Protein AF-A0A927UE51-F1 (afdb_monomer)

Nearest PDB structures (foldseek):
  8gyr-assembly2_B  TM=4.257E-01  e=4.016E-11  Leptospira interrogans
  8gyr-assembly1_A  TM=4.253E-01  e=1.404E-10  Leptospira interrogans
  7ok5-assembly1_A  TM=3.236E-01  e=1.434E-05  Mus musculus
  3p3y-assembly1_A  TM=3.357E-01  e=1.335E-04  Homo sapiens
  3shs-assembly1_A  TM=3.133E-01  e=2.300E-04  Escherichia phage RB49

Solvent-accessible surface area (backbone atoms onl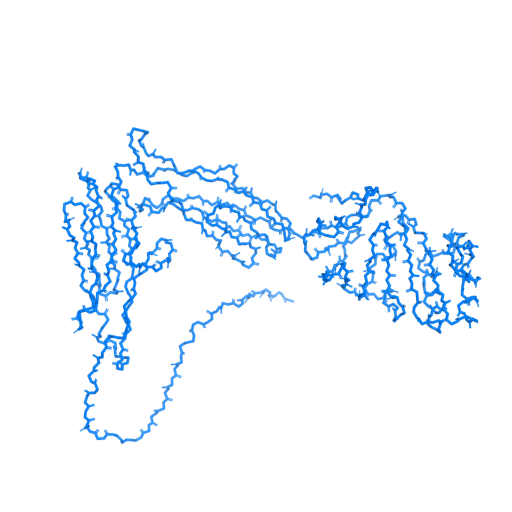y — not comparable to full-atom values): 20875 Å² total; per-residue (Å²): 135,92,82,85,88,81,80,92,70,87,74,81,84,76,84,83,80,89,77,91,76,83,89,80,78,96,71,74,86,74,76,66,41,74,77,45,78,50,37,24,35,70,86,73,65,47,76,59,41,72,85,37,70,49,52,28,13,48,52,23,46,48,51,32,39,48,46,56,42,45,42,65,81,57,86,90,67,50,52,62,46,74,50,56,75,34,63,70,35,35,42,74,49,70,50,92,83,27,41,31,42,39,35,28,25,80,86,40,60,49,76,31,46,39,39,40,24,35,68,85,77,60,59,69,50,41,28,36,36,36,32,30,76,11,35,54,63,45,62,50,59,83,52,58,62,48,79,43,35,21,56,38,73,50,80,42,57,75,46,57,36,43,68,41,89,94,30,65,38,66,67,63,62,43,52,43,42,80,36,58,73,32,28,38,51,41,78,79,34,43,32,38,26,59,28,66,45,75,40,42,36,38,39,31,50,59,26,36,68,72,41,64,46,67,26,43,35,38,23,37,74,27,59,42,40,78,51,94,54,68,46,49,36,36,41,38,39,72,36,20,86,52,38,26,61,50,47,53,53,50,49,66,59,66,35,90,89,69,44,84,60,26,36,33,37,57,95,88,39,82,38,82,35,44,64,66,57,51,32,57,49,21,72,75,38,80,73,41,41,39,33,41,60,40,52,36,94,49,45,60,65,72,49,63,64,80,77,78,80,62,58,98,31,58,53,33,42,29,45,82,67,26,57,36,27,75,63,48,74,47,32,34,22,53,84,94,47,77,36,40,52,49,70,57,103,75,35,38,38,38,60,42,44,60,65,69,66,45,66,57,29,42,93,74,74,86,80,56,57,62,86,127

Mean predicted aligned error: 14.55 Å

Foldseek 3Di:
DDDDDDDDDPDPDDDDDDDDDDDDDDDDPDDKDFPDKWKAWPVARDIDAAEAEQEAEAQFKTKMAMATQIPVRDPPFGDKDKDKQDVQAWDWDADPRRIIMIGGHNPDWAKIKMWIAGPRPRDIGIYMYGYFHWEFDAKDKPAQEDEEEAADKDAIAIFGDTPDPVTDYDGQKHKAWPDVCQWGADSRRIIHGRDADKTKMKIADRRRPGHIGIHIYGYHFQKAFQPQAWWKKKWWFQALVLQLVLLVLVCVLLDDVNFQFKFKQDPNRTDGDGSVVLSVSSVPDGGIIIIDTGGSVSVCSVVAPLPRPPRVGGQWIATQQFIWGPDHSFWTDTPPDIWGWDDDPRIIGIRHDVVVVCVRRDPDDDSDRDDD

pLDDT: mean 74.12, std 23.34, range [25.09, 98.75]

Secondary structure (DSSP, 8-state):
-------------------------S------EEEEEEEEETTT-PBP-TT-EEEEETT-EEEEEEEEEEES--GGG--EEEEES-TTTEEEEE-TTSEEEEEE-SS--EEEEEEEEETTT--EEEEEEEEESS-EEEEEES-SEEEEETT-EEE--EEEEESSTTSPPP--EEEEES-TTTEEE-TTSEEEE-SSEEEEEEEEESSSS--EEEEEEEEEPEEEE--SS-EEEEEEES-HHHHHHHHHHHHHHH-TTS-S-EEEEETTEEEEE-HHHHHHHHHH-S-EEEEEEE-GGGHHHHS--TTSS--TTEEEEEETTEEEEEEETTEEEETTEEEEEEEETTEEEESS-HHHHHTTT-SS--------

Sequence (372 aa):
MKRIAKTAVVALAMALSLSLGAGVTADAAKKVKVSKLTVANQITGANLTKKSTVTIGKGKKVKVKAFVTVTPNTKKNQKVTVKTSNKKIVSVKANSKGVITLTASKKKTGTAKVTVASVKNQKKLTFKVKVMPGTVKNITVDKTSVEIKKGEDATVTATAVAANKKKKANTVLFWESLDPTVATVTQKGVITAVAPGTTKVVVKSTDGTNVSKTIDVKVTKTTLALGKKDVTATIVLSDAKKAADDLVKLQGLLGKKDTDKIQVTVNGQLKEKSFKEAIDYAKTNTKVEVTVTIKNDKAAALGLAGTLFTPASVKSVKVGDVTFTNIKADSFKIGDKTYTYSVDGKNVDVDGHVADVFKTLVKDEIITATEN

Structure (mmCIF, N/CA/C/O backbone):
data_AF-A0A927UE51-F1
#
_entry.id   AF-A0A927UE51-F1
#
loop_
_atom_site.group_PDB
_atom_site.id
_atom_site.type_symbol
_atom_site.label_atom_id
_atom_site.label_alt_id
_atom_site.label_comp_id
_atom_site.label_asym_id
_atom_site.label_entity_id
_atom_site.label_seq_id
_atom_site.pdbx_PDB_ins_code
_atom_site.Cartn_x
_atom_site.Cartn_y
_atom_site.Cartn_z
_atom_site.occupancy
_atom_site.B_iso_or_equiv
_atom_site.auth_seq_id
_atom_site.auth_comp_id
_atom_site.auth_asym_id
_atom_site.auth_atom_id
_atom_site.pdbx_PDB_model_num
ATOM 1 N N . MET A 1 1 ? -10.890 -29.915 16.113 1.00 36.31 1 MET A N 1
ATOM 2 C CA . MET A 1 1 ? -9.705 -30.134 15.248 1.00 36.31 1 MET A CA 1
ATOM 3 C C . MET A 1 1 ? -9.549 -28.958 14.290 1.00 36.31 1 MET A C 1
ATOM 5 O O . MET A 1 1 ? -10.537 -28.494 13.745 1.00 36.31 1 MET A O 1
ATOM 9 N N . LYS A 1 2 ? -8.321 -28.443 14.168 1.00 35.00 2 LYS A N 1
ATOM 10 C CA . LYS A 1 2 ? -7.891 -27.268 13.382 1.00 35.00 2 LYS A CA 1
ATOM 11 C C . LYS A 1 2 ? -8.255 -27.342 11.888 1.00 35.00 2 LYS A C 1
ATOM 13 O O . LYS A 1 2 ? -8.093 -28.411 11.308 1.00 35.00 2 LYS A O 1
ATOM 18 N N . ARG A 1 3 ? -8.528 -26.180 11.265 1.00 28.50 3 ARG A N 1
ATOM 19 C CA . ARG A 1 3 ? -7.888 -25.621 10.033 1.00 28.50 3 ARG A CA 1
ATOM 20 C C . ARG A 1 3 ? -8.685 -24.387 9.561 1.00 28.50 3 ARG A C 1
ATOM 22 O O . ARG A 1 3 ? -9.856 -24.510 9.251 1.00 28.50 3 ARG A O 1
ATOM 29 N N . ILE A 1 4 ? -8.202 -23.164 9.791 1.00 32.19 4 ILE A N 1
ATOM 30 C CA . ILE A 1 4 ? -7.253 -22.355 8.986 1.00 32.19 4 ILE A CA 1
ATOM 31 C C . ILE A 1 4 ? -7.854 -21.832 7.666 1.00 32.19 4 ILE A C 1
ATOM 33 O O . ILE A 1 4 ? -8.210 -22.588 6.771 1.00 32.19 4 ILE A O 1
ATOM 37 N N . ALA A 1 5 ? -7.879 -20.498 7.609 1.00 29.66 5 ALA A N 1
ATOM 38 C CA . ALA A 1 5 ? -8.276 -19.561 6.564 1.00 29.66 5 ALA A CA 1
ATOM 39 C C . ALA A 1 5 ? -7.651 -19.762 5.169 1.00 29.66 5 ALA A C 1
ATOM 41 O O . ALA A 1 5 ? -6.549 -20.298 5.057 1.00 29.66 5 ALA A O 1
ATOM 42 N N . LYS A 1 6 ? -8.278 -19.158 4.141 1.00 29.11 6 LYS A N 1
ATOM 43 C CA . LYS A 1 6 ? -7.660 -18.095 3.311 1.00 29.11 6 LYS A CA 1
ATOM 44 C C . LYS A 1 6 ? -8.591 -17.566 2.208 1.00 29.11 6 LYS A C 1
ATOM 46 O O . LYS A 1 6 ? -8.967 -18.283 1.292 1.00 29.11 6 LYS A O 1
ATOM 51 N N . THR A 1 7 ? -8.895 -16.279 2.343 1.00 29.27 7 THR A N 1
ATOM 52 C CA . THR A 1 7 ? -8.702 -15.199 1.363 1.00 29.27 7 THR A CA 1
ATOM 53 C C . THR A 1 7 ? -9.003 -15.482 -0.110 1.00 29.27 7 THR A C 1
ATOM 55 O O . THR A 1 7 ? -8.282 -16.196 -0.805 1.00 29.27 7 THR A O 1
ATOM 58 N N . ALA A 1 8 ? -10.020 -14.768 -0.594 1.00 26.48 8 ALA A N 1
ATOM 59 C CA . ALA A 1 8 ? -10.344 -14.562 -1.993 1.00 26.48 8 ALA A CA 1
ATOM 60 C C . ALA A 1 8 ? -9.122 -14.077 -2.795 1.00 26.48 8 ALA A C 1
ATOM 62 O O . ALA A 1 8 ? -8.685 -12.931 -2.693 1.00 26.48 8 ALA A O 1
ATOM 63 N N . VAL A 1 9 ? -8.596 -14.962 -3.636 1.00 26.17 9 VAL A N 1
ATOM 64 C CA . VAL A 1 9 ? -7.792 -14.588 -4.796 1.00 26.17 9 VAL A CA 1
ATOM 65 C C . VAL A 1 9 ? -8.774 -14.324 -5.929 1.00 26.17 9 VAL A C 1
ATOM 67 O O . VAL A 1 9 ? -9.579 -15.188 -6.269 1.00 26.17 9 VAL A O 1
ATOM 70 N N . VAL A 1 10 ? -8.706 -13.127 -6.510 1.00 25.09 10 VAL A N 1
ATOM 71 C CA . VAL A 1 10 ? -9.409 -12.770 -7.746 1.00 25.09 10 VAL A CA 1
ATOM 72 C C . VAL A 1 10 ? -9.033 -13.791 -8.823 1.00 25.09 10 VAL A C 1
ATOM 74 O O . VAL A 1 10 ? -7.939 -13.759 -9.391 1.00 25.09 10 VAL A O 1
ATOM 77 N N . ALA A 1 11 ? -9.939 -14.737 -9.061 1.00 25.52 11 ALA A N 1
ATOM 78 C CA . ALA A 1 11 ? -9.829 -15.736 -10.102 1.00 25.52 11 ALA A CA 1
ATOM 79 C C . ALA A 1 11 ? -9.990 -15.045 -11.460 1.00 25.52 11 ALA A C 1
ATOM 81 O O . ALA A 1 11 ? -11.046 -14.514 -11.801 1.00 25.52 11 ALA A O 1
ATOM 82 N N . LEU A 1 12 ? -8.920 -15.054 -12.251 1.00 25.36 12 LEU A N 1
ATOM 83 C CA . LEU A 1 12 ? -8.991 -14.776 -13.676 1.00 25.36 12 LEU A CA 1
ATOM 84 C C . LEU A 1 12 ? -9.774 -15.931 -14.320 1.00 25.36 12 LEU A C 1
ATOM 86 O O . LEU A 1 12 ? -9.223 -17.009 -14.528 1.00 25.36 12 LEU A O 1
ATOM 90 N N . ALA A 1 13 ? -11.064 -15.719 -14.580 1.00 26.88 13 ALA A N 1
ATOM 91 C CA . ALA A 1 13 ? -11.948 -16.700 -15.198 1.00 26.88 13 ALA A CA 1
ATOM 92 C C . ALA A 1 13 ? -11.379 -17.189 -16.546 1.00 26.88 13 ALA A C 1
ATOM 94 O O . ALA A 1 13 ? -11.371 -16.462 -17.541 1.00 26.88 13 ALA A O 1
ATOM 95 N N . MET A 1 14 ? -10.896 -18.434 -16.585 1.00 29.70 14 MET A N 1
ATOM 96 C CA . MET A 1 14 ? -10.776 -19.206 -17.820 1.00 29.70 14 MET A CA 1
ATOM 97 C C . MET A 1 14 ? -12.072 -19.993 -17.982 1.00 29.70 14 MET A C 1
ATOM 99 O O . MET A 1 14 ? -12.256 -21.025 -17.347 1.00 29.70 14 MET A O 1
ATOM 103 N N . ALA A 1 15 ? -12.974 -19.497 -18.825 1.00 28.81 15 ALA A N 1
ATOM 104 C CA . ALA A 1 15 ? -14.102 -20.291 -19.287 1.00 28.81 15 ALA A CA 1
ATOM 105 C C . ALA A 1 15 ? -13.572 -21.409 -20.204 1.00 28.81 15 ALA A C 1
ATOM 107 O O . ALA A 1 15 ? -13.125 -21.151 -21.325 1.00 28.81 15 ALA A O 1
ATOM 108 N N . LEU A 1 16 ? -13.587 -22.645 -19.702 1.00 31.00 16 LEU A N 1
ATOM 109 C CA . LEU A 1 16 ? -13.657 -23.847 -20.526 1.00 31.00 16 LEU A CA 1
ATOM 110 C C . LEU A 1 16 ? -15.115 -23.983 -20.977 1.00 31.00 16 LEU A C 1
ATOM 112 O O . LEU A 1 16 ? -15.991 -24.197 -20.147 1.00 31.00 16 LEU A O 1
ATOM 116 N N . SER A 1 17 ? -15.374 -23.890 -22.276 1.00 33.06 17 SER A N 1
ATOM 117 C CA . SER A 1 17 ? -16.615 -24.393 -22.866 1.00 33.06 17 SER A CA 1
ATOM 118 C C . SER A 1 17 ? -16.249 -25.437 -23.918 1.00 33.06 17 SER A C 1
ATOM 120 O O . SER A 1 17 ? -15.826 -25.099 -25.025 1.00 33.06 17 SER A O 1
ATOM 122 N N . LEU A 1 18 ? -16.360 -26.706 -23.528 1.00 31.52 18 LEU A N 1
ATOM 123 C CA . LEU A 1 18 ? -16.518 -27.842 -24.427 1.00 31.52 18 LEU A CA 1
ATOM 124 C C . LEU A 1 18 ? -18.017 -27.992 -24.699 1.00 31.52 18 LEU A C 1
ATOM 126 O O . LEU A 1 18 ? -18.774 -28.298 -23.785 1.00 31.52 18 LEU A O 1
ATOM 130 N N . SER A 1 19 ? -18.427 -27.817 -25.948 1.00 32.94 19 SER A N 1
ATOM 131 C CA . SER A 1 19 ? -19.592 -28.505 -26.498 1.00 32.94 19 SER A CA 1
ATOM 132 C C . SER A 1 19 ? -19.280 -28.868 -27.950 1.00 32.94 19 SER A C 1
ATOM 134 O O . SER A 1 19 ? -19.001 -28.013 -28.790 1.00 32.94 19 SER A O 1
ATOM 136 N N . LEU A 1 20 ? -19.228 -30.174 -28.210 1.00 36.44 20 LEU A N 1
ATOM 137 C CA . LEU A 1 20 ? -19.260 -30.753 -29.547 1.00 36.44 20 LEU A CA 1
ATOM 138 C C . LEU A 1 20 ? -20.708 -30.680 -30.036 1.00 36.44 20 LEU A C 1
ATOM 140 O O . LEU A 1 20 ? -21.615 -31.114 -29.333 1.00 36.44 20 LEU A O 1
ATOM 144 N N . GLY A 1 21 ? -20.911 -30.132 -31.230 1.00 30.39 21 GLY A N 1
ATOM 145 C CA . GLY A 1 21 ? -22.203 -30.081 -31.902 1.00 30.39 21 GLY A CA 1
ATOM 146 C C . GLY A 1 21 ? -21.998 -29.812 -33.389 1.00 30.39 21 GLY A C 1
ATOM 147 O O . GLY A 1 21 ? -21.358 -28.833 -33.754 1.00 30.39 21 GLY A O 1
ATOM 148 N N . ALA A 1 22 ? -22.476 -30.756 -34.191 1.00 35.06 22 ALA A N 1
ATOM 149 C CA . ALA A 1 22 ? -22.442 -30.924 -35.641 1.00 35.06 22 ALA A CA 1
ATOM 150 C C . ALA A 1 22 ? -22.272 -29.687 -36.555 1.00 35.06 22 ALA A C 1
ATOM 152 O O . ALA A 1 22 ? -22.923 -28.663 -36.387 1.00 35.06 22 ALA A O 1
ATOM 153 N N . GLY A 1 23 ? -21.492 -29.898 -37.626 1.00 43.78 23 GLY A N 1
ATOM 154 C CA . GLY A 1 2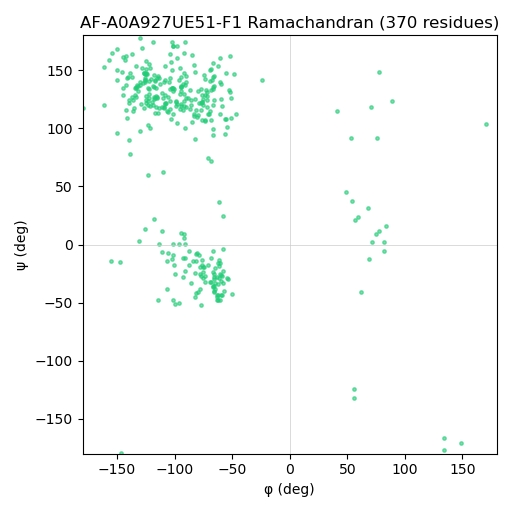3 ? -21.733 -29.325 -38.955 1.00 43.78 23 GLY A CA 1
ATOM 155 C C . GLY A 1 23 ? -21.402 -27.847 -39.151 1.00 43.78 23 GLY A C 1
ATOM 156 O O . GLY A 1 23 ? -22.275 -26.997 -39.046 1.00 43.78 23 GLY A O 1
ATOM 157 N N . VAL A 1 24 ? -20.175 -27.542 -39.582 1.00 33.34 24 VAL A N 1
ATOM 158 C CA . VAL A 1 24 ? -19.918 -26.324 -40.365 1.00 33.34 24 VAL A CA 1
ATOM 159 C C . VAL A 1 24 ? -19.003 -26.645 -41.537 1.00 33.34 24 VAL A C 1
ATOM 161 O O . VAL A 1 24 ? -17.852 -27.053 -41.383 1.00 33.34 24 VAL A O 1
ATOM 164 N N . THR A 1 25 ? -19.585 -26.474 -42.714 1.00 38.44 25 THR A N 1
ATOM 165 C CA . THR A 1 25 ? -18.945 -26.404 -44.018 1.00 38.44 25 THR A CA 1
ATOM 166 C C . THR A 1 25 ? -17.761 -25.436 -44.005 1.00 38.44 25 THR A C 1
ATOM 168 O O . THR A 1 25 ? -17.726 -24.439 -43.280 1.00 38.44 25 THR A O 1
ATOM 171 N N . ALA A 1 26 ? -16.751 -25.763 -44.807 1.00 43.09 26 ALA A N 1
ATOM 172 C CA . ALA A 1 26 ? -15.610 -24.908 -45.064 1.00 43.09 26 ALA A CA 1
ATOM 173 C C . ALA A 1 26 ? -16.067 -23.658 -45.829 1.00 43.09 26 ALA A C 1
ATOM 175 O O . ALA A 1 26 ? -16.144 -23.689 -47.049 1.00 43.09 26 ALA A O 1
ATOM 176 N N . ASP A 1 27 ? -16.351 -22.561 -45.123 1.00 37.69 27 ASP A N 1
ATOM 177 C CA . ASP A 1 27 ? -16.488 -21.257 -45.766 1.00 37.69 27 ASP A CA 1
ATOM 178 C C . ASP A 1 27 ? -15.968 -20.106 -44.882 1.00 37.69 27 ASP A C 1
ATOM 180 O O . ASP A 1 27 ? -16.265 -19.995 -43.691 1.00 37.69 27 ASP A O 1
ATOM 184 N N . ALA A 1 28 ? -15.100 -19.287 -45.480 1.00 35.66 28 ALA A N 1
ATOM 185 C CA . ALA A 1 28 ? -14.338 -18.166 -44.917 1.00 35.66 28 ALA A CA 1
ATOM 186 C C . ALA A 1 28 ? -13.492 -18.438 -43.645 1.00 35.66 28 ALA A C 1
ATOM 188 O O . ALA A 1 28 ? -13.889 -18.167 -42.507 1.00 35.66 28 ALA A O 1
ATOM 189 N N . ALA A 1 29 ? -12.214 -18.798 -43.825 1.00 45.19 29 ALA A N 1
ATOM 190 C CA . ALA A 1 29 ? -11.198 -18.663 -42.777 1.00 45.19 29 ALA A CA 1
ATOM 191 C C . ALA A 1 29 ? -11.124 -17.198 -42.289 1.00 45.19 29 ALA A C 1
ATOM 193 O O . ALA A 1 29 ? -10.450 -16.358 -42.890 1.00 45.19 29 ALA A O 1
ATOM 194 N N . LYS A 1 30 ? -11.830 -16.868 -41.197 1.00 54.34 30 LYS A N 1
ATOM 195 C CA . LYS A 1 30 ? -11.859 -15.524 -40.593 1.00 54.34 30 LYS A CA 1
ATOM 196 C C . LYS A 1 30 ? -10.429 -14.981 -40.463 1.00 54.34 30 LYS A C 1
ATOM 198 O O . LYS A 1 30 ? -9.628 -15.492 -39.674 1.00 54.34 30 LYS A O 1
ATOM 203 N N . LYS A 1 31 ? -10.096 -13.929 -41.227 1.00 63.50 31 LYS A N 1
ATOM 204 C CA . LYS A 1 31 ? -8.779 -13.269 -41.194 1.00 63.50 31 LYS A CA 1
ATOM 205 C C . LYS A 1 31 ? -8.473 -12.821 -39.762 1.00 63.50 31 LYS A C 1
ATOM 207 O O . LYS A 1 31 ? -9.057 -11.865 -39.262 1.00 63.50 31 LYS A O 1
ATOM 212 N N . VAL A 1 32 ? -7.539 -13.496 -39.087 1.00 70.38 32 VAL A N 1
ATOM 213 C CA . VAL A 1 32 ? -7.190 -13.142 -37.701 1.00 70.38 32 VAL A CA 1
ATOM 214 C C . VAL A 1 32 ? -6.525 -11.759 -37.655 1.00 70.38 32 VAL A C 1
ATOM 216 O O . VAL A 1 32 ? -5.456 -11.570 -38.233 1.00 70.38 32 VAL A O 1
ATOM 219 N N . LYS A 1 33 ? -7.121 -10.812 -36.931 1.00 73.44 33 LYS A N 1
ATOM 220 C CA . LYS A 1 33 ? -6.663 -9.431 -36.715 1.00 73.44 33 LYS A CA 1
ATOM 221 C C . LYS A 1 33 ? -6.058 -9.290 -35.317 1.00 73.44 33 LYS A C 1
ATOM 223 O O . LYS A 1 33 ? -6.557 -9.874 -34.363 1.00 73.44 33 LYS A O 1
ATOM 228 N N . VAL A 1 34 ? -5.001 -8.492 -35.159 1.00 76.69 34 VAL A N 1
ATOM 229 C CA . VAL A 1 34 ? -4.502 -8.116 -33.822 1.00 76.69 34 VAL A CA 1
ATOM 230 C C . VAL A 1 34 ? -5.330 -6.938 -33.322 1.00 76.69 34 VAL A C 1
ATOM 232 O O . VAL A 1 34 ? -5.242 -5.835 -33.870 1.00 76.69 34 VAL A O 1
ATOM 235 N N . SER A 1 35 ? -6.128 -7.166 -32.285 1.00 80.81 35 SER A N 1
ATOM 236 C CA . SER A 1 35 ? -7.000 -6.154 -31.689 1.00 80.81 35 SER A CA 1
ATOM 237 C C . SER A 1 35 ? -6.227 -5.250 -30.723 1.00 80.81 35 SER A C 1
ATOM 239 O O . SER A 1 35 ? -6.349 -4.022 -30.794 1.00 80.81 35 SER A O 1
ATOM 241 N N . LYS A 1 36 ? -5.331 -5.813 -29.898 1.00 86.00 36 LYS A N 1
ATOM 242 C CA . LYS A 1 36 ? -4.589 -5.073 -28.861 1.00 86.00 36 LYS A CA 1
ATOM 243 C C . LYS A 1 36 ? -3.134 -5.537 -28.739 1.00 86.00 36 LYS A C 1
ATOM 245 O O . LYS A 1 36 ? -2.837 -6.719 -28.868 1.00 86.00 36 LYS A O 1
ATOM 250 N N . LEU A 1 37 ? -2.236 -4.588 -28.475 1.00 90.44 37 LEU A N 1
ATOM 251 C CA . LEU A 1 37 ? -0.846 -4.831 -28.083 1.00 90.44 37 LEU A CA 1
ATOM 252 C C . LEU A 1 37 ? -0.567 -4.012 -26.819 1.00 90.44 37 LEU A C 1
ATOM 254 O O . LEU A 1 37 ? -0.687 -2.788 -26.857 1.00 90.44 37 LEU A O 1
ATOM 258 N N . THR A 1 38 ? -0.186 -4.670 -25.727 1.00 93.44 38 THR A N 1
ATOM 259 C CA . THR A 1 38 ? 0.297 -4.018 -24.500 1.00 93.44 38 THR A CA 1
ATOM 260 C C . THR A 1 38 ? 1.692 -4.516 -24.151 1.00 93.44 38 THR A C 1
ATOM 262 O O . THR A 1 38 ? 2.101 -5.601 -24.562 1.00 93.44 38 THR A O 1
ATOM 265 N N . VAL A 1 39 ? 2.450 -3.708 -23.412 1.00 96.44 39 VAL A N 1
ATOM 266 C CA . VAL A 1 39 ? 3.771 -4.079 -22.895 1.00 96.44 39 VAL A CA 1
ATOM 267 C C . VAL A 1 39 ? 3.834 -3.653 -21.436 1.00 96.44 39 VAL A C 1
ATOM 269 O O . VAL A 1 39 ? 3.556 -2.496 -21.152 1.00 96.44 39 VAL A O 1
ATOM 272 N N . ALA A 1 40 ? 4.211 -4.551 -20.529 1.00 96.62 40 ALA A N 1
ATOM 273 C CA . ALA A 1 40 ? 4.312 -4.273 -19.097 1.00 96.62 40 ALA A CA 1
ATOM 274 C C . ALA A 1 40 ? 5.754 -4.421 -18.593 1.00 96.62 40 ALA A C 1
ATOM 276 O O . ALA A 1 40 ? 6.472 -5.336 -19.011 1.00 96.62 40 ALA A O 1
ATOM 277 N N . ASN A 1 41 ? 6.187 -3.536 -17.693 1.00 96.81 41 ASN A N 1
ATOM 278 C CA . ASN A 1 41 ? 7.469 -3.668 -17.000 1.00 96.81 41 ASN A CA 1
ATOM 279 C C . ASN A 1 41 ? 7.390 -4.805 -15.972 1.00 96.81 41 ASN A C 1
ATOM 281 O O . ASN A 1 41 ? 6.491 -4.809 -15.141 1.00 96.81 41 ASN A O 1
ATOM 285 N N . GLN A 1 42 ? 8.326 -5.760 -16.000 1.00 95.06 42 GLN A N 1
ATOM 286 C CA . GLN A 1 42 ? 8.289 -6.894 -15.070 1.00 95.06 42 GLN A CA 1
ATOM 287 C C . GLN A 1 42 ? 8.733 -6.550 -13.645 1.00 95.06 42 GLN A C 1
ATOM 289 O O . GLN A 1 42 ? 8.504 -7.356 -12.753 1.00 95.06 42 GLN A O 1
ATOM 294 N N . ILE A 1 43 ? 9.358 -5.390 -13.423 1.00 93.44 43 ILE A N 1
ATOM 295 C CA . ILE A 1 43 ? 9.715 -4.941 -12.070 1.00 93.44 43 ILE A CA 1
ATOM 296 C C . ILE A 1 43 ? 8.517 -4.274 -11.391 1.00 93.44 43 ILE A C 1
ATOM 298 O O . ILE A 1 43 ? 8.246 -4.553 -10.233 1.00 93.44 43 ILE A O 1
ATOM 302 N N . THR A 1 44 ? 7.807 -3.399 -12.109 1.00 93.12 44 THR A N 1
ATOM 303 C CA . THR A 1 44 ? 6.755 -2.548 -11.526 1.00 93.12 44 THR A CA 1
ATOM 304 C C . THR A 1 44 ? 5.333 -2.988 -11.872 1.00 93.12 44 THR A C 1
ATOM 306 O O . THR A 1 44 ? 4.377 -2.359 -11.437 1.00 93.12 44 THR A O 1
ATOM 309 N N . GLY A 1 45 ? 5.161 -3.967 -12.766 1.00 93.00 45 GLY A N 1
ATOM 310 C CA . GLY A 1 45 ? 3.859 -4.370 -13.319 1.00 93.00 45 GLY A CA 1
ATOM 311 C C . GLY A 1 45 ? 3.197 -3.340 -14.251 1.00 93.00 45 GLY A C 1
ATOM 312 O O . GLY A 1 45 ? 2.256 -3.674 -14.967 1.00 93.00 45 GLY A O 1
ATOM 313 N N . ALA A 1 46 ? 3.693 -2.101 -14.295 1.00 93.88 46 ALA A N 1
ATOM 314 C CA . ALA A 1 46 ? 3.054 -1.001 -15.008 1.00 93.88 46 ALA A CA 1
ATOM 315 C C . ALA A 1 46 ? 3.034 -1.204 -16.533 1.00 93.88 46 ALA A C 1
ATOM 317 O O . ALA A 1 46 ? 4.052 -1.545 -17.151 1.00 93.88 46 ALA A O 1
ATOM 318 N N . ASN A 1 47 ? 1.883 -0.910 -17.145 1.00 95.81 47 ASN A N 1
ATOM 319 C CA . ASN A 1 47 ? 1.735 -0.848 -18.596 1.00 95.81 47 ASN A CA 1
ATOM 320 C C . ASN A 1 47 ? 2.518 0.342 -19.170 1.00 95.81 47 ASN A C 1
ATOM 322 O O . ASN A 1 47 ? 2.423 1.473 -18.696 1.00 95.81 47 ASN A O 1
ATOM 326 N N . LEU A 1 48 ? 3.280 0.082 -20.227 1.00 97.00 48 LEU A N 1
ATOM 327 C CA . LEU A 1 48 ? 4.086 1.069 -20.928 1.00 97.00 48 LEU A CA 1
ATOM 328 C C . LEU A 1 48 ? 3.287 1.727 -22.051 1.00 97.00 48 LEU A C 1
ATOM 330 O O . LEU A 1 48 ? 2.508 1.090 -22.756 1.00 97.00 48 LEU A O 1
ATOM 334 N N . THR A 1 49 ? 3.553 3.009 -22.259 1.00 96.44 49 THR A N 1
ATOM 335 C CA . THR A 1 49 ? 3.002 3.827 -23.341 1.00 96.44 49 THR A CA 1
ATOM 336 C C . THR A 1 49 ? 4.129 4.573 -24.058 1.00 96.44 49 THR A C 1
ATOM 338 O O . THR A 1 49 ? 5.283 4.551 -23.625 1.00 96.44 49 THR A O 1
ATOM 341 N N . LYS A 1 50 ? 3.788 5.326 -25.114 1.00 96.50 50 LYS A N 1
ATOM 342 C CA . LYS A 1 50 ? 4.726 6.208 -25.837 1.00 96.50 50 LYS A CA 1
ATOM 343 C C . LYS A 1 50 ? 5.466 7.195 -24.926 1.00 96.50 50 LYS A C 1
ATOM 345 O O . LYS A 1 50 ? 6.594 7.572 -25.242 1.00 96.50 50 LYS A O 1
ATOM 350 N N . LYS A 1 51 ? 4.844 7.605 -23.814 1.00 97.00 51 LYS A N 1
ATOM 351 C CA . LYS A 1 51 ? 5.415 8.552 -22.843 1.00 97.00 51 LYS A CA 1
ATOM 352 C C . LYS A 1 51 ? 6.264 7.866 -21.764 1.00 97.00 51 LYS A C 1
ATOM 354 O O . LYS A 1 51 ? 7.073 8.531 -21.123 1.00 97.00 51 LYS A O 1
ATOM 359 N N . SER A 1 52 ? 6.124 6.553 -21.577 1.00 97.25 52 SER A N 1
ATOM 360 C CA . SER A 1 52 ? 6.853 5.813 -20.547 1.00 97.25 52 SER A CA 1
ATOM 361 C C . SER A 1 52 ? 8.360 5.787 -20.814 1.00 97.25 52 SER A C 1
ATOM 363 O O . SER A 1 52 ? 8.811 5.681 -21.960 1.00 97.25 52 SER A O 1
ATOM 365 N N . THR A 1 53 ? 9.139 5.832 -19.732 1.00 97.88 53 THR A N 1
ATOM 366 C CA . THR A 1 53 ? 10.596 5.672 -19.758 1.00 97.88 53 THR A CA 1
ATOM 367 C C . THR A 1 53 ? 11.004 4.553 -18.809 1.00 97.88 53 THR A C 1
ATOM 369 O O . THR A 1 53 ? 10.680 4.598 -17.628 1.00 97.88 53 THR A O 1
ATOM 372 N N . VAL A 1 54 ? 11.726 3.557 -19.322 1.00 98.31 54 VAL A N 1
ATOM 373 C CA . VAL A 1 54 ? 12.364 2.511 -18.512 1.00 98.31 54 VAL A CA 1
ATOM 374 C C . VAL A 1 54 ? 13.804 2.930 -18.235 1.00 98.31 54 VAL A C 1
ATOM 376 O O . VA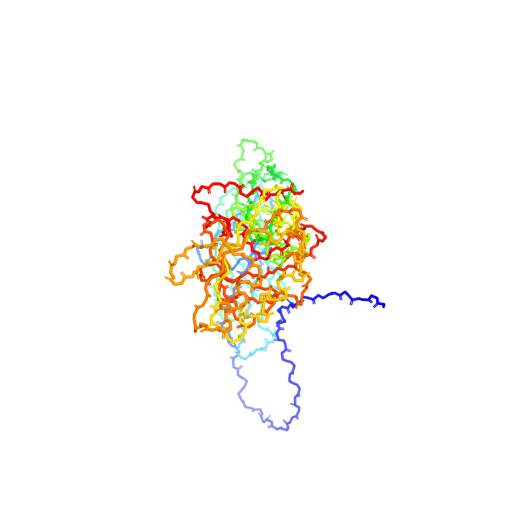L A 1 54 ? 14.581 3.135 -19.168 1.00 98.31 54 VAL A O 1
ATOM 379 N N . THR A 1 55 ? 14.170 3.059 -16.967 1.00 98.12 55 THR A N 1
ATOM 380 C CA . THR A 1 55 ? 15.536 3.410 -16.562 1.00 98.12 55 THR A CA 1
ATOM 381 C C . THR A 1 55 ? 16.326 2.141 -16.263 1.00 98.12 55 THR A C 1
ATOM 383 O O . THR A 1 55 ? 15.809 1.242 -15.613 1.00 98.12 55 THR A O 1
ATOM 386 N N . ILE A 1 56 ? 17.570 2.047 -16.737 1.00 98.44 56 ILE A N 1
ATOM 387 C CA . ILE A 1 56 ? 18.446 0.887 -16.512 1.00 98.44 56 ILE A CA 1
ATOM 388 C C . ILE A 1 56 ? 19.833 1.374 -16.085 1.00 98.44 56 ILE A C 1
ATOM 390 O O . ILE A 1 56 ? 20.385 2.300 -16.685 1.00 98.44 56 ILE A O 1
ATOM 394 N N . GLY A 1 57 ? 20.410 0.750 -15.061 1.00 97.88 57 GLY A N 1
ATOM 395 C CA . GLY A 1 57 ? 21.781 1.009 -14.632 1.00 97.88 57 GLY A CA 1
ATOM 396 C C . GLY A 1 57 ? 22.794 0.500 -15.662 1.00 97.88 57 GLY A C 1
ATOM 397 O O . GLY A 1 57 ? 22.544 -0.470 -16.383 1.00 97.88 57 GLY A O 1
ATOM 398 N N . LYS A 1 58 ? 23.960 1.141 -15.752 1.00 96.56 58 LYS A N 1
ATOM 399 C CA . LYS A 1 58 ? 25.007 0.776 -16.721 1.00 96.56 58 LYS A CA 1
ATOM 400 C C . LYS A 1 58 ? 25.338 -0.724 -16.665 1.00 96.56 58 LYS A C 1
ATOM 402 O O . LYS A 1 58 ? 25.653 -1.263 -15.607 1.00 96.56 58 LYS A O 1
ATOM 407 N N . GLY A 1 59 ? 25.263 -1.407 -17.809 1.00 96.88 59 GLY A N 1
ATOM 408 C CA . GLY A 1 59 ? 25.524 -2.850 -17.915 1.00 96.88 59 GLY A CA 1
ATOM 409 C C . GLY A 1 59 ? 24.463 -3.783 -17.312 1.00 96.88 59 GLY A C 1
ATOM 410 O O . GLY A 1 59 ? 24.663 -4.999 -17.338 1.00 96.88 59 GLY A O 1
ATOM 411 N N . LYS A 1 60 ? 23.359 -3.257 -16.767 1.00 98.44 60 LYS A N 1
ATOM 412 C CA . LYS A 1 60 ? 22.264 -4.045 -16.181 1.00 98.44 60 LYS A CA 1
ATOM 413 C C . LYS A 1 60 ? 21.187 -4.378 -17.212 1.00 98.44 60 LYS A C 1
ATOM 415 O O . LYS A 1 60 ? 21.250 -3.965 -18.375 1.00 98.44 60 LYS A O 1
ATOM 420 N N . LYS A 1 61 ? 20.221 -5.195 -16.792 1.00 98.25 61 LYS A N 1
ATOM 421 C CA . LYS A 1 61 ? 19.140 -5.697 -17.643 1.00 98.25 61 LYS A CA 1
ATOM 422 C C . LYS A 1 61 ? 17.794 -5.486 -16.969 1.00 98.25 61 LYS A C 1
ATOM 424 O O . LYS A 1 61 ? 17.661 -5.747 -15.781 1.00 98.25 61 LYS A O 1
ATOM 429 N N . VAL A 1 62 ? 16.796 -5.097 -17.753 1.00 98.38 62 VAL A N 1
ATOM 430 C CA . VAL A 1 62 ? 15.388 -5.049 -17.334 1.00 98.38 62 VAL A CA 1
ATOM 431 C C . VAL A 1 62 ? 14.564 -5.857 -18.327 1.00 98.38 62 VAL A C 1
ATOM 433 O O . VAL A 1 62 ? 14.838 -5.845 -19.528 1.00 98.38 62 VAL A O 1
ATOM 436 N N . LYS A 1 63 ? 13.562 -6.583 -17.832 1.00 98.25 63 LYS A N 1
ATOM 437 C CA . LYS A 1 63 ? 12.630 -7.340 -18.669 1.00 98.25 63 LYS A CA 1
ATOM 438 C C . LYS A 1 63 ? 11.287 -6.622 -18.745 1.00 98.25 63 LYS A C 1
ATOM 440 O O . LYS A 1 63 ? 10.781 -6.114 -17.748 1.00 98.25 63 LYS A O 1
ATOM 445 N N . VAL A 1 64 ? 10.696 -6.626 -19.932 1.00 98.19 64 VAL A N 1
ATOM 446 C CA . VAL A 1 64 ? 9.309 -6.213 -20.169 1.00 98.19 64 VAL A CA 1
ATOM 447 C C . VAL A 1 64 ? 8.573 -7.358 -20.862 1.00 98.19 64 VAL A C 1
ATOM 449 O O . VAL A 1 64 ? 9.200 -8.152 -21.564 1.00 98.19 64 VAL A O 1
ATOM 452 N N . LYS A 1 65 ? 7.262 -7.485 -20.671 1.00 95.69 65 LYS A N 1
ATOM 453 C CA . LYS A 1 65 ? 6.453 -8.542 -21.295 1.00 95.69 65 LYS A CA 1
ATOM 454 C C . LYS A 1 65 ? 5.406 -7.931 -22.212 1.00 95.69 65 LYS A C 1
ATOM 456 O O . LYS A 1 65 ? 4.644 -7.073 -21.778 1.00 95.69 65 LYS A O 1
ATOM 461 N N . ALA A 1 66 ? 5.390 -8.361 -23.468 1.00 94.12 66 ALA A N 1
ATOM 462 C CA . ALA A 1 66 ? 4.384 -7.976 -24.444 1.00 94.12 66 ALA A CA 1
ATOM 463 C C . ALA A 1 66 ? 3.203 -8.956 -24.422 1.00 94.12 66 ALA A C 1
ATOM 465 O O . ALA A 1 66 ? 3.404 -10.169 -24.344 1.00 94.12 66 ALA A O 1
ATOM 466 N N . PHE A 1 67 ? 1.988 -8.429 -24.543 1.00 90.38 67 PHE A N 1
ATOM 467 C CA . PHE A 1 67 ? 0.758 -9.199 -24.696 1.00 90.38 67 PHE A CA 1
ATOM 468 C C . PHE A 1 67 ? 0.064 -8.781 -25.991 1.00 90.38 67 PHE A C 1
ATOM 470 O O . PHE A 1 67 ? -0.175 -7.594 -26.226 1.00 90.38 67 PHE A O 1
ATOM 477 N N . VAL A 1 68 ? -0.240 -9.764 -26.839 1.00 87.75 68 VAL A N 1
ATOM 478 C CA . VAL A 1 68 ? -0.890 -9.570 -28.139 1.00 87.75 68 VAL A CA 1
ATOM 479 C C . VAL A 1 68 ? -2.262 -10.231 -28.091 1.00 87.75 68 VAL A C 1
ATOM 481 O O . VAL A 1 68 ? -2.357 -11.453 -28.007 1.00 87.75 68 VAL A O 1
ATOM 484 N N . THR A 1 69 ? -3.322 -9.432 -28.160 1.00 84.56 69 THR A N 1
ATOM 485 C CA . THR A 1 69 ? -4.701 -9.923 -28.268 1.00 84.56 69 THR A CA 1
ATOM 486 C C . THR A 1 69 ? -5.076 -10.037 -29.741 1.00 84.56 69 THR A C 1
ATOM 488 O O . THR A 1 69 ? -4.881 -9.092 -30.512 1.00 84.56 69 THR A O 1
ATOM 491 N N . VAL A 1 70 ? -5.604 -11.195 -30.136 1.00 80.94 70 VAL A N 1
ATOM 492 C CA . VAL A 1 70 ? -5.963 -11.521 -31.522 1.00 80.94 70 VAL A CA 1
ATOM 493 C C . VAL A 1 70 ? -7.425 -11.940 -31.625 1.00 80.94 70 VAL A C 1
ATOM 495 O O . VAL A 1 70 ? -7.967 -12.535 -30.698 1.00 80.94 70 VAL A O 1
ATOM 498 N N . THR A 1 71 ? -8.056 -11.622 -32.752 1.00 75.88 71 THR A N 1
ATOM 499 C CA . THR A 1 71 ? -9.477 -11.876 -33.013 1.00 75.88 71 THR A CA 1
ATOM 500 C C . THR A 1 71 ? -9.653 -12.443 -34.432 1.00 75.88 71 THR A C 1
ATOM 502 O O . THR A 1 71 ? -9.214 -11.783 -35.374 1.00 75.88 71 THR A O 1
ATOM 505 N N . PRO A 1 72 ? -10.279 -13.625 -34.615 1.00 75.69 72 PRO A N 1
ATOM 506 C CA . PRO A 1 72 ? -10.654 -14.574 -33.559 1.00 75.69 72 PRO A CA 1
ATOM 507 C C . PRO A 1 72 ? -9.418 -15.110 -32.804 1.00 75.69 72 PRO A C 1
ATOM 509 O O . PRO A 1 72 ? -8.302 -15.083 -33.330 1.00 75.69 72 PRO A O 1
ATOM 512 N N . ASN A 1 73 ? -9.595 -15.520 -31.541 1.00 68.38 73 ASN A N 1
ATOM 513 C CA . ASN A 1 73 ? -8.509 -15.808 -30.591 1.00 68.38 73 ASN A CA 1
ATOM 514 C C . ASN A 1 73 ? -7.729 -17.098 -30.924 1.00 68.38 73 ASN A C 1
ATOM 516 O O . ASN A 1 73 ? -7.878 -18.129 -30.277 1.00 68.38 73 ASN A O 1
ATOM 520 N N . THR A 1 74 ? -6.878 -17.051 -31.951 1.00 66.12 74 THR A N 1
ATOM 521 C CA . THR A 1 74 ? -6.029 -18.182 -32.357 1.00 66.12 74 THR A CA 1
ATOM 522 C C . THR A 1 74 ? -4.635 -18.089 -31.723 1.00 66.12 74 THR A C 1
ATOM 524 O O . THR A 1 74 ? -3.963 -17.063 -31.861 1.00 66.12 74 THR A O 1
ATOM 527 N N . LYS A 1 75 ? -4.122 -19.178 -31.131 1.00 63.94 75 LYS A N 1
ATOM 528 C CA . LYS A 1 75 ? -2.782 -19.231 -30.495 1.00 63.94 75 LYS A CA 1
ATOM 529 C C . LYS A 1 75 ? -1.608 -18.870 -31.436 1.00 63.94 75 LYS A C 1
ATOM 531 O O . LYS A 1 75 ? -0.561 -18.435 -30.966 1.00 63.94 75 LYS A O 1
ATOM 536 N N . LYS A 1 76 ? -1.773 -18.988 -32.762 1.00 60.19 76 LYS A N 1
ATOM 537 C CA . LYS A 1 76 ? -0.698 -18.843 -33.771 1.00 60.19 76 LYS A CA 1
ATOM 538 C C . LYS A 1 76 ? -0.121 -17.416 -33.936 1.00 60.19 76 LYS A C 1
ATOM 540 O O . LYS A 1 76 ? 0.928 -17.268 -34.553 1.00 60.19 76 LYS A O 1
ATOM 545 N N . ASN A 1 77 ? -0.742 -16.367 -33.377 1.00 63.97 77 ASN A N 1
ATOM 546 C CA . ASN A 1 77 ? -0.470 -14.964 -33.757 1.00 63.97 77 ASN A CA 1
ATOM 547 C C . ASN A 1 77 ? 0.101 -14.053 -32.642 1.00 63.97 77 ASN A C 1
ATOM 549 O O . ASN A 1 77 ? 0.010 -12.831 -32.737 1.00 63.97 77 ASN A O 1
ATOM 553 N N . GLN A 1 78 ? 0.717 -14.620 -31.598 1.00 71.00 78 GLN A N 1
ATOM 554 C CA . GLN A 1 78 ? 1.189 -13.859 -30.421 1.00 71.00 78 GLN A CA 1
ATOM 555 C C . GLN A 1 78 ? 2.650 -13.365 -30.499 1.00 71.00 78 GLN A C 1
ATOM 557 O O . GLN A 1 78 ? 3.180 -12.815 -29.533 1.00 71.00 78 GLN A O 1
ATOM 562 N N . LYS A 1 79 ? 3.328 -13.549 -31.638 1.00 83.81 79 LYS A N 1
ATOM 563 C CA . LYS A 1 79 ? 4.740 -13.166 -31.806 1.00 83.81 79 LYS A CA 1
ATOM 564 C C . LYS A 1 79 ? 4.905 -11.646 -31.954 1.00 83.81 79 LYS A C 1
ATOM 566 O O . LYS A 1 79 ? 4.088 -10.970 -32.586 1.00 83.81 79 LYS A O 1
ATOM 571 N N . VAL A 1 80 ? 6.015 -11.126 -31.431 1.00 90.88 80 VAL A N 1
ATOM 572 C CA . VAL A 1 80 ? 6.408 -9.714 -31.548 1.00 90.88 80 VAL A CA 1
ATOM 573 C C . VAL A 1 80 ? 7.822 -9.577 -32.102 1.00 90.88 80 VAL A C 1
ATOM 575 O O . VAL A 1 80 ? 8.690 -10.401 -31.816 1.00 90.88 80 VAL A O 1
ATOM 578 N N . THR A 1 81 ? 8.064 -8.509 -32.854 1.00 92.50 81 THR A N 1
ATOM 579 C CA . THR A 1 81 ? 9.405 -8.021 -33.188 1.00 92.50 81 THR A CA 1
ATOM 580 C C . THR A 1 81 ? 9.741 -6.822 -32.314 1.00 92.50 81 THR A C 1
ATOM 582 O O . THR A 1 81 ? 8.865 -6.066 -31.886 1.00 92.50 81 THR A O 1
ATOM 585 N N . VAL A 1 82 ? 11.028 -6.645 -32.020 1.00 96.50 82 VAL A N 1
ATOM 586 C CA . VAL A 1 82 ? 11.514 -5.527 -31.213 1.00 96.50 82 VAL A CA 1
ATOM 587 C C . VAL A 1 82 ? 12.723 -4.888 -31.880 1.00 96.50 82 VAL A C 1
ATOM 589 O O . VAL A 1 82 ? 13.631 -5.579 -32.334 1.00 96.50 82 VAL A O 1
ATOM 592 N N . LYS A 1 83 ? 12.740 -3.556 -31.926 1.00 96.75 83 LYS A N 1
ATOM 593 C CA . LYS A 1 83 ? 13.877 -2.768 -32.411 1.00 96.75 83 LYS A CA 1
ATOM 594 C C . LYS A 1 83 ? 14.201 -1.614 -31.471 1.00 96.75 83 LYS A C 1
ATOM 596 O O . LYS A 1 83 ? 13.330 -1.106 -30.767 1.00 96.75 83 LYS A O 1
ATOM 601 N N . THR A 1 84 ? 15.457 -1.189 -31.494 1.00 98.25 84 THR A N 1
ATOM 602 C CA . THR A 1 84 ? 15.990 -0.046 -30.742 1.00 98.25 84 THR A CA 1
ATOM 603 C C . THR A 1 84 ? 16.482 1.014 -31.720 1.00 98.25 84 THR A C 1
ATOM 605 O O . THR A 1 84 ? 17.070 0.676 -32.745 1.00 98.25 84 THR A O 1
ATOM 608 N N . SER A 1 85 ? 16.268 2.294 -31.414 1.00 98.38 85 SER A N 1
ATOM 609 C CA . SER A 1 85 ? 16.821 3.393 -32.214 1.00 98.38 85 SER A CA 1
ATOM 610 C C . SER A 1 85 ? 18.336 3.536 -32.058 1.00 98.38 85 SER A C 1
ATOM 612 O O . SER A 1 85 ? 18.964 4.198 -32.873 1.00 98.38 85 SER A O 1
ATOM 614 N N . ASN A 1 86 ? 18.936 2.955 -31.009 1.00 98.06 86 ASN A N 1
ATOM 615 C CA . ASN A 1 86 ? 20.379 3.014 -30.793 1.00 98.06 86 ASN A CA 1
ATOM 616 C C . ASN A 1 86 ? 20.903 1.771 -30.054 1.00 98.06 86 ASN A C 1
ATOM 618 O O . ASN A 1 86 ? 20.920 1.713 -28.820 1.00 98.06 86 ASN A O 1
ATOM 622 N N . LYS A 1 87 ? 21.407 0.795 -30.824 1.00 97.19 87 LYS A N 1
ATOM 623 C CA . LYS A 1 87 ? 21.991 -0.455 -30.301 1.00 97.19 87 LYS A CA 1
ATOM 624 C C . LYS A 1 87 ? 23.266 -0.255 -29.473 1.00 97.19 87 LYS A C 1
ATOM 626 O O . LYS A 1 87 ? 23.613 -1.131 -28.688 1.00 97.19 87 LYS A O 1
ATOM 631 N N . LYS A 1 88 ? 23.961 0.885 -29.620 1.00 97.31 88 LYS A N 1
ATOM 632 C CA . LYS A 1 88 ? 25.168 1.205 -28.833 1.00 97.31 88 LYS A CA 1
ATOM 633 C C . LYS A 1 88 ? 24.825 1.601 -27.386 1.00 97.31 88 LYS A C 1
ATOM 635 O O . LYS A 1 88 ? 25.708 1.539 -26.530 1.00 97.31 88 LYS A O 1
ATOM 640 N N . ILE A 1 89 ? 23.572 1.997 -27.122 1.00 98.12 89 ILE A N 1
ATOM 641 C CA . ILE A 1 89 ? 23.065 2.383 -25.794 1.00 98.12 89 ILE A CA 1
ATOM 642 C C . ILE A 1 89 ? 22.279 1.230 -25.154 1.00 98.12 89 ILE A C 1
ATOM 644 O O . ILE A 1 89 ? 22.580 0.850 -24.024 1.00 98.12 89 ILE A O 1
ATOM 648 N N . VAL A 1 90 ? 21.310 0.645 -25.867 1.00 98.38 90 VAL A N 1
ATOM 649 C CA . VAL A 1 90 ? 20.489 -0.480 -25.379 1.00 98.38 90 VAL A CA 1
ATOM 650 C C . VAL A 1 90 ? 20.328 -1.512 -26.481 1.00 98.38 90 VAL A C 1
ATOM 652 O O . VAL A 1 90 ? 19.851 -1.173 -27.565 1.00 98.38 90 VAL A O 1
ATOM 655 N N . SER A 1 91 ? 20.652 -2.770 -26.186 1.00 98.12 91 SER A N 1
ATOM 656 C CA . SER A 1 91 ? 20.282 -3.911 -27.023 1.00 98.12 91 SER A CA 1
ATOM 657 C C . SER A 1 91 ? 18.993 -4.562 -26.516 1.00 98.12 91 SER A C 1
ATOM 659 O O . SER A 1 91 ? 18.649 -4.481 -25.334 1.00 98.12 91 SER A O 1
ATOM 661 N N . VAL A 1 92 ? 18.243 -5.176 -27.429 1.00 98.19 92 VAL A N 1
ATOM 662 C CA . VAL A 1 92 ? 16.912 -5.738 -27.168 1.00 98.19 92 VAL A CA 1
ATOM 663 C C . VAL A 1 92 ? 16.832 -7.158 -27.716 1.00 98.19 92 VAL A C 1
ATOM 665 O O . VAL A 1 92 ? 17.294 -7.412 -28.826 1.00 98.19 92 VAL A O 1
ATOM 668 N N . LYS A 1 93 ? 16.254 -8.088 -26.949 1.00 96.38 93 LYS A N 1
ATOM 669 C CA . LYS A 1 93 ? 16.016 -9.476 -27.382 1.00 96.38 93 LYS A CA 1
ATOM 670 C C . LYS A 1 93 ? 14.651 -9.949 -26.897 1.00 96.38 93 LYS A C 1
ATOM 672 O O . LYS A 1 93 ? 14.411 -9.950 -25.692 1.00 96.38 93 LYS A O 1
ATOM 677 N N . ALA A 1 94 ? 13.777 -10.350 -27.816 1.00 94.44 94 ALA A N 1
ATOM 678 C CA . ALA A 1 94 ? 12.492 -10.974 -27.503 1.00 94.44 94 ALA A CA 1
ATOM 679 C C . ALA A 1 94 ? 12.618 -12.504 -27.535 1.00 94.44 94 ALA A C 1
ATOM 681 O O . ALA A 1 94 ? 13.353 -13.042 -28.361 1.00 94.44 94 ALA A O 1
ATOM 682 N N . ASN A 1 95 ? 11.903 -13.202 -26.654 1.00 90.94 95 ASN A N 1
ATOM 683 C CA . ASN A 1 95 ? 11.730 -14.653 -26.734 1.00 90.94 95 ASN A CA 1
ATOM 684 C C . ASN A 1 95 ? 10.345 -15.028 -27.295 1.00 90.94 95 ASN A C 1
ATOM 686 O O . ASN A 1 95 ? 9.475 -14.175 -27.478 1.00 90.94 95 ASN A O 1
ATOM 690 N N . SER A 1 96 ? 10.124 -16.324 -27.525 1.00 85.50 96 SER A N 1
ATOM 691 C CA . SER A 1 96 ? 8.860 -16.865 -28.053 1.00 85.50 96 SER A CA 1
ATOM 692 C C . SER A 1 96 ? 7.641 -16.621 -27.153 1.00 85.50 96 SER A C 1
ATOM 694 O O . SER A 1 96 ? 6.516 -16.671 -27.637 1.00 85.50 96 SER A O 1
ATOM 696 N N . LYS A 1 97 ? 7.852 -16.315 -25.866 1.00 85.44 97 LYS A N 1
ATOM 697 C CA . LYS A 1 97 ? 6.809 -16.042 -24.860 1.00 85.44 97 LYS A CA 1
ATOM 698 C C . LYS A 1 97 ? 6.501 -14.543 -24.705 1.00 85.44 97 LYS A C 1
ATOM 700 O O . LYS A 1 97 ? 5.848 -14.150 -23.740 1.00 85.44 97 LYS A O 1
ATOM 705 N N . GLY A 1 98 ? 7.018 -13.693 -25.599 1.00 88.75 98 GLY A N 1
ATOM 706 C CA . GLY A 1 98 ? 6.792 -12.243 -25.576 1.00 88.75 98 GLY A CA 1
ATOM 707 C C . GLY A 1 98 ? 7.569 -11.492 -24.489 1.00 88.75 98 GLY A C 1
ATOM 708 O O . GLY A 1 98 ? 7.331 -10.304 -24.279 1.00 88.75 98 GLY A O 1
ATOM 709 N N . VAL A 1 99 ? 8.508 -12.147 -23.796 1.00 94.75 99 VAL A N 1
ATOM 710 C CA . VAL A 1 99 ? 9.403 -11.478 -22.842 1.00 94.75 99 VAL A CA 1
ATOM 711 C C . VAL A 1 99 ? 10.557 -10.850 -23.610 1.00 94.75 99 VAL A C 1
ATOM 713 O O . VAL A 1 99 ? 11.277 -11.521 -24.350 1.00 94.75 99 VAL A O 1
ATOM 716 N N . ILE A 1 100 ? 10.741 -9.552 -23.407 1.00 97.88 100 ILE A N 1
ATOM 717 C CA . ILE A 1 100 ? 11.744 -8.719 -24.054 1.00 97.88 100 ILE A CA 1
ATOM 718 C C . ILE A 1 100 ? 12.773 -8.319 -23.000 1.00 97.88 100 ILE A C 1
ATOM 720 O O . ILE A 1 100 ? 12.454 -7.645 -22.023 1.00 97.88 100 ILE A O 1
ATOM 724 N N . THR A 1 101 ? 14.021 -8.725 -23.206 1.00 98.12 101 THR A N 1
ATOM 725 C CA . THR A 1 101 ? 15.156 -8.328 -22.369 1.00 98.12 101 THR A CA 1
ATOM 726 C C . THR A 1 101 ? 15.801 -7.078 -22.955 1.00 98.12 101 THR A C 1
ATOM 728 O O . THR A 1 101 ? 16.291 -7.103 -24.085 1.00 98.12 101 THR A O 1
ATOM 731 N N . LEU A 1 102 ? 15.813 -5.999 -22.177 1.00 98.50 102 LEU A N 1
ATOM 732 C CA . LEU A 1 102 ? 16.515 -4.752 -22.454 1.00 98.50 102 LEU A CA 1
ATOM 733 C C . LEU A 1 102 ? 17.874 -4.819 -21.755 1.00 98.50 102 LEU A C 1
ATOM 735 O O . LEU A 1 102 ? 17.923 -4.957 -20.534 1.00 98.50 102 LEU A O 1
ATOM 739 N N . THR A 1 103 ? 18.972 -4.746 -22.503 1.00 98.38 103 THR A N 1
ATOM 740 C CA . THR A 1 103 ? 20.331 -4.790 -21.941 1.00 98.38 103 THR A CA 1
ATOM 741 C C . THR A 1 103 ? 21.017 -3.450 -22.155 1.00 98.38 103 THR A C 1
ATOM 743 O O . THR A 1 103 ? 21.233 -3.032 -23.294 1.00 98.38 103 THR A O 1
ATOM 746 N N . ALA A 1 104 ? 21.359 -2.773 -21.061 1.00 98.25 104 ALA A N 1
ATOM 747 C CA . ALA A 1 104 ? 22.085 -1.514 -21.103 1.00 98.25 104 ALA A CA 1
ATOM 748 C C . ALA A 1 104 ? 23.556 -1.731 -21.477 1.00 98.25 104 ALA A C 1
ATOM 750 O O . ALA A 1 104 ? 24.205 -2.681 -21.032 1.00 98.25 104 ALA A O 1
ATOM 751 N N . SER A 1 105 ? 24.107 -0.811 -22.264 1.00 97.19 105 SER A N 1
ATOM 752 C CA . SER A 1 105 ? 25.524 -0.799 -22.614 1.00 97.19 105 SER A CA 1
ATOM 753 C C . SER A 1 105 ? 26.405 -0.660 -21.371 1.00 97.19 105 SER A C 1
ATOM 755 O O . SER A 1 105 ? 26.126 0.121 -20.461 1.00 97.19 105 SER A O 1
ATOM 757 N N . LYS A 1 106 ? 27.521 -1.396 -21.352 1.00 96.19 106 LYS A N 1
ATOM 758 C CA . LYS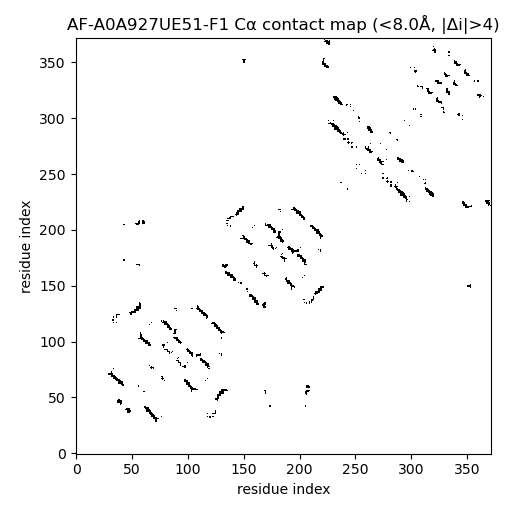 A 1 106 ? 28.588 -1.233 -20.351 1.00 96.19 106 LYS A CA 1
ATOM 759 C C . LYS A 1 106 ? 29.500 -0.042 -20.647 1.00 96.19 106 LYS A C 1
ATOM 761 O O . LYS A 1 106 ? 30.333 0.287 -19.814 1.00 96.19 106 LYS A O 1
ATOM 766 N N . LYS A 1 107 ? 29.386 0.602 -21.815 1.00 93.38 107 LYS A N 1
ATOM 767 C CA . LYS A 1 107 ? 30.299 1.676 -22.247 1.00 93.38 107 LYS A CA 1
ATOM 768 C C . LYS A 1 107 ? 29.588 3.023 -22.360 1.00 93.38 107 LYS A C 1
ATOM 770 O O . LYS A 1 107 ? 30.067 3.991 -21.776 1.00 93.38 107 LYS A O 1
ATOM 775 N N . LYS A 1 108 ? 28.423 3.066 -23.014 1.00 95.75 108 LYS A N 1
ATOM 776 C CA . LYS A 1 108 ? 27.695 4.308 -23.326 1.00 95.75 108 LYS A CA 1
ATOM 777 C C . LYS A 1 108 ? 26.422 4.474 -22.499 1.00 95.75 108 LYS A C 1
ATOM 779 O O . LYS A 1 108 ? 25.678 3.519 -22.298 1.00 95.75 108 LYS A O 1
ATOM 784 N N . THR A 1 109 ? 26.173 5.698 -22.053 1.00 96.25 109 THR A N 1
ATOM 78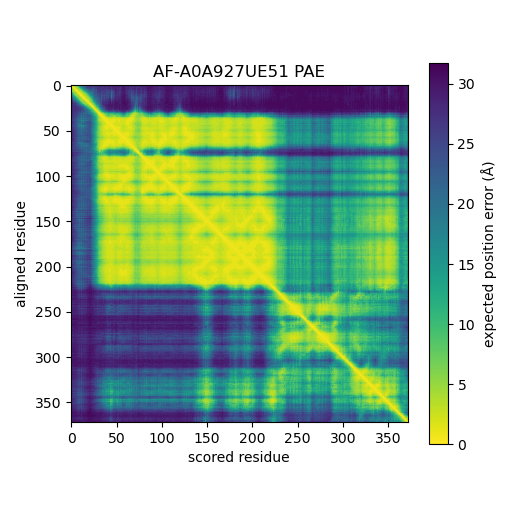5 C CA . THR A 1 109 ? 24.912 6.137 -21.441 1.00 96.25 109 THR A CA 1
ATOM 786 C C . THR A 1 109 ? 24.077 6.908 -22.461 1.00 96.25 109 THR A C 1
ATOM 788 O O . THR A 1 109 ? 24.547 7.206 -23.559 1.00 96.25 109 THR A O 1
ATOM 791 N N . GLY A 1 110 ? 22.827 7.212 -22.115 1.00 97.00 110 GLY A N 1
ATOM 792 C CA . GLY A 1 110 ? 21.930 8.009 -22.951 1.00 97.00 110 GLY A CA 1
ATOM 793 C C . GLY A 1 110 ? 20.542 7.392 -23.069 1.00 97.00 110 GLY A C 1
ATOM 794 O O . GLY A 1 110 ? 20.190 6.480 -22.322 1.00 97.00 110 GLY A O 1
ATOM 795 N N . THR A 1 111 ? 19.755 7.890 -24.018 1.00 98.06 111 THR A N 1
ATOM 796 C CA . THR A 1 111 ? 18.363 7.469 -24.216 1.00 98.06 111 THR A CA 1
ATOM 797 C C . THR A 1 111 ? 18.184 6.844 -25.595 1.00 98.06 111 THR A C 1
ATOM 799 O O . THR A 1 111 ? 18.655 7.383 -26.593 1.00 98.06 111 THR A O 1
ATOM 802 N N . ALA A 1 112 ? 17.473 5.720 -25.663 1.00 98.44 112 ALA A N 1
ATOM 803 C CA . ALA A 1 112 ? 17.075 5.068 -26.907 1.00 98.44 112 ALA A CA 1
ATOM 804 C C . ALA A 1 112 ? 15.558 4.841 -26.931 1.00 98.44 112 ALA A C 1
ATOM 806 O O . ALA A 1 112 ? 14.932 4.608 -25.898 1.00 98.44 112 ALA A O 1
ATOM 807 N N . LYS A 1 113 ? 14.949 4.896 -28.115 1.00 98.56 113 LYS A N 1
ATOM 808 C CA . LYS A 1 113 ? 13.540 4.547 -28.326 1.00 98.56 113 LYS A CA 1
ATOM 809 C C . LYS A 1 113 ? 13.451 3.063 -28.662 1.00 98.56 113 LYS A C 1
ATOM 811 O O . LYS A 1 113 ? 14.097 2.611 -29.605 1.00 98.56 113 LYS A O 1
ATOM 816 N N . VAL A 1 114 ? 12.631 2.321 -27.929 1.00 98.62 114 VAL A N 1
ATOM 817 C CA . VAL A 1 114 ? 12.321 0.917 -28.219 1.00 98.62 114 VAL A CA 1
ATOM 818 C C . VAL A 1 114 ? 10.950 0.843 -28.873 1.00 98.62 114 VAL A C 1
ATOM 820 O O . VAL A 1 114 ? 10.013 1.515 -28.450 1.00 98.62 114 VAL A O 1
ATOM 823 N N . THR A 1 115 ? 10.848 0.058 -29.942 1.00 97.94 115 THR A N 1
ATOM 824 C CA . THR A 1 115 ? 9.604 -0.208 -30.670 1.00 97.94 115 THR A CA 1
ATOM 825 C C . THR A 1 115 ? 9.324 -1.699 -30.630 1.00 97.94 115 THR A C 1
ATOM 827 O O . THR A 1 115 ? 10.152 -2.482 -31.090 1.00 97.94 115 THR A O 1
ATOM 830 N N . VAL A 1 116 ? 8.161 -2.069 -30.109 1.00 96.56 116 VAL A N 1
ATOM 831 C CA . VAL A 1 116 ? 7.616 -3.427 -30.130 1.00 96.56 116 VAL A CA 1
ATOM 832 C C . VAL A 1 116 ? 6.502 -3.449 -31.165 1.00 96.56 116 VAL A C 1
ATOM 834 O O . VAL A 1 116 ? 5.614 -2.601 -31.112 1.00 96.56 116 VAL A O 1
ATOM 837 N N . ALA A 1 117 ? 6.548 -4.377 -32.112 1.00 93.50 117 ALA A N 1
ATOM 838 C CA . ALA A 1 117 ? 5.527 -4.524 -33.141 1.00 93.50 117 ALA A CA 1
ATOM 839 C C . ALA A 1 117 ? 4.984 -5.952 -33.145 1.00 93.50 117 ALA A C 1
ATOM 841 O O . ALA A 1 117 ? 5.743 -6.909 -32.997 1.00 93.50 117 ALA A O 1
ATOM 842 N N . SER A 1 118 ? 3.673 -6.111 -33.317 1.00 90.06 118 SER A N 1
ATOM 843 C CA . SER A 1 118 ? 3.119 -7.431 -33.620 1.00 90.06 118 SER A CA 1
ATOM 844 C C . SER A 1 118 ? 3.594 -7.875 -35.002 1.00 90.06 118 SER A C 1
ATOM 846 O O . SER A 1 118 ? 3.492 -7.104 -35.954 1.00 90.06 118 SER A O 1
ATOM 848 N N . VAL A 1 119 ? 4.055 -9.124 -35.120 1.00 85.31 119 VAL A N 1
ATOM 849 C CA . VAL A 1 119 ? 4.504 -9.698 -36.403 1.00 85.31 119 VAL A CA 1
ATOM 850 C C 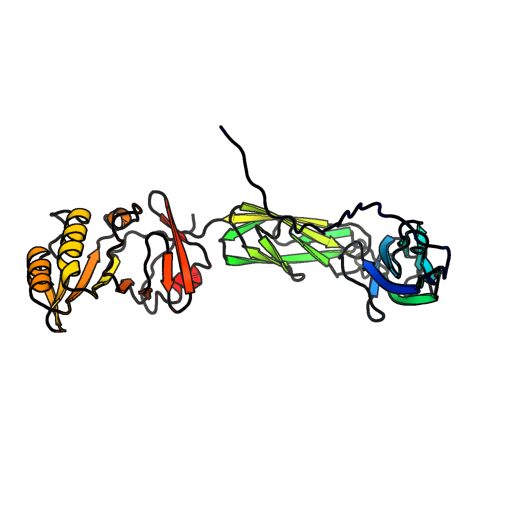. VAL A 1 119 ? 3.396 -9.652 -37.458 1.00 85.31 119 VAL A C 1
ATOM 852 O O . VAL A 1 119 ? 3.678 -9.483 -38.636 1.00 85.31 119 VAL A O 1
ATOM 855 N N . LYS A 1 120 ? 2.133 -9.786 -37.042 1.00 80.38 120 LYS A N 1
ATOM 856 C CA . LYS A 1 120 ? 1.029 -10.030 -37.967 1.00 80.38 120 LYS A CA 1
ATOM 857 C C . LYS A 1 120 ? 0.558 -8.802 -38.742 1.00 80.38 120 LYS A C 1
ATOM 859 O O . LYS A 1 120 ? 0.376 -8.874 -39.947 1.00 80.38 120 LYS A O 1
ATOM 864 N N . ASN A 1 121 ? 0.263 -7.711 -38.042 1.00 76.38 121 ASN A N 1
ATOM 865 C CA . ASN A 1 121 ? -0.310 -6.506 -38.655 1.00 76.38 121 ASN A CA 1
ATOM 866 C C . ASN A 1 121 ? 0.502 -5.249 -38.350 1.00 76.38 121 ASN A C 1
ATOM 868 O O . ASN A 1 121 ? 0.006 -4.139 -38.519 1.00 76.38 121 ASN A O 1
ATOM 872 N N . GLN A 1 122 ? 1.721 -5.419 -37.832 1.00 80.19 122 GLN A N 1
ATOM 873 C CA . GLN A 1 122 ? 2.638 -4.328 -37.533 1.00 80.19 122 GLN A CA 1
ATOM 874 C C . GLN A 1 122 ? 2.070 -3.272 -36.577 1.00 80.19 122 GLN A C 1
ATOM 876 O O . GLN A 1 122 ? 2.603 -2.165 -36.533 1.00 80.19 122 GLN A O 1
ATOM 881 N N . LYS A 1 123 ? 1.040 -3.582 -35.771 1.00 87.06 123 LYS A N 1
ATOM 882 C CA . LYS A 1 123 ? 0.589 -2.694 -34.689 1.00 87.06 123 LYS A CA 1
ATOM 883 C C . LYS A 1 123 ? 1.754 -2.483 -33.722 1.00 87.06 123 LYS A C 1
ATOM 885 O O . LYS A 1 123 ? 2.338 -3.462 -33.254 1.00 87.06 123 LYS A O 1
ATOM 890 N N . LYS A 1 124 ? 2.119 -1.222 -33.461 1.00 93.00 124 LYS A N 1
ATOM 891 C CA . LYS A 1 124 ? 3.345 -0.853 -32.730 1.00 93.00 124 LYS A CA 1
ATOM 892 C C . LYS A 1 124 ? 3.035 -0.197 -31.395 1.00 93.00 124 LYS A C 1
ATOM 894 O O . LYS A 1 124 ? 2.123 0.616 -31.288 1.00 93.00 124 LYS A O 1
ATOM 899 N N . LEU A 1 125 ? 3.881 -0.479 -30.416 1.00 96.06 125 LEU A N 1
ATOM 900 C CA . LEU A 1 125 ? 4.001 0.262 -29.171 1.00 96.06 125 LEU A CA 1
ATOM 901 C C . LEU A 1 125 ? 5.447 0.739 -29.052 1.00 96.06 125 LEU A C 1
ATOM 903 O O . LEU A 1 125 ? 6.386 -0.009 -29.325 1.00 96.06 125 LEU A O 1
ATOM 907 N N . THR A 1 126 ? 5.634 1.999 -28.676 1.00 97.50 126 THR A N 1
ATOM 908 C CA . THR A 1 126 ? 6.971 2.568 -28.461 1.00 97.50 126 THR A CA 1
ATOM 909 C C . THR A 1 126 ? 7.099 3.076 -27.038 1.00 97.50 126 THR A C 1
ATOM 911 O O . THR A 1 126 ? 6.094 3.442 -26.445 1.00 97.50 126 THR A O 1
ATOM 914 N N . PHE A 1 127 ? 8.314 3.082 -26.499 1.00 98.62 127 PHE A N 1
ATOM 915 C CA . PHE A 1 127 ? 8.655 3.692 -25.210 1.00 98.62 127 PHE A CA 1
ATOM 916 C C . PHE A 1 127 ? 10.143 4.073 -25.197 1.00 98.62 127 PHE A C 1
ATOM 918 O O . PHE A 1 127 ? 10.915 3.647 -26.065 1.00 98.62 127 PHE A O 1
ATOM 925 N N . LYS A 1 128 ? 10.560 4.906 -24.240 1.00 98.62 128 LYS A N 1
ATOM 926 C CA . LYS A 1 128 ? 11.967 5.305 -24.076 1.00 98.62 128 LYS A CA 1
ATOM 927 C C . LYS A 1 128 ? 12.682 4.372 -23.100 1.00 98.62 128 LYS A C 1
ATOM 929 O O . LYS A 1 128 ? 12.093 3.898 -22.134 1.00 98.62 128 LYS A O 1
ATOM 934 N N . VAL A 1 129 ? 13.972 4.153 -23.324 1.00 98.69 129 VAL A N 1
ATOM 935 C CA . VAL A 1 129 ? 14.877 3.505 -22.371 1.00 98.69 129 VAL A CA 1
ATOM 936 C C . VAL A 1 129 ? 16.033 4.451 -22.084 1.00 98.69 129 VAL A C 1
ATOM 938 O O . VAL A 1 129 ? 16.711 4.879 -23.017 1.00 98.69 129 VAL A O 1
ATOM 941 N N . LYS A 1 130 ? 16.251 4.779 -20.809 1.00 98.38 130 LYS A N 1
ATOM 942 C CA . LYS A 1 130 ? 17.324 5.661 -20.335 1.00 98.38 130 LYS A CA 1
ATOM 943 C C . LYS A 1 130 ? 18.379 4.840 -19.598 1.00 98.38 130 LYS A C 1
ATOM 945 O O . LYS A 1 130 ? 18.074 4.194 -18.599 1.00 98.38 130 LYS A O 1
ATOM 950 N N . VAL A 1 131 ? 19.622 4.884 -20.066 1.00 98.50 131 VAL A N 1
ATOM 951 C CA . VAL A 1 131 ? 20.762 4.226 -19.417 1.00 98.50 131 VAL A CA 1
ATOM 952 C C . VAL A 1 131 ? 21.488 5.221 -18.521 1.00 98.50 131 VAL A C 1
ATOM 954 O O . VAL A 1 131 ? 22.045 6.208 -19.009 1.00 98.50 131 VAL A O 1
ATOM 957 N N . MET A 1 132 ? 21.490 4.944 -17.218 1.00 97.50 132 MET A N 1
ATOM 958 C CA . MET A 1 132 ? 22.157 5.760 -16.201 1.00 97.50 132 MET A CA 1
ATOM 959 C C . MET A 1 132 ? 23.655 5.427 -16.110 1.00 97.50 132 MET A C 1
ATOM 961 O O . MET A 1 132 ? 24.036 4.277 -16.332 1.00 97.50 132 MET A O 1
ATOM 965 N N . PRO A 1 133 ? 24.525 6.400 -15.775 1.00 96.44 133 PRO A N 1
ATOM 966 C CA . PRO A 1 133 ? 25.963 6.163 -15.622 1.00 96.44 133 PRO A CA 1
ATOM 967 C C . PRO A 1 133 ? 26.318 5.302 -14.405 1.00 96.44 133 PRO A C 1
ATOM 969 O O . PRO A 1 133 ? 27.313 4.576 -14.459 1.00 96.44 133 PRO A O 1
ATOM 972 N N . GLY A 1 134 ? 25.538 5.395 -13.324 1.00 96.06 134 GLY A N 1
ATOM 973 C CA . GLY A 1 134 ? 25.683 4.596 -12.109 1.00 96.06 134 GLY A CA 1
ATOM 974 C C . GLY A 1 134 ? 24.683 3.441 -12.021 1.00 96.06 134 GLY A C 1
ATOM 975 O O . GLY A 1 134 ? 23.736 3.346 -12.802 1.00 96.06 134 GLY A O 1
ATOM 976 N N . THR A 1 135 ? 24.906 2.575 -11.036 1.00 97.69 135 THR A N 1
ATOM 977 C CA . THR A 1 135 ? 24.007 1.487 -10.630 1.00 97.69 135 THR A CA 1
ATOM 978 C C . THR A 1 135 ? 23.696 1.633 -9.149 1.00 97.69 135 THR A C 1
ATOM 980 O O . THR A 1 135 ? 24.568 2.055 -8.384 1.00 97.69 135 THR A O 1
ATOM 983 N N . VAL A 1 136 ? 22.496 1.252 -8.730 1.00 98.31 136 VAL A N 1
ATOM 984 C CA . VAL A 1 136 ? 22.174 1.098 -7.304 1.00 98.31 136 VAL A CA 1
ATOM 985 C C . VAL A 1 136 ? 22.974 -0.076 -6.712 1.00 98.31 136 VAL A C 1
ATOM 987 O O . VAL A 1 136 ? 23.113 -1.122 -7.347 1.00 98.31 136 VAL A O 1
ATOM 990 N N . LYS A 1 137 ? 23.558 0.116 -5.523 1.00 98.06 137 LYS A N 1
ATOM 991 C CA . LYS A 1 137 ? 24.267 -0.919 -4.739 1.00 98.06 137 LYS A CA 1
ATOM 992 C C . LYS A 1 137 ? 23.458 -1.364 -3.529 1.00 98.06 137 LYS A C 1
ATOM 994 O O . LYS A 1 137 ? 23.486 -2.539 -3.191 1.00 98.06 137 LYS A O 1
ATOM 999 N N . ASN A 1 138 ? 22.771 -0.430 -2.879 1.00 97.88 138 ASN A N 1
ATOM 1000 C CA . ASN A 1 138 ? 21.974 -0.692 -1.689 1.00 97.88 138 ASN A CA 1
ATOM 1001 C C . ASN A 1 138 ? 20.726 0.198 -1.683 1.00 97.88 138 ASN A C 1
ATOM 1003 O O . ASN A 1 138 ? 20.690 1.222 -2.364 1.00 97.88 138 ASN A O 1
ATOM 1007 N N . ILE A 1 139 ? 19.728 -0.185 -0.897 1.00 98.56 139 ILE A N 1
ATOM 1008 C CA . ILE A 1 139 ? 18.638 0.691 -0.473 1.00 98.56 139 ILE A CA 1
ATOM 1009 C C . ILE A 1 139 ? 18.751 0.809 1.046 1.00 98.56 139 ILE A C 1
ATOM 1011 O O . ILE A 1 139 ? 18.866 -0.205 1.736 1.00 98.56 139 ILE A O 1
ATOM 1015 N N . THR A 1 140 ? 18.768 2.032 1.560 1.00 98.12 140 THR A N 1
ATOM 1016 C CA . THR A 1 140 ? 18.651 2.297 2.998 1.00 98.12 140 THR A CA 1
ATOM 1017 C C . THR A 1 140 ? 17.204 2.621 3.316 1.00 98.12 140 THR A C 1
ATOM 1019 O O . THR A 1 140 ? 16.540 3.282 2.519 1.00 98.12 140 THR A O 1
ATOM 1022 N N . VAL A 1 141 ? 16.731 2.143 4.460 1.00 98.38 141 VAL A N 1
ATOM 1023 C CA . VAL A 1 141 ? 15.419 2.460 5.026 1.00 98.38 141 VAL A CA 1
ATOM 1024 C C . VAL A 1 141 ? 15.638 3.006 6.430 1.00 98.38 141 VAL A C 1
ATOM 1026 O O . VAL A 1 141 ? 16.596 2.596 7.086 1.00 98.38 141 VAL A O 1
ATOM 1029 N N . ASP A 1 142 ? 14.796 3.933 6.868 1.00 98.38 142 ASP A N 1
ATOM 1030 C CA . ASP A 1 142 ? 14.811 4.457 8.240 1.00 98.38 142 ASP A CA 1
ATOM 1031 C C . ASP A 1 142 ? 14.245 3.454 9.255 1.00 98.38 142 ASP A C 1
ATOM 1033 O O . ASP A 1 142 ? 14.651 3.454 10.414 1.00 98.38 142 ASP A O 1
ATOM 1037 N N . LYS A 1 143 ? 13.344 2.570 8.810 1.00 97.25 143 LYS A N 1
ATOM 1038 C CA . LYS A 1 143 ? 12.721 1.522 9.625 1.00 97.25 143 LYS A CA 1
ATOM 1039 C C . LYS A 1 143 ? 12.724 0.188 8.884 1.00 97.25 143 LYS A C 1
ATOM 1041 O O . LYS A 1 143 ? 12.375 0.114 7.706 1.00 97.25 143 LYS A O 1
ATOM 1046 N N . THR A 1 144 ? 13.095 -0.882 9.580 1.00 97.50 144 THR A N 1
ATOM 1047 C CA . THR A 1 144 ? 13.030 -2.264 9.066 1.00 97.50 144 THR A CA 1
ATOM 1048 C C . THR A 1 144 ? 11.833 -3.043 9.600 1.00 97.50 144 THR A C 1
ATOM 1050 O O . THR A 1 144 ? 11.519 -4.101 9.067 1.00 97.50 144 THR A O 1
ATOM 1053 N N . SER A 1 145 ? 11.159 -2.518 10.622 1.00 98.00 145 SER A N 1
ATOM 1054 C CA . SER A 1 145 ? 9.908 -3.037 11.160 1.00 98.00 145 SER A CA 1
ATOM 1055 C C . SER A 1 145 ? 8.997 -1.867 11.519 1.00 98.00 145 SER A C 1
ATOM 1057 O O . SER A 1 145 ? 9.486 -0.824 11.962 1.00 98.00 145 SER A O 1
ATOM 1059 N N . VAL A 1 146 ? 7.695 -2.031 11.314 1.00 97.69 146 VAL A N 1
ATOM 1060 C CA . VAL A 1 146 ? 6.662 -1.112 11.790 1.00 97.69 146 VAL A CA 1
ATOM 1061 C C . VAL A 1 146 ? 5.560 -1.905 12.480 1.00 97.69 146 VAL A C 1
ATOM 1063 O O . VAL A 1 146 ? 5.063 -2.902 11.952 1.00 97.69 146 VAL A O 1
ATOM 1066 N N . GLU A 1 147 ? 5.179 -1.443 13.662 1.00 96.94 147 GLU A N 1
ATOM 1067 C CA . GLU A 1 147 ? 3.976 -1.879 14.356 1.00 96.94 147 GLU A CA 1
ATOM 1068 C C . GLU A 1 147 ? 2.969 -0.732 14.286 1.00 96.94 147 GLU A C 1
ATOM 1070 O O . GLU A 1 147 ? 3.292 0.398 14.646 1.00 96.94 147 GLU A O 1
ATOM 1075 N N . ILE A 1 148 ? 1.797 -1.005 13.717 1.00 94.31 148 ILE A N 1
ATOM 1076 C CA . ILE A 1 148 ? 0.745 -0.017 13.453 1.00 94.31 148 ILE A CA 1
ATOM 1077 C C . ILE A 1 148 ? -0.607 -0.609 13.827 1.00 94.31 148 ILE A C 1
ATOM 1079 O O . ILE A 1 148 ? -0.841 -1.800 13.621 1.00 94.31 148 ILE A O 1
ATOM 1083 N N . LYS A 1 149 ? -1.519 0.200 14.358 1.00 88.56 149 LYS A N 1
ATOM 1084 C CA . LYS A 1 149 ? -2.869 -0.276 14.672 1.00 88.56 149 LYS A CA 1
ATOM 1085 C C . LYS A 1 149 ? -3.742 -0.224 13.422 1.00 88.56 149 LYS A C 1
ATOM 1087 O O . LYS A 1 149 ? -3.488 0.546 12.494 1.00 88.56 149 LYS A O 1
ATOM 1092 N N . LYS A 1 150 ? -4.773 -1.066 13.364 1.00 87.50 150 LYS A N 1
ATOM 1093 C CA . LYS A 1 150 ? -5.718 -1.096 12.239 1.00 87.50 150 LYS A CA 1
ATOM 1094 C C . LYS A 1 150 ? -6.298 0.300 11.965 1.00 87.50 150 LYS A C 1
ATOM 1096 O O . LYS A 1 150 ? -6.764 0.973 12.877 1.00 87.50 150 LYS A O 1
ATOM 1101 N N . GLY A 1 151 ? -6.317 0.704 10.695 1.00 85.12 151 GLY A N 1
ATOM 1102 C CA . GLY A 1 151 ? -6.831 2.007 10.268 1.00 85.12 151 GLY A CA 1
ATOM 1103 C C . GLY A 1 151 ? -5.846 3.169 10.420 1.00 85.12 151 GLY A C 1
ATOM 1104 O O . GLY A 1 151 ? -6.161 4.260 9.956 1.00 85.12 151 GLY A O 1
ATOM 1105 N N . GLU A 1 152 ? -4.673 2.949 11.021 1.00 89.81 152 GLU A N 1
ATOM 1106 C CA . GLU A 1 152 ? -3.593 3.934 11.075 1.00 89.81 152 GLU A CA 1
ATOM 1107 C C . GLU A 1 152 ? -2.608 3.774 9.908 1.00 89.81 152 GLU A C 1
ATOM 1109 O O . GLU A 1 152 ? -2.548 2.740 9.229 1.00 89.81 152 GLU A O 1
ATOM 1114 N N . ASP A 1 153 ? -1.795 4.813 9.725 1.00 94.50 153 ASP A N 1
ATOM 1115 C CA . ASP A 1 153 ? -0.729 4.866 8.737 1.00 94.50 153 ASP A CA 1
ATOM 1116 C C . ASP A 1 153 ? 0.642 5.012 9.411 1.00 94.50 153 ASP A C 1
ATOM 1118 O O . ASP A 1 153 ? 0.809 5.748 10.383 1.00 94.50 153 ASP A O 1
ATOM 1122 N N . ALA A 1 154 ? 1.667 4.400 8.820 1.00 97.00 154 ALA A N 1
ATOM 1123 C CA . ALA A 1 154 ? 3.064 4.713 9.106 1.00 97.00 154 ALA A CA 1
ATOM 1124 C C . ALA A 1 154 ? 3.816 5.043 7.823 1.00 97.00 154 ALA A C 1
ATOM 1126 O O . ALA A 1 154 ? 3.645 4.403 6.790 1.00 97.00 154 ALA A O 1
ATOM 1127 N N . THR A 1 155 ? 4.718 6.018 7.894 1.00 98.19 155 THR A N 1
ATOM 1128 C CA . THR A 1 155 ? 5.625 6.322 6.782 1.00 98.19 155 THR A CA 1
ATOM 1129 C C . THR A 1 155 ? 7.001 5.713 7.035 1.00 98.19 155 THR A C 1
ATOM 1131 O O . THR A 1 155 ? 7.561 5.847 8.130 1.00 98.19 155 THR A O 1
ATOM 1134 N N . VAL A 1 156 ? 7.531 5.059 6.000 1.00 98.50 156 VAL A N 1
ATOM 1135 C CA . VAL A 1 156 ? 8.908 4.562 5.904 1.00 98.50 156 VAL A CA 1
ATOM 1136 C C . VAL A 1 156 ? 9.588 5.272 4.743 1.00 98.50 156 VAL A C 1
ATOM 1138 O O . VAL A 1 156 ? 9.098 5.262 3.610 1.00 98.50 156 VAL A O 1
ATOM 1141 N N . THR A 1 157 ? 10.742 5.870 5.004 1.00 98.19 157 THR A N 1
ATOM 1142 C CA . THR A 1 157 ? 11.547 6.523 3.974 1.00 98.19 157 THR A CA 1
ATOM 1143 C C . THR A 1 157 ? 12.601 5.558 3.441 1.00 98.19 157 THR A C 1
ATOM 1145 O O . THR A 1 157 ? 13.254 4.836 4.191 1.00 98.19 157 THR A O 1
ATOM 1148 N N . ALA A 1 158 ? 12.782 5.522 2.117 1.00 98.25 158 ALA A N 1
ATOM 1149 C CA . ALA A 1 158 ? 13.799 4.689 1.482 1.00 98.25 158 ALA A CA 1
ATOM 1150 C C . ALA A 1 158 ? 14.648 5.492 0.499 1.00 98.25 158 ALA A C 1
ATOM 1152 O O . ALA A 1 158 ? 14.127 6.256 -0.313 1.00 98.25 158 ALA A O 1
ATOM 1153 N N . THR A 1 159 ? 15.962 5.268 0.529 1.00 98.06 159 THR A N 1
ATOM 1154 C CA . THR A 1 159 ? 16.926 5.947 -0.345 1.00 98.06 159 THR A CA 1
ATOM 1155 C C . THR A 1 159 ? 17.766 4.937 -1.117 1.00 98.06 159 THR A C 1
ATOM 1157 O O . THR A 1 159 ? 18.381 4.036 -0.548 1.00 98.06 159 THR A O 1
ATOM 1160 N N . ALA A 1 160 ? 17.823 5.097 -2.441 1.00 98.06 160 ALA A N 1
ATOM 1161 C CA . ALA A 1 160 ? 18.705 4.312 -3.297 1.00 98.06 160 ALA A CA 1
ATOM 1162 C C . ALA A 1 160 ? 20.150 4.827 -3.197 1.00 98.06 160 ALA A C 1
ATOM 1164 O O . ALA A 1 160 ? 20.442 5.974 -3.537 1.00 98.06 160 ALA A O 1
ATOM 1165 N N . VAL A 1 161 ? 21.076 3.958 -2.799 1.00 97.75 161 VAL A N 1
ATOM 1166 C CA . VAL A 1 161 ? 22.500 4.278 -2.669 1.00 97.75 161 VAL A CA 1
ATOM 1167 C C . VAL A 1 161 ? 23.249 3.807 -3.910 1.00 97.75 161 VAL A C 1
ATOM 1169 O O . VAL A 1 161 ? 23.262 2.618 -4.247 1.00 97.75 161 VAL A O 1
ATOM 1172 N N . ALA A 1 162 ? 23.901 4.741 -4.601 1.00 97.44 162 ALA A N 1
ATOM 1173 C CA . ALA A 1 162 ? 24.719 4.445 -5.771 1.00 97.44 162 ALA A CA 1
ATOM 1174 C C . ALA A 1 162 ? 25.969 3.626 -5.401 1.00 97.44 162 ALA A C 1
ATOM 1176 O O . ALA A 1 162 ? 26.614 3.869 -4.384 1.00 97.44 162 ALA A O 1
ATOM 1177 N N . ALA A 1 163 ? 26.376 2.706 -6.278 1.00 96.62 163 ALA A N 1
ATOM 1178 C CA . ALA A 1 163 ? 27.617 1.941 -6.124 1.00 96.62 163 ALA A CA 1
ATOM 1179 C C . ALA A 1 163 ? 28.878 2.819 -6.146 1.00 96.62 163 ALA A C 1
ATOM 1181 O O . ALA A 1 163 ? 29.895 2.465 -5.560 1.00 96.62 163 ALA A O 1
ATOM 1182 N N . ASN A 1 164 ? 28.813 3.956 -6.840 1.00 94.88 164 ASN A N 1
ATOM 1183 C CA . ASN A 1 164 ? 29.889 4.930 -6.938 1.00 94.88 164 ASN A CA 1
ATOM 1184 C C . ASN A 1 164 ? 29.294 6.330 -6.752 1.00 94.88 164 ASN A C 1
ATOM 1186 O O . ASN A 1 164 ? 28.493 6.764 -7.579 1.00 94.88 164 ASN A O 1
ATOM 1190 N N . LYS A 1 165 ? 29.722 7.037 -5.699 1.00 92.19 165 LYS A N 1
ATOM 1191 C CA . LYS A 1 165 ? 29.206 8.364 -5.320 1.00 92.19 165 LYS A CA 1
ATOM 1192 C C . LYS A 1 165 ? 29.388 9.431 -6.413 1.00 92.19 165 LYS A C 1
ATOM 1194 O O . LYS A 1 165 ? 28.584 10.348 -6.500 1.00 92.19 165 LYS A O 1
ATOM 1199 N N . LYS A 1 166 ? 30.382 9.286 -7.301 1.00 96.00 166 LYS A N 1
ATOM 1200 C CA . LYS A 1 166 ? 30.634 10.209 -8.426 1.00 96.00 166 LYS A CA 1
ATOM 1201 C C . LYS A 1 166 ? 29.720 9.957 -9.637 1.00 96.00 166 LYS A C 1
ATOM 1203 O O . LYS A 1 166 ? 29.760 10.711 -10.605 1.00 96.00 166 LYS A O 1
ATOM 1208 N N . LYS A 1 167 ? 28.913 8.885 -9.642 1.00 94.62 167 LYS A N 1
ATOM 1209 C CA . LYS A 1 167 ? 28.042 8.510 -10.771 1.00 94.62 167 LYS A CA 1
ATOM 1210 C C . LYS A 1 167 ? 26.576 8.512 -10.355 1.00 94.62 167 LYS A C 1
ATOM 1212 O O . LYS A 1 167 ? 26.160 7.700 -9.536 1.00 94.62 167 LYS A O 1
ATOM 1217 N N . LYS A 1 168 ? 25.766 9.349 -11.011 1.00 94.88 168 LYS A N 1
ATOM 1218 C CA . LYS A 1 168 ? 24.311 9.392 -10.798 1.00 94.88 168 LYS A CA 1
ATOM 1219 C C . LYS A 1 168 ? 23.678 8.022 -11.094 1.00 94.88 168 LYS A C 1
ATOM 1221 O O . LYS A 1 168 ? 23.767 7.524 -12.221 1.00 94.88 168 LYS A O 1
ATOM 1226 N N . ALA A 1 169 ? 23.050 7.422 -10.088 1.00 96.75 169 ALA A N 1
ATOM 1227 C CA . ALA A 1 169 ? 22.247 6.207 -10.212 1.00 96.75 169 ALA A CA 1
ATOM 1228 C C . ALA A 1 169 ? 20.754 6.554 -10.314 1.00 96.75 169 ALA A C 1
ATOM 1230 O O . ALA A 1 169 ? 20.359 7.710 -10.161 1.00 96.75 169 ALA A O 1
ATOM 1231 N N . ASN A 1 170 ? 19.926 5.558 -10.620 1.00 97.06 170 ASN A N 1
ATOM 1232 C CA . ASN A 1 170 ? 18.479 5.720 -10.579 1.00 97.06 170 ASN A CA 1
ATOM 1233 C C . ASN A 1 170 ? 18.000 5.807 -9.123 1.00 97.06 170 ASN A C 1
ATOM 1235 O O . ASN A 1 170 ? 18.365 4.959 -8.314 1.00 97.06 170 ASN A O 1
ATOM 1239 N N . THR A 1 171 ? 17.167 6.796 -8.816 1.00 96.31 171 THR A N 1
ATOM 1240 C CA . THR A 1 171 ? 16.585 6.994 -7.480 1.00 96.31 171 THR A CA 1
ATOM 1241 C C . THR A 1 171 ? 15.143 6.506 -7.383 1.00 96.31 171 THR A C 1
ATOM 1243 O O . THR A 1 171 ? 14.596 6.444 -6.290 1.00 96.31 171 THR A O 1
ATOM 1246 N N . VAL A 1 172 ? 14.522 6.138 -8.510 1.00 96.62 172 VAL A N 1
ATOM 1247 C CA . VAL A 1 172 ? 13.145 5.641 -8.526 1.00 96.62 172 VAL A CA 1
ATOM 1248 C C . VAL A 1 172 ? 13.093 4.241 -7.918 1.00 96.62 172 VAL A C 1
ATOM 1250 O O . VAL A 1 172 ? 13.674 3.290 -8.458 1.00 96.62 172 VAL A O 1
ATOM 1253 N N . LEU A 1 173 ? 12.354 4.127 -6.821 1.00 98.12 173 LEU A N 1
ATOM 1254 C CA . LEU A 1 173 ? 12.050 2.880 -6.136 1.00 98.12 173 LEU A CA 1
ATOM 1255 C C . LEU A 1 173 ? 10.619 2.438 -6.448 1.00 98.12 173 LEU A C 1
ATOM 1257 O O . LEU A 1 173 ? 9.782 3.245 -6.849 1.00 98.12 173 LEU A O 1
ATOM 1261 N N . PHE A 1 174 ? 10.367 1.146 -6.292 1.00 98.25 174 PHE A N 1
ATOM 1262 C CA . PHE A 1 174 ? 9.044 0.552 -6.413 1.00 98.25 174 PHE A CA 1
ATOM 1263 C C . PHE A 1 174 ? 8.686 -0.156 -5.115 1.00 98.25 174 PHE A C 1
ATOM 1265 O O . PHE A 1 174 ? 9.481 -0.956 -4.624 1.00 98.25 174 PHE A O 1
ATOM 1272 N N . TRP A 1 175 ? 7.507 0.143 -4.588 1.00 98.50 175 TRP A N 1
ATOM 1273 C CA . TRP A 1 175 ? 6.982 -0.425 -3.352 1.00 98.50 175 TRP A CA 1
ATOM 1274 C C . TRP A 1 175 ? 5.849 -1.400 -3.650 1.00 98.50 175 TRP A C 1
ATOM 1276 O O . TRP A 1 175 ? 5.015 -1.145 -4.521 1.00 98.50 175 TRP A O 1
ATOM 1286 N N . GLU A 1 176 ? 5.801 -2.496 -2.908 1.00 97.75 176 GLU A N 1
ATOM 1287 C CA . GLU A 1 176 ? 4.699 -3.452 -2.932 1.00 97.75 176 GLU A CA 1
ATOM 1288 C C . GLU A 1 176 ? 4.482 -4.041 -1.536 1.00 97.75 176 GLU A C 1
ATOM 1290 O O . GLU A 1 176 ? 5.433 -4.212 -0.772 1.00 97.75 176 GLU A O 1
ATOM 1295 N N . SER A 1 177 ? 3.234 -4.371 -1.212 1.00 98.25 177 SER A N 1
ATOM 1296 C CA . SER A 1 177 ? 2.916 -5.222 -0.066 1.00 98.25 177 SER A CA 1
ATOM 1297 C C . SER A 1 177 ? 2.825 -6.671 -0.532 1.00 98.25 177 SER A C 1
ATOM 1299 O O . SER A 1 177 ? 2.258 -6.937 -1.595 1.00 98.25 177 SER A O 1
ATOM 1301 N N . LEU A 1 178 ? 3.374 -7.601 0.252 1.00 98.38 178 LEU A N 1
ATOM 1302 C CA . LEU A 1 178 ? 3.221 -9.034 -0.009 1.00 98.38 178 LEU A CA 1
ATOM 1303 C C . LEU A 1 178 ? 1.828 -9.549 0.370 1.00 98.38 178 LEU A C 1
ATOM 1305 O O . LEU A 1 178 ? 1.387 -10.547 -0.195 1.00 98.38 178 LEU A O 1
ATOM 1309 N N . ASP A 1 179 ? 1.134 -8.860 1.280 1.00 98.50 179 ASP A N 1
ATOM 1310 C CA . ASP A 1 179 ? -0.270 -9.123 1.598 1.00 98.50 179 ASP A CA 1
ATOM 1311 C C . ASP A 1 179 ? -1.036 -7.803 1.793 1.00 98.50 179 ASP A C 1
ATOM 1313 O O . ASP A 1 179 ? -1.109 -7.275 2.910 1.00 98.50 179 ASP A O 1
ATOM 1317 N N . PRO A 1 180 ? -1.615 -7.259 0.705 1.00 97.94 180 PRO A N 1
ATOM 1318 C CA . PRO A 1 180 ? -2.451 -6.063 0.748 1.00 97.94 180 PRO A CA 1
ATOM 1319 C C . PRO A 1 180 ? -3.705 -6.190 1.621 1.00 97.94 180 PRO A C 1
ATOM 1321 O O . PRO A 1 180 ? -4.305 -5.166 1.934 1.00 97.94 180 PRO A O 1
ATOM 1324 N N . THR A 1 181 ? -4.120 -7.407 1.999 1.00 97.75 181 THR A N 1
ATOM 1325 C CA . THR A 1 181 ? -5.279 -7.609 2.886 1.00 97.75 181 THR A CA 1
ATOM 1326 C C . THR A 1 181 ? -4.944 -7.342 4.355 1.00 97.75 181 THR A C 1
ATOM 1328 O O . THR A 1 181 ? -5.848 -7.063 5.135 1.00 97.75 181 THR A O 1
ATOM 1331 N N . VAL A 1 182 ? -3.654 -7.360 4.715 1.00 97.19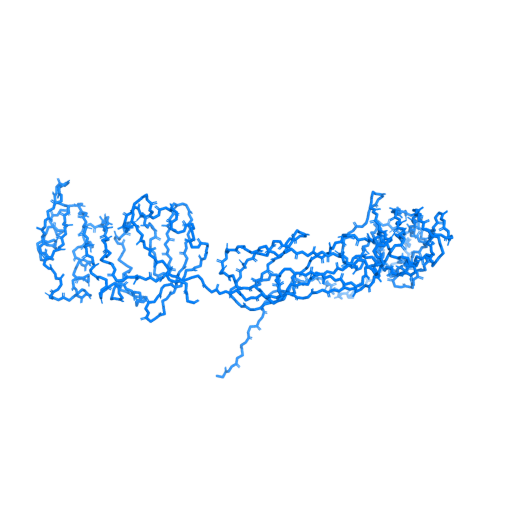 182 VAL A N 1
ATOM 1332 C CA . VAL A 1 182 ? -3.144 -7.002 6.049 1.00 97.19 182 VAL A CA 1
ATOM 1333 C C . VAL A 1 182 ? -2.674 -5.548 6.078 1.00 97.19 182 VAL A C 1
ATOM 1335 O O . VAL A 1 182 ? -3.090 -4.784 6.944 1.00 97.19 182 VAL A O 1
ATOM 1338 N N . ALA A 1 183 ? -1.844 -5.132 5.117 1.00 97.88 183 ALA A N 1
ATOM 1339 C CA . ALA A 1 183 ? -1.394 -3.745 4.995 1.00 97.88 183 ALA A CA 1
ATOM 1340 C C . ALA A 1 183 ? -1.116 -3.377 3.536 1.00 97.88 183 ALA A C 1
ATOM 1342 O O . ALA A 1 183 ? -0.546 -4.172 2.786 1.00 97.88 183 ALA A O 1
ATOM 1343 N N . THR A 1 184 ? -1.461 -2.157 3.130 1.00 98.38 184 THR A N 1
ATOM 1344 C CA . THR A 1 184 ? -1.116 -1.620 1.802 1.00 98.38 184 THR A CA 1
ATOM 1345 C C . THR A 1 184 ? 0.035 -0.630 1.897 1.00 98.38 184 THR A C 1
ATOM 1347 O O . THR A 1 184 ? 0.383 -0.175 2.980 1.00 98.38 184 THR A O 1
ATOM 1350 N N . VAL A 1 185 ? 0.665 -0.313 0.764 1.00 98.62 185 VAL A N 1
ATOM 1351 C CA . VAL A 1 185 ? 1.743 0.677 0.716 1.00 98.62 185 VAL A CA 1
ATOM 1352 C C . VAL A 1 185 ? 1.655 1.512 -0.554 1.00 98.62 185 VAL A C 1
ATOM 1354 O O . VAL A 1 185 ? 1.423 0.997 -1.652 1.00 98.62 185 VAL A O 1
ATOM 1357 N N . THR A 1 186 ? 1.865 2.817 -0.419 1.00 98.44 186 THR A N 1
ATOM 1358 C CA . THR A 1 186 ? 1.965 3.737 -1.554 1.00 98.44 186 THR A CA 1
ATOM 1359 C C . THR A 1 186 ? 3.385 3.760 -2.121 1.00 98.44 186 THR A C 1
ATOM 1361 O O . THR A 1 186 ? 4.359 3.424 -1.454 1.00 98.44 186 THR A O 1
ATOM 1364 N N . GLN A 1 187 ? 3.559 4.263 -3.347 1.00 97.38 187 GLN A N 1
ATOM 1365 C CA . GLN A 1 187 ? 4.900 4.414 -3.941 1.00 97.38 187 GLN A CA 1
ATOM 1366 C C . GLN A 1 187 ? 5.787 5.463 -3.238 1.00 97.38 187 GLN A C 1
ATOM 1368 O O . GLN A 1 187 ? 6.957 5.604 -3.590 1.00 97.38 187 GLN A O 1
ATOM 1373 N N . LYS A 1 188 ? 5.243 6.198 -2.256 1.00 96.62 188 LYS A N 1
ATOM 1374 C CA . LYS A 1 188 ? 5.981 7.128 -1.391 1.00 96.62 188 LYS A CA 1
ATOM 1375 C C . LYS A 1 188 ? 6.401 6.501 -0.052 1.00 96.62 188 LYS A C 1
ATOM 1377 O O . LYS A 1 188 ? 7.021 7.195 0.741 1.00 96.62 188 LYS A O 1
ATOM 1382 N N . GLY A 1 189 ? 6.080 5.226 0.194 1.00 97.69 189 GLY A N 1
ATOM 1383 C CA . GLY A 1 189 ? 6.417 4.535 1.444 1.00 97.69 189 GLY A CA 1
ATOM 1384 C C . GLY A 1 189 ? 5.433 4.774 2.595 1.00 97.69 189 GLY A C 1
ATOM 1385 O O . GLY A 1 189 ? 5.768 4.493 3.740 1.00 97.69 189 GLY A O 1
ATOM 1386 N N . VAL A 1 190 ? 4.225 5.280 2.314 1.00 98.44 190 VAL A N 1
ATOM 1387 C CA . VAL A 1 190 ? 3.131 5.340 3.305 1.00 98.44 190 VAL A CA 1
ATOM 1388 C C . VAL A 1 190 ? 2.461 3.972 3.360 1.00 98.44 190 VAL A C 1
ATOM 1390 O O . VAL A 1 190 ? 1.928 3.534 2.339 1.00 98.44 190 VAL A O 1
ATOM 1393 N N . ILE A 1 191 ? 2.548 3.305 4.508 1.00 98.56 191 ILE A N 1
ATOM 1394 C CA . ILE A 1 191 ? 1.975 1.994 4.814 1.00 98.56 191 ILE A CA 1
ATOM 1395 C C . ILE A 1 191 ? 0.666 2.213 5.573 1.00 98.56 191 ILE A C 1
ATOM 1397 O O . ILE A 1 191 ? 0.693 2.835 6.628 1.00 98.56 191 ILE A O 1
ATOM 1401 N N . THR A 1 192 ? -0.435 1.665 5.064 1.00 96.69 192 THR A N 1
ATOM 1402 C CA . THR A 1 192 ? -1.772 1.757 5.673 1.00 96.69 192 THR A CA 1
ATOM 1403 C C . THR A 1 192 ? -2.196 0.403 6.218 1.00 96.69 192 THR A C 1
ATOM 1405 O O . THR A 1 192 ? -2.197 -0.591 5.478 1.00 96.69 192 THR A O 1
ATOM 1408 N N . ALA A 1 193 ? -2.573 0.359 7.495 1.00 95.31 193 ALA A N 1
ATOM 1409 C CA . ALA A 1 193 ? -3.033 -0.845 8.175 1.00 95.31 193 ALA A CA 1
ATOM 1410 C C . ALA A 1 193 ? -4.462 -1.221 7.756 1.00 95.31 193 ALA A C 1
ATOM 1412 O O . ALA A 1 193 ? -5.404 -0.463 7.984 1.00 95.31 193 ALA A O 1
ATOM 1413 N N . VAL A 1 194 ? -4.641 -2.418 7.190 1.00 93.50 194 VAL A N 1
ATOM 1414 C CA . VAL A 1 194 ? -5.943 -2.893 6.689 1.00 93.50 194 VAL A CA 1
ATOM 1415 C C . VAL A 1 194 ? -6.602 -3.864 7.654 1.00 93.50 194 VAL A C 1
ATOM 1417 O O . VAL A 1 194 ? -7.782 -3.706 7.947 1.00 93.50 194 VAL A O 1
ATOM 1420 N N . ALA A 1 195 ? -5.874 -4.864 8.153 1.00 91.50 195 ALA A N 1
ATOM 1421 C CA . ALA A 1 195 ? -6.414 -5.874 9.058 1.00 91.50 195 ALA A CA 1
ATOM 1422 C C . ALA A 1 195 ? -5.335 -6.400 10.015 1.00 91.50 195 ALA A C 1
ATOM 1424 O O . ALA A 1 195 ? -4.169 -6.449 9.622 1.00 91.50 195 ALA A O 1
ATOM 1425 N N . PRO A 1 196 ? -5.700 -6.829 11.240 1.00 91.62 196 PRO A N 1
ATOM 1426 C CA . PRO A 1 196 ? -4.744 -7.374 12.195 1.00 91.62 196 PRO A CA 1
ATOM 1427 C C . PRO A 1 196 ? -4.032 -8.604 11.633 1.00 91.62 196 PRO A C 1
ATOM 1429 O O . PRO A 1 196 ? -4.653 -9.475 11.023 1.00 91.62 196 PRO A O 1
ATOM 1432 N N . GLY A 1 197 ? -2.727 -8.686 11.861 1.00 96.31 197 GLY A N 1
ATOM 1433 C CA . GLY A 1 197 ? -1.885 -9.744 11.318 1.00 96.31 197 GLY A CA 1
ATOM 1434 C C . GLY A 1 197 ? -0.467 -9.263 11.055 1.00 96.31 197 GLY A C 1
ATOM 1435 O O . GLY A 1 197 ? -0.078 -8.163 11.438 1.00 96.31 197 GLY A O 1
ATOM 1436 N N . THR A 1 198 ? 0.326 -10.097 10.390 1.00 98.25 198 THR A N 1
ATOM 1437 C CA . THR A 1 198 ? 1.689 -9.749 9.987 1.00 98.25 198 THR A CA 1
ATOM 1438 C C . THR A 1 198 ? 1.845 -9.878 8.481 1.00 98.25 198 THR A C 1
ATOM 1440 O O . THR A 1 198 ? 1.318 -10.793 7.851 1.00 98.25 198 THR A O 1
ATOM 1443 N N . THR A 1 199 ? 2.572 -8.940 7.886 1.00 98.56 199 THR A N 1
ATOM 1444 C CA . THR A 1 199 ? 2.941 -8.973 6.472 1.00 98.56 199 THR A CA 1
ATOM 1445 C C . THR A 1 199 ? 4.314 -8.341 6.275 1.00 98.56 199 THR A C 1
ATOM 1447 O O . THR A 1 199 ? 4.982 -7.934 7.225 1.00 98.56 199 THR A O 1
ATOM 1450 N N . LYS A 1 200 ? 4.769 -8.293 5.028 1.00 98.62 200 LYS A N 1
ATOM 1451 C CA . LYS A 1 200 ? 6.018 -7.655 4.633 1.00 98.62 200 LYS A CA 1
ATOM 1452 C C . LYS A 1 200 ? 5.747 -6.673 3.509 1.00 98.62 200 LYS A C 1
ATOM 1454 O O . LYS A 1 200 ? 5.031 -6.979 2.554 1.00 98.62 200 LYS A O 1
ATOM 1459 N N . VAL A 1 201 ? 6.392 -5.521 3.591 1.00 98.75 201 VAL A N 1
ATOM 1460 C CA . VAL A 1 201 ? 6.464 -4.539 2.514 1.00 98.75 201 VAL A CA 1
ATOM 1461 C C . VAL A 1 201 ? 7.841 -4.628 1.874 1.00 98.75 201 VAL A C 1
ATOM 1463 O O . VAL A 1 201 ? 8.857 -4.684 2.564 1.00 98.75 201 VAL A O 1
ATOM 1466 N N . VAL A 1 202 ? 7.892 -4.654 0.546 1.00 98.44 202 VAL A N 1
ATOM 1467 C CA . VAL A 1 202 ? 9.139 -4.758 -0.215 1.00 98.44 202 VAL A CA 1
ATOM 1468 C C . VAL A 1 202 ? 9.343 -3.492 -1.030 1.00 98.44 202 VAL A C 1
ATOM 1470 O O . VAL A 1 202 ? 8.494 -3.104 -1.830 1.00 98.44 202 VAL A O 1
ATOM 1473 N N . VAL A 1 203 ? 10.513 -2.877 -0.873 1.00 98.50 203 VAL A N 1
ATOM 1474 C CA . VAL A 1 203 ? 10.979 -1.765 -1.702 1.00 98.50 203 VAL A CA 1
ATOM 1475 C C . VAL A 1 203 ? 12.104 -2.241 -2.616 1.00 98.50 203 VAL A C 1
ATOM 1477 O O . VAL A 1 203 ? 13.072 -2.863 -2.176 1.00 98.50 203 VAL A O 1
ATOM 1480 N N . LYS A 1 204 ? 11.982 -1.972 -3.916 1.00 98.12 204 LYS A N 1
ATOM 1481 C CA . LYS A 1 204 ? 12.872 -2.483 -4.966 1.00 98.12 204 LYS A CA 1
ATOM 1482 C C . LYS A 1 204 ? 13.450 -1.356 -5.808 1.00 98.12 204 LYS A C 1
ATOM 1484 O O . LYS A 1 204 ? 12.770 -0.399 -6.170 1.00 98.12 204 LYS A O 1
ATOM 1489 N N . SER A 1 205 ? 14.704 -1.521 -6.204 1.00 98.12 205 SER A N 1
ATOM 1490 C CA . SER A 1 205 ? 15.323 -0.731 -7.266 1.00 98.12 205 SER A CA 1
ATOM 1491 C C . SER A 1 205 ? 14.680 -1.054 -8.618 1.00 98.12 205 SER A C 1
ATOM 1493 O O . SER A 1 205 ? 14.370 -2.205 -8.926 1.00 98.12 205 SER A O 1
ATOM 1495 N N . THR A 1 206 ? 14.498 -0.036 -9.461 1.00 97.69 206 THR A N 1
ATOM 1496 C CA . THR A 1 206 ? 13.849 -0.201 -10.778 1.00 97.69 206 THR A CA 1
ATOM 1497 C C . THR A 1 206 ? 14.830 -0.255 -11.954 1.00 97.69 206 THR A C 1
ATOM 1499 O O . THR A 1 206 ? 14.413 -0.412 -13.099 1.00 97.69 206 THR A O 1
ATOM 1502 N N . ASP A 1 207 ? 16.140 -0.163 -11.692 1.00 97.31 207 ASP A N 1
ATOM 1503 C CA . ASP A 1 207 ? 17.197 -0.026 -12.707 1.00 97.31 207 ASP A CA 1
ATOM 1504 C C . ASP A 1 207 ? 17.810 -1.355 -13.187 1.00 97.31 207 ASP A C 1
ATOM 1506 O O . ASP A 1 207 ? 18.817 -1.361 -13.904 1.00 97.31 207 ASP A O 1
ATOM 1510 N N . GLY A 1 208 ? 17.217 -2.486 -12.796 1.00 97.50 208 GLY A N 1
ATOM 1511 C CA . GLY A 1 208 ? 17.701 -3.823 -13.142 1.00 97.50 208 GLY A CA 1
ATOM 1512 C C . GLY A 1 208 ? 18.903 -4.293 -12.318 1.00 97.50 208 GLY A C 1
ATOM 1513 O O . GLY A 1 208 ? 19.545 -5.280 -12.684 1.00 97.50 208 GLY A O 1
ATOM 1514 N N . THR A 1 209 ? 19.246 -3.593 -11.231 1.00 98.00 209 THR A N 1
ATOM 1515 C CA . THR A 1 209 ? 20.230 -4.080 -10.248 1.00 98.00 209 THR A CA 1
ATOM 1516 C C . THR A 1 209 ? 19.670 -5.158 -9.327 1.00 98.00 209 THR A C 1
ATOM 1518 O O . THR A 1 209 ? 20.462 -5.902 -8.758 1.00 98.00 209 THR A O 1
ATOM 1521 N N . ASN A 1 210 ? 18.339 -5.284 -9.241 1.00 96.38 210 ASN A N 1
ATOM 1522 C CA . ASN A 1 210 ? 17.616 -6.227 -8.379 1.00 96.38 210 ASN A CA 1
ATOM 1523 C C . ASN A 1 210 ? 17.916 -6.048 -6.882 1.00 96.38 210 ASN A C 1
ATOM 1525 O O . ASN A 1 210 ? 17.742 -6.976 -6.102 1.00 96.38 210 ASN A O 1
ATOM 1529 N N . VAL A 1 211 ? 18.360 -4.856 -6.475 1.00 98.31 211 VAL A N 1
ATOM 1530 C CA . VAL A 1 211 ? 18.499 -4.500 -5.060 1.00 98.31 211 VAL A CA 1
ATOM 1531 C C . VAL A 1 211 ? 17.108 -4.283 -4.473 1.00 98.31 211 VAL A C 1
ATOM 1533 O O . VAL A 1 211 ? 16.301 -3.565 -5.075 1.00 98.31 211 VAL A O 1
ATOM 1536 N N . SER A 1 212 ? 16.847 -4.862 -3.305 1.00 97.94 212 SER A N 1
ATOM 1537 C CA . SER A 1 212 ? 15.604 -4.691 -2.555 1.00 97.94 212 SER A CA 1
ATOM 1538 C C . SER A 1 212 ? 15.847 -4.638 -1.048 1.00 97.94 212 SER A C 1
ATOM 1540 O O . SER A 1 212 ? 16.862 -5.135 -0.555 1.00 97.94 212 SER A O 1
ATOM 1542 N N . LYS A 1 213 ? 14.892 -4.065 -0.319 1.00 98.50 213 LYS A N 1
ATOM 1543 C CA . LYS A 1 213 ? 14.768 -4.164 1.137 1.00 98.50 213 LYS A CA 1
ATOM 1544 C C . LYS A 1 213 ? 13.357 -4.596 1.502 1.00 98.50 213 LYS A C 1
ATOM 1546 O O . LYS A 1 213 ? 12.413 -4.322 0.764 1.00 98.50 213 LYS A O 1
ATOM 1551 N N . THR A 1 214 ? 13.259 -5.267 2.636 1.00 98.31 214 THR A N 1
ATOM 1552 C CA . THR A 1 214 ? 12.006 -5.764 3.191 1.00 98.31 214 THR A CA 1
ATOM 1553 C C . THR A 1 214 ? 11.792 -5.100 4.539 1.00 98.31 214 THR A C 1
ATOM 1555 O O . THR A 1 214 ? 12.743 -4.981 5.310 1.00 98.31 214 THR A O 1
ATOM 1558 N N . ILE A 1 215 ? 10.564 -4.664 4.780 1.00 98.75 215 ILE A N 1
ATOM 1559 C CA . ILE A 1 215 ? 10.096 -4.084 6.029 1.00 98.75 215 ILE A CA 1
ATOM 1560 C C . ILE A 1 215 ? 9.048 -5.033 6.597 1.00 98.75 215 ILE A C 1
ATOM 1562 O O . ILE A 1 215 ? 8.097 -5.385 5.893 1.00 98.75 215 ILE A O 1
ATOM 1566 N N . ASP A 1 216 ? 9.234 -5.459 7.839 1.00 98.69 216 ASP A N 1
ATOM 1567 C CA . ASP A 1 216 ? 8.241 -6.246 8.562 1.00 98.69 216 ASP A CA 1
ATOM 1568 C C . ASP A 1 216 ? 7.116 -5.326 9.047 1.00 98.69 216 ASP A C 1
ATOM 1570 O O . ASP A 1 216 ? 7.362 -4.234 9.551 1.00 98.69 216 ASP A O 1
ATOM 1574 N N . VAL A 1 217 ? 5.870 -5.741 8.846 1.00 98.69 217 VAL A N 1
ATOM 1575 C CA . VAL A 1 217 ? 4.690 -4.973 9.246 1.00 98.69 217 VAL A CA 1
ATOM 1576 C C . VAL A 1 217 ? 3.857 -5.843 10.166 1.00 98.69 217 VAL A C 1
ATOM 1578 O O . VAL A 1 217 ? 3.391 -6.910 9.758 1.00 98.69 217 VAL A O 1
ATOM 1581 N N . LYS A 1 218 ? 3.650 -5.383 11.396 1.00 98.19 218 LYS A N 1
ATOM 1582 C CA . LYS A 1 218 ? 2.711 -5.975 12.344 1.00 98.19 218 LYS A CA 1
ATOM 1583 C C . LYS A 1 218 ? 1.540 -5.020 12.506 1.00 98.19 218 LYS A C 1
ATOM 1585 O O . LYS A 1 218 ? 1.714 -3.885 12.935 1.00 98.19 218 LYS A O 1
ATOM 1590 N N . VAL A 1 219 ? 0.358 -5.493 12.138 1.00 95.44 219 VAL A N 1
ATOM 1591 C CA . VAL A 1 219 ? -0.887 -4.773 12.359 1.00 95.44 219 VAL A CA 1
ATOM 1592 C C . VAL A 1 219 ? -1.546 -5.327 13.608 1.00 95.44 219 VAL A C 1
ATOM 1594 O O . VAL A 1 219 ? -1.885 -6.513 13.665 1.00 95.44 219 VAL A O 1
ATOM 1597 N N . THR A 1 220 ? -1.732 -4.475 14.605 1.00 90.62 220 THR A N 1
ATOM 1598 C CA . THR A 1 220 ? -2.450 -4.816 15.831 1.00 90.62 220 THR A CA 1
ATOM 1599 C C . THR A 1 220 ? -3.889 -4.332 15.773 1.00 90.62 220 THR A C 1
ATOM 1601 O O . THR A 1 220 ? -4.269 -3.483 14.959 1.00 90.62 220 THR A O 1
ATOM 1604 N N . LYS A 1 221 ? -4.725 -4.923 16.626 1.00 80.56 221 LYS A N 1
ATOM 1605 C CA . LYS A 1 221 ? -6.038 -4.353 16.898 1.00 80.56 221 LYS A CA 1
ATOM 1606 C C . LYS A 1 221 ? -5.862 -3.047 17.656 1.00 80.56 221 LYS A C 1
ATOM 1608 O O . LYS A 1 221 ? -4.907 -2.878 18.412 1.00 80.56 221 LYS A O 1
ATOM 1613 N N . THR A 1 222 ? -6.809 -2.151 17.465 1.00 71.75 222 THR A N 1
ATOM 1614 C CA . THR A 1 222 ? -6.850 -0.901 18.200 1.00 71.75 222 THR A CA 1
ATOM 1615 C C . THR A 1 222 ? -7.640 -1.129 19.481 1.00 71.75 222 THR A C 1
ATOM 1617 O O . THR A 1 222 ? -8.756 -1.632 19.416 1.00 71.75 222 THR A O 1
ATOM 1620 N N . THR A 1 223 ? -7.073 -0.804 20.642 1.00 64.12 223 THR A N 1
ATOM 1621 C CA . THR A 1 223 ? -7.708 -1.057 21.943 1.00 64.12 223 THR A CA 1
ATOM 1622 C C . THR A 1 223 ? -8.035 0.246 22.663 1.00 64.12 223 THR A C 1
ATOM 1624 O O . THR A 1 223 ? -7.294 1.227 22.596 1.00 64.12 223 THR A O 1
ATOM 1627 N N . LEU A 1 224 ? -9.168 0.259 23.358 1.00 56.12 224 LEU A N 1
ATOM 1628 C CA . LEU A 1 224 ? -9.549 1.288 24.312 1.00 56.12 224 LEU A CA 1
ATOM 1629 C C . LEU A 1 224 ? -9.341 0.722 25.715 1.00 56.12 224 LEU A C 1
ATOM 1631 O O . LEU A 1 224 ? -9.995 -0.251 26.102 1.00 56.12 224 LEU A O 1
ATOM 1635 N N . ALA A 1 225 ? -8.435 1.343 26.467 1.00 53.47 225 ALA A N 1
ATOM 1636 C CA . ALA A 1 225 ? -8.275 1.084 27.889 1.00 53.47 225 ALA A CA 1
ATOM 1637 C C . ALA A 1 225 ? -9.152 2.064 28.674 1.00 53.47 225 ALA A C 1
ATOM 1639 O O . ALA A 1 225 ? -9.013 3.281 28.544 1.00 53.47 225 ALA A O 1
ATOM 1640 N N . LEU A 1 226 ? -10.047 1.539 29.505 1.00 49.19 226 LEU A N 1
ATOM 1641 C CA . LEU A 1 226 ? -10.809 2.345 30.455 1.00 49.19 226 LEU A CA 1
ATOM 1642 C C . LEU A 1 226 ? -9.918 2.571 31.689 1.00 49.19 226 LEU A C 1
ATOM 1644 O O . LEU A 1 226 ? -9.835 1.734 32.590 1.00 49.19 226 LEU A O 1
ATOM 1648 N N . GLY A 1 227 ? -9.146 3.664 31.684 1.00 42.34 227 GLY A N 1
ATOM 1649 C CA . GLY A 1 227 ? -8.310 4.059 32.827 1.00 42.34 227 GLY A CA 1
ATOM 1650 C C . GLY A 1 227 ? -9.145 4.319 34.090 1.00 42.34 227 GLY A C 1
ATOM 1651 O O . GLY A 1 227 ? -10.331 4.577 33.972 1.00 42.34 227 GLY A O 1
ATOM 1652 N N . LYS A 1 228 ? -8.523 4.290 35.285 1.00 41.34 228 LYS A N 1
ATOM 1653 C CA . LYS A 1 228 ? -9.120 4.433 36.646 1.00 41.34 228 LYS A CA 1
ATOM 1654 C C . LYS A 1 228 ? -9.914 5.731 36.943 1.00 41.34 228 LYS A C 1
ATOM 1656 O O . LYS A 1 228 ? -9.990 6.126 38.101 1.00 41.34 228 LYS A O 1
ATOM 1661 N N . LYS A 1 229 ? -10.469 6.419 35.948 1.00 45.28 229 LYS A N 1
ATOM 1662 C CA . LYS A 1 229 ? -11.288 7.624 36.120 1.00 45.28 229 LYS A CA 1
ATOM 1663 C C . LYS A 1 229 ? -12.762 7.276 35.991 1.00 45.28 229 LYS A C 1
ATOM 1665 O O . LYS A 1 229 ? -13.125 6.549 35.073 1.00 45.28 229 LYS A O 1
ATOM 1670 N N . ASP A 1 230 ? -13.583 7.797 36.895 1.00 45.72 230 ASP A N 1
ATOM 1671 C CA . ASP A 1 230 ? -15.035 7.626 36.852 1.00 45.72 230 ASP A CA 1
ATOM 1672 C C . ASP A 1 230 ? -15.585 8.026 35.477 1.00 45.72 230 ASP A C 1
ATOM 1674 O O . ASP A 1 230 ? -15.245 9.075 34.929 1.00 45.72 230 ASP A O 1
ATOM 1678 N N . VAL A 1 231 ? -16.412 7.156 34.900 1.00 48.53 231 VAL A N 1
ATOM 1679 C CA . VAL A 1 231 ? -17.014 7.347 33.583 1.00 48.53 231 VAL A CA 1
ATOM 1680 C C . VAL A 1 231 ? -18.463 7.767 33.794 1.00 48.53 231 VAL A C 1
ATOM 1682 O O . VAL A 1 231 ? -19.314 6.962 34.176 1.00 48.53 231 VAL A O 1
ATOM 1685 N N . THR A 1 232 ? -18.775 9.033 33.528 1.00 48.91 232 THR A N 1
ATOM 1686 C CA . THR A 1 232 ? -20.170 9.493 33.497 1.00 48.91 232 THR A CA 1
ATOM 1687 C C . THR A 1 232 ? -20.804 9.095 32.170 1.00 48.91 232 THR A C 1
ATOM 1689 O O . THR A 1 232 ? -20.315 9.495 31.113 1.00 48.91 232 THR A O 1
ATOM 1692 N N . ALA A 1 233 ? -21.889 8.320 32.222 1.00 51.84 233 ALA A N 1
ATOM 1693 C CA . ALA A 1 233 ? -22.659 7.896 31.060 1.00 51.84 233 ALA A CA 1
ATOM 1694 C C . ALA A 1 233 ? -24.095 8.447 31.128 1.00 51.84 233 ALA A C 1
ATOM 1696 O O . ALA A 1 233 ? -24.905 8.026 31.954 1.00 51.84 233 ALA A O 1
ATOM 1697 N N . THR A 1 234 ? -24.468 9.358 30.227 1.00 55.00 234 THR A N 1
ATOM 1698 C CA . THR A 1 234 ? -25.883 9.751 30.079 1.00 55.00 234 THR A CA 1
ATOM 1699 C C . THR A 1 234 ? -26.592 8.795 29.131 1.00 55.00 234 THR A C 1
ATOM 1701 O O . THR A 1 234 ? -26.209 8.692 27.967 1.00 55.00 234 THR A O 1
ATOM 1704 N N . ILE A 1 235 ? -27.636 8.120 29.612 1.00 57.47 235 ILE A N 1
ATOM 1705 C CA . ILE A 1 235 ? -28.463 7.173 28.862 1.00 57.47 235 ILE A CA 1
ATOM 1706 C C . ILE A 1 235 ? -29.821 7.820 28.566 1.00 57.47 235 ILE A C 1
ATOM 1708 O O . ILE A 1 235 ? -30.638 8.073 29.452 1.00 57.47 235 ILE A O 1
ATOM 1712 N N . VAL A 1 236 ? -30.100 8.052 27.284 1.00 58.84 236 VAL A N 1
ATOM 1713 C CA . VAL A 1 236 ? -31.418 8.537 26.850 1.00 58.84 236 VAL A CA 1
ATOM 1714 C C . VAL A 1 236 ? -32.294 7.345 26.486 1.00 58.84 236 VAL A C 1
ATOM 1716 O O . VAL A 1 236 ? -31.997 6.621 25.530 1.00 58.84 236 VAL A O 1
ATOM 1719 N N . LEU A 1 237 ? -33.381 7.157 27.234 1.00 62.75 237 LEU A N 1
ATOM 1720 C CA . LEU A 1 237 ? -34.358 6.098 27.002 1.00 62.75 237 LEU A CA 1
ATOM 1721 C C . LEU A 1 237 ? -35.511 6.659 26.163 1.00 62.75 237 LEU A C 1
ATOM 1723 O O . LEU A 1 237 ? -36.050 7.728 26.441 1.00 62.75 237 LEU A O 1
ATOM 1727 N N . SER A 1 238 ? -35.857 5.959 25.086 1.00 55.78 238 SER A N 1
ATOM 1728 C CA . SER A 1 238 ? -36.862 6.418 24.110 1.00 55.78 238 SER A CA 1
ATOM 1729 C C . SER A 1 238 ? -38.242 5.778 24.283 1.00 55.78 238 SER A C 1
ATOM 1731 O O . SER A 1 238 ? -39.225 6.322 23.787 1.00 55.78 238 SER A O 1
ATOM 1733 N N . ASP A 1 239 ? -38.322 4.661 25.009 1.00 65.06 239 ASP A N 1
ATOM 1734 C CA . ASP A 1 239 ? -39.555 3.921 25.285 1.00 65.06 239 ASP A CA 1
ATOM 1735 C C . ASP A 1 239 ? -39.742 3.804 26.801 1.00 65.06 239 ASP A C 1
ATOM 1737 O O . ASP A 1 239 ? -39.086 2.996 27.461 1.00 65.06 239 ASP A O 1
ATOM 1741 N N . ALA A 1 240 ? -40.633 4.628 27.356 1.00 61.09 240 ALA A N 1
ATOM 1742 C CA . ALA A 1 240 ? -40.894 4.666 28.791 1.00 61.09 240 ALA A CA 1
ATOM 1743 C C . ALA A 1 240 ? -41.388 3.329 29.365 1.00 61.09 240 ALA A C 1
ATOM 1745 O O . ALA A 1 240 ? -41.054 2.993 30.500 1.00 61.09 240 ALA A O 1
ATOM 1746 N N . LYS A 1 241 ? -42.119 2.524 28.576 1.00 64.38 241 LYS A N 1
ATOM 1747 C CA . LYS A 1 241 ? -42.623 1.219 29.033 1.00 64.38 241 LYS A CA 1
ATOM 1748 C C . LYS A 1 241 ? -41.487 0.221 29.249 1.00 64.38 241 LYS A C 1
ATOM 1750 O O . LYS A 1 241 ? -41.580 -0.611 30.140 1.00 64.38 241 LYS A O 1
ATOM 1755 N N . LYS A 1 242 ? -40.412 0.329 28.462 1.00 69.00 242 LYS A N 1
ATOM 1756 C CA . LYS A 1 242 ? -39.208 -0.513 28.583 1.00 69.00 242 LYS A CA 1
ATOM 1757 C C . LYS A 1 242 ? -38.153 0.088 29.512 1.00 69.00 242 LYS A C 1
ATOM 1759 O O . LYS A 1 242 ? -37.339 -0.643 30.066 1.00 69.00 242 LYS A O 1
ATOM 1764 N N . ALA A 1 243 ? -38.186 1.406 29.716 1.00 68.75 243 ALA A N 1
ATOM 1765 C CA . ALA A 1 243 ? -37.232 2.128 30.550 1.00 68.75 243 ALA A CA 1
ATOM 1766 C C . ALA A 1 243 ? -37.182 1.602 31.992 1.00 68.75 243 ALA A C 1
ATOM 1768 O O . ALA A 1 243 ? -36.099 1.480 32.555 1.00 68.75 243 ALA A O 1
ATOM 1769 N N . ALA A 1 244 ? -38.333 1.253 32.575 1.00 73.25 244 ALA A N 1
ATOM 1770 C CA . ALA A 1 244 ? -38.395 0.675 33.916 1.00 73.25 244 ALA A CA 1
ATOM 1771 C C . ALA A 1 244 ? -37.667 -0.681 33.998 1.00 73.25 244 ALA A C 1
ATOM 1773 O O . ALA A 1 244 ? -36.829 -0.870 34.879 1.00 73.25 244 ALA A O 1
ATOM 1774 N N . ASP A 1 245 ? -37.924 -1.591 33.054 1.00 72.69 245 ASP A N 1
ATOM 1775 C CA . ASP A 1 245 ? -37.283 -2.913 33.004 1.00 72.69 245 ASP A CA 1
ATOM 1776 C C . ASP A 1 245 ? -35.774 -2.810 32.756 1.00 72.69 245 ASP A C 1
ATOM 1778 O O . ASP A 1 245 ? -34.974 -3.550 33.333 1.00 72.69 245 ASP A O 1
ATOM 1782 N N . ASP A 1 246 ? -35.363 -1.868 31.912 1.00 69.25 246 ASP A N 1
ATOM 1783 C CA . ASP A 1 246 ? -33.959 -1.655 31.580 1.00 69.25 246 ASP A CA 1
ATOM 1784 C C . ASP A 1 246 ? -33.187 -0.997 32.737 1.00 69.25 246 ASP A C 1
ATOM 1786 O O . ASP A 1 246 ? -32.029 -1.344 32.981 1.00 69.25 246 ASP A O 1
ATOM 1790 N N . LEU A 1 247 ? -33.842 -0.140 33.529 1.00 72.50 247 LEU A N 1
ATOM 1791 C CA . LEU A 1 247 ? -33.299 0.379 34.788 1.00 72.50 247 LEU A CA 1
ATOM 1792 C C . LEU A 1 247 ? -33.155 -0.711 35.858 1.00 72.50 247 LEU A C 1
ATOM 1794 O O . LEU A 1 247 ? -32.165 -0.706 36.588 1.00 72.50 247 LEU A O 1
ATOM 1798 N N . VAL A 1 248 ? -34.085 -1.669 35.933 1.00 74.00 248 VAL A N 1
ATOM 1799 C CA . VAL A 1 248 ? -33.972 -2.832 36.836 1.00 74.00 248 VAL A CA 1
ATOM 1800 C C . VAL A 1 248 ? -32.763 -3.696 36.463 1.00 74.00 248 VAL A C 1
ATOM 1802 O O . VAL A 1 248 ? -31.990 -4.092 37.338 1.00 74.00 248 VAL A O 1
ATOM 1805 N N . LYS A 1 249 ? -32.545 -3.955 35.167 1.00 70.88 249 LYS A N 1
ATOM 1806 C CA . LYS A 1 249 ? -31.360 -4.695 34.692 1.00 70.88 249 LYS A CA 1
ATOM 1807 C C . LYS A 1 249 ? -30.064 -3.951 35.016 1.00 70.88 249 LYS A C 1
ATOM 1809 O O . LYS A 1 249 ? -29.120 -4.565 35.510 1.00 70.88 249 LYS A O 1
ATOM 1814 N N . LEU A 1 250 ? -30.036 -2.634 34.797 1.00 67.69 250 LEU A N 1
ATOM 1815 C CA . L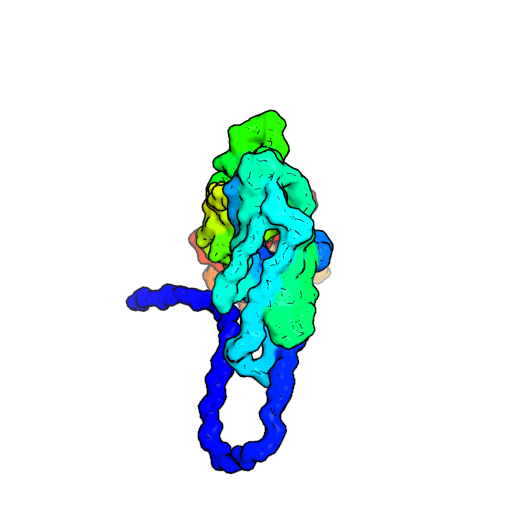EU A 1 250 ? -28.897 -1.783 35.151 1.00 67.69 250 LEU A CA 1
ATOM 1816 C C . LEU A 1 250 ? -28.600 -1.834 36.657 1.00 67.69 250 LEU A C 1
ATOM 1818 O O . LEU A 1 250 ? -27.441 -1.979 37.042 1.00 67.69 250 LEU A O 1
ATOM 1822 N N . GLN A 1 251 ? -29.632 -1.785 37.504 1.00 70.31 251 GLN A N 1
ATOM 1823 C CA . GLN A 1 251 ? -29.484 -1.911 38.955 1.00 70.31 251 GLN A CA 1
ATOM 1824 C C . GLN A 1 251 ? -28.837 -3.245 39.350 1.00 70.31 251 GLN A C 1
ATOM 1826 O O . GLN A 1 251 ? -27.957 -3.281 40.212 1.00 70.31 251 GLN A O 1
ATOM 1831 N N . GLY A 1 252 ? -29.261 -4.344 38.717 1.00 66.94 252 GLY A N 1
ATOM 1832 C CA . GLY A 1 252 ? -28.700 -5.675 38.952 1.00 66.94 252 GLY A CA 1
ATOM 1833 C C . GLY A 1 252 ? -27.217 -5.778 38.590 1.00 66.94 252 GLY A C 1
ATOM 1834 O O . GLY A 1 252 ? -26.470 -6.471 39.276 1.00 66.94 252 GLY A O 1
ATOM 1835 N N . LEU A 1 253 ? -26.784 -5.055 37.555 1.00 58.16 253 LEU A N 1
ATOM 1836 C CA . LEU A 1 253 ? -25.402 -5.064 37.069 1.00 58.16 253 LEU A CA 1
ATOM 1837 C C . LEU A 1 253 ? -24.450 -4.223 37.917 1.00 58.16 253 LEU A C 1
ATOM 1839 O O . LEU A 1 253 ? -23.308 -4.625 38.128 1.00 58.16 253 LEU A O 1
ATOM 1843 N N . LEU A 1 254 ? -24.913 -3.073 38.409 1.00 61.31 254 LEU A N 1
ATOM 1844 C CA . LEU A 1 254 ? -24.098 -2.198 39.254 1.00 61.31 254 LEU A CA 1
ATOM 1845 C C . LEU A 1 254 ? -24.007 -2.706 40.702 1.00 61.31 254 LEU A C 1
ATOM 1847 O O . LEU A 1 254 ? -23.017 -2.455 41.379 1.00 61.31 254 LEU A O 1
ATOM 1851 N N . GLY A 1 255 ? -24.998 -3.478 41.160 1.00 58.06 255 GLY A N 1
ATOM 1852 C CA . GLY A 1 255 ? -25.041 -4.022 42.515 1.00 58.06 255 GLY A CA 1
ATOM 1853 C C . GLY A 1 255 ? -25.477 -2.987 43.560 1.00 58.06 255 GLY A C 1
ATOM 1854 O O . GLY A 1 255 ? -25.210 -1.798 43.451 1.00 58.06 255 GLY A O 1
ATOM 1855 N N . LYS A 1 256 ? -26.157 -3.447 44.620 1.00 57.00 256 LYS A N 1
ATOM 1856 C CA . LYS A 1 256 ? -26.873 -2.600 45.604 1.00 57.00 256 LYS A CA 1
ATOM 1857 C C . LYS A 1 256 ? -26.017 -1.606 46.412 1.00 57.00 256 LYS A C 1
ATOM 1859 O O . LYS A 1 256 ? -26.592 -0.785 47.108 1.00 57.00 256 LYS A O 1
ATOM 1864 N N . LYS A 1 257 ? -24.683 -1.718 46.409 1.00 53.81 257 LYS A N 1
ATOM 1865 C CA . LYS A 1 257 ? -23.783 -0.857 47.208 1.00 53.81 257 LYS A CA 1
ATOM 1866 C C . LYS A 1 257 ? -23.278 0.378 46.451 1.00 53.81 257 LYS A C 1
ATOM 1868 O O . LYS A 1 257 ? -22.731 1.271 47.082 1.00 53.81 257 LYS A O 1
ATOM 1873 N N . ASP A 1 258 ? -23.490 0.435 45.136 1.00 51.47 258 ASP A N 1
ATOM 1874 C CA . ASP A 1 258 ? -23.006 1.512 44.259 1.00 51.47 258 ASP A CA 1
ATOM 1875 C C . ASP A 1 258 ? -24.158 2.394 43.724 1.00 51.47 258 ASP A C 1
ATOM 1877 O O . ASP A 1 258 ? -23.986 3.195 42.808 1.00 51.47 258 ASP A O 1
ATOM 1881 N N . THR A 1 259 ? -25.360 2.244 44.289 1.00 52.84 259 THR A N 1
ATOM 1882 C CA . THR A 1 259 ? -26.632 2.770 43.763 1.00 52.84 259 THR A CA 1
ATOM 1883 C C . THR A 1 259 ? -27.029 4.161 44.247 1.00 52.84 259 THR A C 1
ATOM 1885 O O . THR A 1 259 ? -28.093 4.647 43.864 1.00 52.84 259 THR A O 1
ATOM 1888 N N . ASP A 1 260 ? -26.219 4.797 45.089 1.00 49.41 260 ASP A N 1
ATOM 1889 C CA . ASP A 1 260 ? -26.675 5.965 45.851 1.00 49.41 260 ASP A CA 1
ATOM 1890 C C . ASP A 1 260 ? -26.650 7.275 45.057 1.00 49.41 260 ASP A C 1
ATOM 1892 O O . ASP A 1 260 ? -27.190 8.269 45.531 1.00 49.41 260 ASP A O 1
ATOM 1896 N N . LYS A 1 261 ? -26.078 7.294 43.841 1.00 54.28 261 LYS A N 1
ATOM 1897 C CA . LYS A 1 261 ? -25.986 8.512 43.019 1.00 54.28 261 LYS A CA 1
ATOM 1898 C C . LYS A 1 261 ? -26.271 8.260 41.536 1.00 54.28 261 LYS A C 1
ATOM 1900 O O . LYS A 1 261 ? -25.357 8.214 40.716 1.00 54.28 261 LYS A O 1
ATOM 1905 N N . ILE A 1 262 ? -27.549 8.121 41.178 1.00 56.47 262 ILE A N 1
ATOM 1906 C CA . ILE A 1 262 ? -28.010 8.255 39.785 1.00 56.47 262 ILE A CA 1
ATOM 1907 C C . ILE A 1 262 ? -28.638 9.633 39.635 1.00 56.47 262 ILE A C 1
ATOM 1909 O O . ILE A 1 262 ? -29.486 10.025 40.435 1.00 56.47 262 ILE A O 1
ATOM 1913 N N . GLN A 1 263 ? -28.262 10.364 38.593 1.00 58.03 263 GLN A N 1
ATOM 1914 C CA . GLN A 1 263 ? -28.889 11.639 38.275 1.00 58.03 263 GLN A CA 1
ATOM 1915 C C . GLN A 1 263 ? -29.948 11.426 37.192 1.00 58.03 263 GLN A C 1
ATOM 1917 O O . GLN A 1 263 ? -29.646 11.252 36.021 1.00 58.03 263 GLN A O 1
ATOM 1922 N N . VAL A 1 264 ? -31.221 11.435 37.559 1.00 57.25 264 VAL A N 1
ATOM 1923 C CA . VAL A 1 264 ? -32.334 11.288 36.613 1.00 57.25 264 VAL A CA 1
ATOM 1924 C C . VAL A 1 264 ? -32.829 12.669 36.207 1.00 57.25 264 VAL A C 1
ATOM 1926 O O . VAL A 1 264 ? -33.035 13.530 37.061 1.00 57.25 264 VAL A O 1
ATOM 1929 N N . THR A 1 265 ? -33.085 12.890 34.921 1.00 54.78 265 THR A N 1
ATOM 1930 C CA . THR A 1 265 ? -33.790 14.092 34.476 1.00 54.78 265 THR A CA 1
ATOM 1931 C C . THR A 1 265 ? -35.288 13.887 34.683 1.00 54.78 265 THR A C 1
ATOM 1933 O O . THR A 1 265 ? -35.935 13.103 33.991 1.00 54.78 265 THR A O 1
ATOM 1936 N N . VAL A 1 266 ? -35.846 14.615 35.644 1.00 54.84 266 VAL A N 1
ATOM 1937 C CA . VAL A 1 266 ? -37.261 14.602 36.018 1.00 54.84 266 VAL A CA 1
ATOM 1938 C C . VAL A 1 266 ? -37.876 15.921 35.564 1.00 54.84 266 VAL A C 1
ATOM 1940 O O . VAL A 1 266 ? -37.469 16.982 36.033 1.00 54.84 266 VAL A O 1
ATOM 1943 N N . ASN A 1 267 ? -38.847 15.868 34.648 1.00 54.12 267 ASN A N 1
ATOM 1944 C CA . ASN A 1 267 ? -39.506 17.046 34.062 1.00 54.12 267 ASN A CA 1
ATOM 1945 C C . ASN A 1 267 ? -38.518 18.060 33.443 1.00 54.12 267 ASN A C 1
ATOM 1947 O O . ASN A 1 267 ? -38.691 19.268 33.571 1.00 54.12 267 ASN A O 1
ATOM 1951 N N . GLY A 1 268 ? -37.451 17.573 32.802 1.00 54.62 268 GLY A N 1
ATOM 1952 C CA . GLY A 1 268 ? -36.429 18.425 32.181 1.00 54.62 268 GLY A CA 1
ATOM 1953 C C . GLY A 1 268 ? -35.358 18.969 33.136 1.00 54.62 268 GLY A C 1
ATOM 1954 O O . GLY A 1 268 ? -34.473 19.686 32.682 1.00 54.62 268 GLY A O 1
ATOM 1955 N N . GLN A 1 269 ? -35.389 18.613 34.427 1.00 50.81 269 GLN A N 1
ATOM 1956 C CA . GLN A 1 269 ? -34.377 19.007 35.416 1.00 50.81 269 GLN A CA 1
ATOM 1957 C C . GLN A 1 269 ? -33.614 17.798 35.964 1.00 50.81 269 GLN A C 1
ATOM 1959 O O . GLN A 1 269 ? -34.227 16.799 36.336 1.00 50.81 269 GLN A O 1
ATOM 1964 N N . LEU A 1 270 ? -32.285 17.897 36.063 1.00 55.88 270 LEU A N 1
ATOM 1965 C CA . LEU A 1 270 ? -31.443 16.885 36.708 1.00 55.88 270 LEU A CA 1
ATOM 1966 C C . LEU A 1 270 ? -31.745 16.812 38.211 1.00 55.88 270 LEU A C 1
ATOM 1968 O O . LEU A 1 270 ? -31.663 17.817 38.916 1.00 55.88 270 LEU A O 1
ATOM 1972 N N . LYS A 1 271 ? -32.084 15.616 38.698 1.00 64.69 271 LYS A N 1
ATOM 1973 C CA . LYS A 1 271 ? -32.310 15.315 40.115 1.00 64.69 271 LYS A CA 1
ATOM 1974 C C . LYS A 1 271 ? -31.578 14.038 40.504 1.00 64.69 271 LYS A C 1
ATOM 1976 O O . LYS A 1 271 ? -31.627 13.047 39.783 1.00 64.69 271 LYS A O 1
ATOM 1981 N N . GLU A 1 272 ? -30.934 14.044 41.661 1.00 67.00 272 GLU A N 1
ATOM 1982 C CA . GLU A 1 272 ? -30.361 12.832 42.250 1.00 67.00 272 GLU A CA 1
ATOM 1983 C C . GLU A 1 272 ? -31.509 11.948 42.765 1.00 67.00 272 GLU A C 1
ATOM 1985 O O . GLU A 1 272 ? -32.385 12.420 43.493 1.00 67.00 272 GLU A O 1
ATOM 1990 N N . LYS A 1 273 ? -31.566 10.694 42.307 1.00 68.94 273 LYS A N 1
ATOM 1991 C CA . LYS A 1 273 ? -32.607 9.723 42.659 1.00 68.94 273 LYS A CA 1
ATOM 1992 C C . LYS A 1 273 ? -32.009 8.346 42.888 1.00 68.94 273 LYS A C 1
ATOM 1994 O O . LYS A 1 273 ? -31.073 7.936 42.204 1.00 68.94 273 LYS A O 1
ATOM 1999 N N . SER A 1 274 ? -32.619 7.593 43.794 1.00 70.94 274 SER A N 1
ATOM 2000 C CA . SER A 1 274 ? -32.371 6.157 43.898 1.00 70.94 274 SER A CA 1
ATOM 2001 C C . SER A 1 274 ? -32.891 5.421 42.655 1.00 70.94 274 SER A C 1
ATOM 2003 O O . SER A 1 274 ? -33.832 5.872 41.993 1.00 70.94 274 SER A O 1
ATOM 2005 N N . PHE A 1 275 ? -32.342 4.235 42.364 1.00 71.56 275 PHE A N 1
ATOM 2006 C CA . PHE A 1 275 ? -32.861 3.355 41.302 1.00 71.56 275 PHE A CA 1
ATOM 2007 C C . PHE A 1 275 ? -34.369 3.130 41.423 1.00 71.56 275 PHE A C 1
ATOM 2009 O O . PHE A 1 275 ? -35.084 3.185 40.427 1.00 71.56 275 PHE A O 1
ATOM 2016 N N . LYS A 1 276 ? -34.862 2.913 42.648 1.00 76.12 276 LYS A N 1
ATOM 2017 C CA . LYS A 1 276 ? -36.284 2.679 42.902 1.00 76.12 276 LYS A CA 1
ATOM 2018 C C . LYS A 1 276 ? -37.130 3.870 42.453 1.00 76.12 276 LYS A C 1
ATOM 2020 O O . LYS A 1 276 ? -38.113 3.686 41.745 1.00 76.12 276 LYS A O 1
ATOM 2025 N N . GLU A 1 277 ? -36.735 5.085 42.822 1.00 77.56 277 GLU A N 1
ATOM 2026 C CA . GLU A 1 277 ? -37.457 6.293 42.417 1.00 77.56 277 GLU A CA 1
ATOM 2027 C C . GLU A 1 277 ? -37.369 6.551 40.912 1.00 77.56 277 GLU A C 1
ATOM 2029 O O . GLU A 1 277 ? -38.335 7.023 40.318 1.00 77.56 277 GLU A O 1
ATOM 2034 N N . ALA A 1 278 ? -36.230 6.241 40.288 1.00 74.44 278 ALA A N 1
ATOM 2035 C CA . ALA A 1 278 ? -36.060 6.331 38.841 1.00 74.44 278 ALA A CA 1
ATOM 2036 C C . ALA A 1 278 ? -37.003 5.364 38.103 1.00 74.44 278 ALA A C 1
ATOM 2038 O O . ALA A 1 278 ? -37.671 5.753 37.146 1.00 74.44 278 ALA A O 1
ATOM 2039 N N . ILE A 1 279 ? -37.090 4.118 38.581 1.00 76.19 279 ILE A N 1
ATOM 2040 C CA . ILE A 1 279 ? -37.976 3.073 38.054 1.00 76.19 279 ILE A CA 1
ATOM 2041 C C . ILE A 1 279 ? -39.444 3.482 38.220 1.00 76.19 279 ILE A C 1
ATOM 2043 O O . ILE A 1 279 ? -40.221 3.389 37.270 1.00 76.19 279 ILE A O 1
ATOM 2047 N N . ASP A 1 280 ? -39.833 3.955 39.404 1.00 79.94 280 ASP A N 1
ATOM 2048 C CA . ASP A 1 280 ? -41.212 4.367 39.682 1.00 79.94 280 ASP A CA 1
ATOM 2049 C C . ASP A 1 280 ? -41.613 5.600 38.847 1.00 79.94 280 ASP A C 1
ATOM 2051 O O . ASP A 1 280 ? -42.730 5.671 38.324 1.00 79.94 280 ASP A O 1
ATOM 2055 N N . TYR A 1 281 ? -40.679 6.528 38.618 1.00 75.75 281 TYR A N 1
ATOM 2056 C CA . TYR A 1 281 ? -40.875 7.654 37.703 1.00 75.75 281 TYR A CA 1
ATOM 2057 C C . TYR A 1 281 ? -41.026 7.198 36.240 1.00 75.75 281 TYR A C 1
ATOM 2059 O O . TYR A 1 281 ? -41.906 7.690 35.534 1.00 75.75 281 TYR A O 1
ATOM 2067 N N . ALA A 1 282 ? -40.235 6.221 35.785 1.00 74.56 282 ALA A N 1
ATOM 2068 C CA . ALA A 1 282 ? -40.340 5.664 34.433 1.00 74.56 282 ALA A CA 1
ATOM 2069 C C . ALA A 1 282 ? -41.661 4.935 34.163 1.00 74.56 282 ALA A C 1
ATOM 2071 O O . ALA A 1 282 ? -42.183 5.019 33.055 1.00 74.56 282 ALA A O 1
ATOM 2072 N N . LYS A 1 283 ? -42.253 4.288 35.174 1.00 77.50 283 LYS A N 1
ATOM 2073 C CA . LYS A 1 283 ? -43.571 3.641 35.044 1.00 77.50 283 LYS A CA 1
ATOM 2074 C C . LYS A 1 283 ? -44.717 4.628 34.802 1.00 77.50 283 LYS A C 1
ATOM 2076 O O . LYS A 1 283 ? -45.752 4.231 34.276 1.00 77.50 283 LYS A O 1
ATOM 2081 N N . THR A 1 284 ? -44.559 5.881 35.223 1.00 75.94 284 THR A N 1
ATOM 2082 C CA . THR A 1 284 ? -45.648 6.871 35.286 1.00 75.94 284 THR A CA 1
ATOM 2083 C C . THR A 1 284 ? -45.514 8.009 34.273 1.00 75.94 284 THR A C 1
ATOM 2085 O O . THR A 1 284 ? -46.448 8.792 34.127 1.00 75.94 284 THR A O 1
ATOM 2088 N N . ASN A 1 285 ? -44.399 8.097 33.539 1.00 69.88 285 ASN A N 1
ATOM 2089 C CA . ASN A 1 285 ? -44.120 9.188 32.599 1.00 69.88 285 ASN A CA 1
ATOM 2090 C C . ASN A 1 285 ? -43.788 8.668 31.203 1.00 69.88 285 ASN A C 1
ATOM 2092 O O . ASN A 1 285 ? -43.164 7.629 31.057 1.00 69.88 285 ASN A O 1
ATOM 2096 N N . THR A 1 286 ? -44.160 9.414 30.161 1.00 63.53 286 THR A N 1
ATOM 2097 C CA . THR A 1 286 ? -43.992 9.003 28.752 1.00 63.53 286 THR A CA 1
ATOM 2098 C C . THR A 1 286 ? -42.603 9.287 28.173 1.00 63.53 286 THR A C 1
ATOM 2100 O O . THR A 1 286 ? -42.261 8.741 27.125 1.00 63.53 286 THR A O 1
ATOM 2103 N N . LYS A 1 287 ? -41.784 10.104 28.849 1.00 62.94 287 LYS A N 1
ATOM 2104 C CA . LYS A 1 287 ? -40.400 10.417 28.467 1.00 62.94 287 LYS A CA 1
ATOM 2105 C C . LYS A 1 287 ? -39.512 10.464 29.712 1.00 62.94 287 LYS A C 1
ATOM 2107 O O . LYS A 1 287 ? -39.786 11.247 30.616 1.00 62.94 287 LYS A O 1
ATOM 2112 N N . VAL A 1 288 ? -38.437 9.670 29.737 1.00 63.53 288 VAL A N 1
ATOM 2113 C CA . VAL A 1 288 ? -37.452 9.658 30.832 1.00 63.53 288 VAL A CA 1
ATOM 2114 C C . VAL A 1 288 ? -36.034 9.694 30.270 1.00 63.53 288 VAL A C 1
ATOM 2116 O O . VAL A 1 288 ? -35.657 8.871 29.441 1.00 63.53 288 VAL A O 1
ATOM 2119 N N . GLU A 1 289 ? -35.238 10.648 30.745 1.00 62.44 289 GLU A N 1
ATOM 2120 C CA . GLU A 1 289 ? -33.804 10.746 30.466 1.00 62.44 289 GLU A CA 1
ATOM 2121 C C . GLU A 1 289 ? -33.037 10.434 31.757 1.00 62.44 289 GLU A C 1
ATOM 2123 O O . GLU A 1 289 ? -33.361 10.971 32.817 1.00 62.44 289 GLU A O 1
ATOM 2128 N N . VAL A 1 290 ? -32.044 9.543 31.694 1.00 62.09 290 VAL A N 1
ATOM 2129 C CA . VAL A 1 290 ? -31.328 9.054 32.880 1.00 62.09 290 VAL A CA 1
ATOM 2130 C C . VAL A 1 290 ? -29.835 9.289 32.709 1.00 62.09 290 VAL A C 1
ATOM 2132 O O . VAL A 1 290 ? -29.216 8.782 31.782 1.00 62.09 290 VAL A O 1
ATOM 2135 N N . THR A 1 291 ? -29.222 10.023 33.628 1.00 58.16 291 THR A N 1
ATOM 2136 C CA . THR A 1 291 ? -27.766 10.137 33.724 1.00 58.16 291 THR A CA 1
ATOM 2137 C C . THR A 1 291 ? -27.247 9.199 34.802 1.00 58.16 291 THR A C 1
ATOM 2139 O O . THR A 1 291 ? -27.644 9.260 35.964 1.00 58.16 291 THR A O 1
ATOM 2142 N N . VAL A 1 292 ? -26.348 8.304 34.412 1.00 58.25 292 VAL A N 1
ATOM 2143 C CA . VAL A 1 292 ? -25.760 7.308 35.300 1.00 58.25 292 VAL A CA 1
ATOM 2144 C C . VAL A 1 292 ? -24.270 7.593 35.387 1.00 58.25 292 VAL A C 1
ATOM 2146 O O . VAL A 1 292 ? -23.552 7.528 34.393 1.00 58.25 292 VAL A O 1
ATOM 2149 N N . THR A 1 293 ? -23.784 7.898 36.582 1.00 53.62 293 THR A N 1
ATOM 2150 C CA . THR A 1 293 ? -22.343 7.995 36.813 1.00 53.62 293 THR A CA 1
ATOM 2151 C C . THR A 1 293 ? -21.834 6.625 37.224 1.00 53.62 293 THR A C 1
ATOM 2153 O O . THR A 1 293 ? -22.273 6.089 38.239 1.00 53.62 293 THR A O 1
ATOM 2156 N N . ILE A 1 294 ? -20.930 6.038 36.438 1.00 52.50 294 ILE A N 1
ATOM 2157 C CA . ILE A 1 294 ? -20.356 4.725 36.736 1.00 52.50 294 ILE A CA 1
ATOM 2158 C C . ILE A 1 294 ? -18.914 4.895 37.185 1.00 52.50 294 ILE A C 1
ATOM 2160 O O . ILE A 1 294 ? -18.065 5.402 36.453 1.00 52.50 294 ILE A O 1
ATOM 2164 N N . LYS A 1 295 ? -18.627 4.420 38.395 1.00 49.59 295 LYS A N 1
ATOM 2165 C CA . LYS A 1 295 ? -17.260 4.372 38.906 1.00 49.59 295 LYS A CA 1
ATOM 2166 C C . LYS A 1 295 ? -16.440 3.331 38.150 1.00 49.59 295 LYS A C 1
ATOM 2168 O O . LYS A 1 295 ? -16.938 2.263 37.780 1.00 49.59 295 LYS A O 1
ATOM 2173 N N . ASN A 1 296 ? -15.179 3.651 37.869 1.00 47.56 296 ASN A N 1
ATOM 2174 C CA . ASN A 1 296 ? -14.388 2.887 36.899 1.00 47.56 296 ASN A CA 1
ATOM 2175 C C . ASN A 1 296 ? -14.082 1.442 37.313 1.00 47.56 296 ASN A C 1
ATOM 2177 O O . ASN A 1 296 ? -13.915 0.567 36.466 1.00 47.56 296 ASN A O 1
ATOM 2181 N N . ASP A 1 297 ? -14.017 1.166 38.612 1.00 48.28 297 ASP A N 1
ATOM 2182 C CA . ASP A 1 297 ? -13.841 -0.184 39.156 1.00 48.28 297 ASP A CA 1
ATOM 2183 C C . ASP A 1 297 ? -15.002 -1.132 38.795 1.00 48.28 297 ASP A C 1
ATOM 2185 O O . ASP A 1 297 ? -14.848 -2.354 38.856 1.00 48.28 297 ASP A O 1
ATOM 2189 N N . LYS A 1 298 ? -16.134 -0.572 38.348 1.00 49.16 298 LYS A N 1
ATOM 2190 C CA . LYS A 1 298 ? -17.311 -1.276 37.827 1.00 49.16 298 LYS A CA 1
ATOM 2191 C C . LYS A 1 298 ? -17.571 -1.021 36.342 1.00 49.16 298 LYS A C 1
ATOM 2193 O O . LYS A 1 298 ? -18.486 -1.620 35.784 1.00 49.16 298 LYS A O 1
ATOM 2198 N N . ALA A 1 299 ? -16.753 -0.222 35.654 1.00 44.03 299 ALA A N 1
ATOM 2199 C CA . ALA A 1 299 ? -16.884 -0.024 34.208 1.00 44.03 299 ALA A CA 1
ATOM 2200 C C . ALA A 1 299 ? -16.690 -1.340 33.429 1.00 44.03 299 ALA A C 1
ATOM 2202 O O . ALA A 1 299 ? -17.334 -1.539 32.407 1.00 44.03 299 ALA A O 1
ATOM 2203 N N . ALA A 1 300 ? -15.908 -2.290 33.960 1.00 43.06 300 ALA A N 1
ATOM 2204 C CA . ALA A 1 300 ? -15.822 -3.661 33.444 1.00 43.06 300 ALA A CA 1
ATOM 2205 C C . ALA A 1 300 ? -17.125 -4.474 33.614 1.00 43.06 300 ALA A C 1
ATOM 2207 O O . ALA A 1 300 ? -17.356 -5.400 32.848 1.00 43.06 300 ALA A O 1
ATOM 2208 N N . ALA A 1 301 ? -18.001 -4.118 34.564 1.00 44.50 301 ALA A N 1
ATOM 2209 C CA . ALA A 1 301 ? -19.334 -4.718 34.711 1.00 44.50 301 ALA A CA 1
ATOM 2210 C C . ALA A 1 301 ? -20.334 -4.176 33.672 1.00 44.50 301 ALA A C 1
ATOM 2212 O O . ALA A 1 301 ? -21.245 -4.888 33.256 1.00 44.50 301 ALA A O 1
ATOM 2213 N N . LEU A 1 302 ? -20.124 -2.942 33.195 1.00 42.84 302 LEU A N 1
ATOM 2214 C CA . LEU A 1 302 ? -20.735 -2.444 31.953 1.00 42.84 302 LEU A CA 1
ATOM 2215 C C . LEU A 1 302 ? -19.981 -2.904 30.699 1.00 42.84 302 LEU A C 1
ATOM 2217 O O . LEU A 1 302 ? -20.507 -2.850 29.587 1.00 42.84 302 LEU A O 1
ATOM 2221 N N . GLY A 1 303 ? -18.767 -3.410 30.907 1.00 40.50 303 GLY A N 1
ATOM 2222 C CA . GLY A 1 303 ? -17.913 -4.100 29.967 1.00 40.50 303 GLY A CA 1
ATOM 2223 C C . GLY A 1 303 ? -18.467 -5.463 29.559 1.00 40.50 303 GLY A C 1
ATOM 2224 O O . GLY A 1 303 ? -17.886 -6.498 29.853 1.00 40.50 303 GLY A O 1
ATOM 2225 N N . LEU A 1 304 ? -19.528 -5.441 28.754 1.00 42.06 304 LEU A N 1
ATOM 2226 C CA . LEU A 1 304 ? -19.479 -6.147 27.473 1.00 42.06 304 LEU A CA 1
ATOM 2227 C C . LEU A 1 304 ? -19.416 -7.687 27.546 1.00 42.06 304 LEU A C 1
ATOM 2229 O O . LEU A 1 304 ? -18.913 -8.349 26.637 1.00 42.06 304 LEU A O 1
ATOM 2233 N N . ALA A 1 305 ? -20.029 -8.280 28.571 1.00 33.19 305 ALA A N 1
ATOM 2234 C CA . ALA A 1 305 ? -20.686 -9.565 28.369 1.00 33.19 305 ALA A CA 1
ATOM 2235 C C . ALA A 1 305 ? -21.776 -9.324 27.312 1.00 33.19 305 ALA A C 1
ATOM 2237 O O . ALA A 1 305 ? -22.697 -8.543 27.558 1.00 33.19 305 ALA A O 1
ATOM 2238 N N . GLY A 1 306 ? -21.612 -9.910 26.122 1.00 36.97 306 GLY A N 1
ATOM 2239 C CA . GLY A 1 306 ? -22.364 -9.653 24.882 1.00 36.97 306 GLY A CA 1
ATOM 2240 C C . GLY A 1 306 ? -23.874 -9.930 24.905 1.00 36.97 306 GLY A C 1
ATOM 2241 O O . GLY A 1 306 ? -24.424 -10.396 23.914 1.00 36.97 306 GLY A O 1
ATOM 2242 N N . THR A 1 307 ? -24.554 -9.669 26.018 1.00 36.50 307 THR A N 1
ATOM 2243 C CA . THR A 1 307 ? -25.971 -9.955 26.249 1.00 36.50 307 THR A CA 1
ATOM 2244 C C . THR A 1 307 ? -26.685 -8.944 27.160 1.00 36.50 307 THR A C 1
ATOM 2246 O O . THR A 1 307 ? -27.912 -8.933 27.160 1.00 36.50 307 THR A O 1
ATOM 2249 N N . LEU A 1 308 ? -25.990 -8.084 27.923 1.00 35.16 308 LEU A N 1
ATOM 2250 C CA . LEU A 1 308 ? -26.629 -7.376 29.053 1.00 35.16 308 LEU A CA 1
ATOM 2251 C C . LEU A 1 308 ? -27.062 -5.923 28.792 1.00 35.16 308 LEU A C 1
ATOM 2253 O O . LEU A 1 308 ? -28.037 -5.477 29.391 1.00 35.16 308 LEU A O 1
ATOM 2257 N N . PHE A 1 309 ? -26.433 -5.216 27.846 1.00 41.31 309 PHE A N 1
ATOM 2258 C CA . PHE A 1 309 ? -26.855 -3.876 27.407 1.00 41.31 309 PHE A CA 1
ATOM 2259 C C . PHE A 1 309 ? -27.139 -3.817 25.903 1.00 41.31 309 PHE A C 1
ATOM 2261 O O . PHE A 1 309 ? -26.617 -2.986 25.167 1.00 41.31 309 PHE A O 1
ATOM 2268 N N . THR A 1 310 ? -28.089 -4.636 25.460 1.00 44.44 310 THR A N 1
ATOM 2269 C CA . THR A 1 310 ? -28.903 -4.318 24.274 1.00 44.44 310 THR A CA 1
ATOM 2270 C C . THR A 1 310 ? -30.338 -4.004 24.685 1.00 44.44 310 THR A C 1
ATOM 2272 O O . THR A 1 310 ? -31.259 -4.732 24.310 1.00 44.44 310 THR A O 1
ATOM 2275 N N . PRO A 1 311 ? -30.607 -2.951 25.480 1.00 51.19 311 PRO A N 1
ATOM 2276 C CA . PRO A 1 311 ? -31.986 -2.599 25.720 1.00 51.19 311 PRO A CA 1
ATOM 2277 C C . PRO A 1 311 ? -32.517 -1.956 24.439 1.00 51.19 311 PRO A C 1
ATOM 2279 O O . PRO A 1 311 ? -31.918 -1.021 23.907 1.00 51.19 311 PRO A O 1
ATOM 2282 N N . ALA A 1 312 ? -33.657 -2.439 23.946 1.00 49.41 312 ALA A N 1
ATOM 2283 C CA . ALA A 1 312 ? -34.327 -1.908 22.755 1.00 49.41 312 ALA A CA 1
ATOM 2284 C C . ALA A 1 312 ? -34.692 -0.405 22.863 1.00 49.41 312 ALA A C 1
ATOM 2286 O O . ALA A 1 312 ? -35.226 0.167 21.917 1.00 49.41 312 ALA A O 1
ATOM 2287 N N . SER A 1 313 ? -34.442 0.219 24.018 1.00 53.53 313 SER A N 1
ATOM 2288 C CA . SER A 1 313 ? -34.823 1.575 24.403 1.00 53.53 313 SER A CA 1
ATOM 2289 C C . SER A 1 313 ? -33.662 2.587 24.426 1.00 53.53 313 SER A C 1
ATOM 2291 O O . SER A 1 313 ? -33.942 3.791 24.460 1.00 53.53 313 SER A O 1
ATOM 2293 N N . VAL A 1 314 ? -32.388 2.153 24.384 1.00 55.75 314 VAL A N 1
ATOM 2294 C CA . VAL A 1 314 ? -31.220 3.055 24.479 1.00 55.75 314 VAL A CA 1
ATOM 2295 C C . VAL A 1 314 ? -30.998 3.786 23.159 1.00 55.75 314 VAL A C 1
ATOM 2297 O O . VAL A 1 314 ? -30.532 3.217 22.173 1.00 55.75 314 VAL A O 1
ATOM 2300 N N . LYS A 1 315 ? -31.309 5.083 23.146 1.00 59.72 315 LYS A N 1
ATOM 2301 C CA . LYS A 1 315 ? -31.167 5.939 21.962 1.00 59.72 315 LYS A CA 1
ATOM 2302 C C . LYS A 1 315 ? -29.722 6.397 21.756 1.00 59.72 315 LYS A C 1
ATOM 2304 O O . LYS A 1 315 ? -29.234 6.445 20.624 1.00 59.72 315 LYS A O 1
ATOM 2309 N N . SER A 1 316 ? -29.051 6.740 22.851 1.00 55.22 316 SER A N 1
ATOM 2310 C CA . SER A 1 316 ? -27.668 7.205 22.852 1.00 55.22 316 SER A CA 1
ATOM 2311 C C . SER A 1 316 ? -27.031 7.088 24.233 1.00 55.22 316 SER A C 1
ATOM 2313 O O . SER A 1 316 ? -27.731 7.205 25.241 1.00 55.22 316 SER A O 1
ATOM 2315 N N . VAL A 1 317 ? -25.709 6.928 24.263 1.00 56.44 317 VAL A N 1
ATOM 2316 C CA . VAL A 1 317 ? -24.875 7.007 25.469 1.00 56.44 317 VAL A CA 1
ATOM 2317 C C . VAL A 1 317 ? -23.914 8.174 25.298 1.00 56.44 317 VAL A C 1
ATOM 2319 O O . VAL A 1 317 ? -23.210 8.219 24.296 1.00 56.44 317 VAL A O 1
ATOM 2322 N N . LYS A 1 318 ? -23.871 9.119 26.239 1.00 53.94 318 LYS A N 1
ATOM 2323 C CA . LYS A 1 318 ? -22.874 10.200 26.228 1.00 53.94 318 LYS A CA 1
ATOM 2324 C C . LYS A 1 318 ? -21.783 9.931 27.265 1.00 53.94 318 LYS A C 1
ATOM 2326 O O . LYS A 1 318 ? -22.133 9.773 28.427 1.00 53.94 318 LYS A O 1
ATOM 2331 N N . VAL A 1 319 ? -20.512 9.891 26.859 1.00 53.06 319 VAL A N 1
ATOM 2332 C CA . VAL A 1 319 ? -19.332 9.794 27.743 1.00 53.06 319 VAL A CA 1
ATOM 2333 C C . VAL A 1 319 ? -18.437 10.999 27.485 1.00 53.06 319 VAL A C 1
ATOM 2335 O O . VAL A 1 319 ? -17.989 11.184 26.353 1.00 53.06 319 VAL A O 1
ATOM 2338 N N . GLY A 1 320 ? -18.193 11.828 28.504 1.00 56.31 320 GLY A N 1
ATOM 2339 C CA . GLY A 1 320 ? -17.554 13.133 28.293 1.00 56.31 320 GLY A CA 1
ATOM 2340 C C . GLY A 1 320 ? -18.355 13.950 27.274 1.00 56.31 320 GLY A C 1
ATOM 2341 O O . GLY A 1 320 ? -19.567 14.098 27.436 1.00 56.31 320 GLY A O 1
ATOM 2342 N N . ASP A 1 321 ? -17.717 14.399 26.190 1.00 50.78 321 ASP A N 1
ATOM 2343 C CA . ASP A 1 321 ? -18.382 15.127 25.100 1.00 50.78 321 ASP A CA 1
ATOM 2344 C C . ASP A 1 321 ? -18.915 14.241 23.959 1.00 50.78 321 ASP A C 1
ATOM 2346 O O . ASP A 1 321 ? -19.724 14.713 23.153 1.00 50.78 321 ASP A O 1
ATOM 2350 N N . VAL A 1 322 ? -18.555 12.950 23.882 1.00 49.31 322 VAL A N 1
ATOM 2351 C CA . VAL A 1 322 ? -19.062 12.080 22.802 1.00 49.31 322 VAL A CA 1
ATOM 2352 C C . VAL A 1 322 ? -20.377 11.459 23.130 1.00 49.31 322 VAL A C 1
ATOM 2354 O O . VAL A 1 322 ? -20.550 10.813 24.154 1.00 49.31 322 VAL A O 1
ATOM 2357 N N . THR A 1 323 ? -21.262 11.558 22.147 1.00 58.09 323 THR A N 1
ATOM 2358 C CA . THR A 1 323 ? -22.512 10.822 22.094 1.00 58.09 323 THR A CA 1
ATOM 2359 C C . THR A 1 323 ? -22.367 9.638 21.140 1.00 58.09 323 THR A C 1
ATOM 2361 O O . THR A 1 323 ? -22.251 9.803 19.926 1.00 58.09 323 THR A O 1
ATOM 2364 N N . PHE A 1 324 ? -22.400 8.436 21.698 1.00 60.75 324 PHE A N 1
ATOM 2365 C CA . PHE A 1 324 ? -22.558 7.179 20.985 1.00 60.75 324 PHE A CA 1
ATOM 2366 C C . PHE A 1 324 ? -24.035 6.980 20.647 1.00 60.75 324 PHE A C 1
ATOM 2368 O O . PHE A 1 324 ? -24.900 7.124 21.510 1.00 60.75 324 PHE A O 1
ATOM 2375 N N . THR A 1 325 ? -24.345 6.637 19.402 1.00 63.53 325 THR A N 1
ATOM 2376 C CA . THR A 1 325 ? -25.722 6.403 18.929 1.00 63.53 325 THR A CA 1
ATOM 2377 C C . THR A 1 325 ? -25.825 5.060 18.216 1.00 63.53 325 THR A C 1
ATOM 2379 O O . THR A 1 325 ? -24.805 4.433 17.929 1.00 63.53 325 THR A O 1
ATOM 2382 N N . ASN A 1 326 ? -27.051 4.605 17.921 1.00 65.06 326 ASN A N 1
ATOM 2383 C CA . ASN A 1 326 ? -27.299 3.362 17.174 1.00 65.06 326 ASN A CA 1
ATOM 2384 C C . ASN A 1 326 ? -26.497 2.170 17.738 1.00 65.06 326 ASN A C 1
ATOM 2386 O O . ASN A 1 326 ? -25.827 1.443 17.001 1.00 65.06 326 ASN A O 1
ATOM 2390 N N . ILE A 1 327 ? -26.512 2.051 19.066 1.00 61.31 327 ILE A N 1
ATOM 2391 C CA . ILE A 1 327 ? -25.730 1.075 19.818 1.00 61.31 327 ILE A CA 1
ATOM 2392 C C . ILE A 1 327 ? -26.388 -0.296 19.654 1.00 61.31 327 ILE A C 1
ATOM 2394 O O . ILE A 1 327 ? -27.576 -0.471 19.917 1.00 61.31 327 ILE A O 1
ATOM 2398 N N . LYS A 1 328 ? -25.602 -1.263 19.199 1.00 64.56 328 LYS A N 1
ATOM 2399 C CA . LYS A 1 328 ? -25.939 -2.678 19.060 1.00 64.56 328 LYS A CA 1
ATOM 2400 C C . LYS A 1 328 ? -25.005 -3.506 19.945 1.00 64.56 328 LYS A C 1
ATOM 2402 O O . LYS A 1 328 ? -24.047 -2.984 20.513 1.00 64.56 328 LYS A O 1
ATOM 2407 N N . ALA A 1 329 ? -25.269 -4.810 20.019 1.00 59.59 329 ALA A N 1
ATOM 2408 C CA . ALA A 1 329 ? -24.488 -5.754 20.824 1.00 59.59 329 ALA A CA 1
ATOM 2409 C C . ALA A 1 329 ? -22.981 -5.748 20.515 1.00 59.59 329 ALA A C 1
ATOM 2411 O O . ALA A 1 329 ? -22.185 -6.058 21.391 1.00 59.59 329 ALA A O 1
ATOM 2412 N N . ASP A 1 330 ? -22.600 -5.418 19.281 1.00 66.50 330 ASP A N 1
ATOM 2413 C CA . ASP A 1 330 ? -21.233 -5.521 18.762 1.00 66.50 330 ASP A CA 1
ATOM 2414 C C . ASP A 1 330 ? -20.748 -4.242 18.059 1.00 66.50 330 ASP A C 1
ATOM 2416 O O . ASP A 1 330 ? -19.663 -4.220 17.476 1.00 66.50 330 ASP A O 1
ATOM 2420 N N . SER A 1 331 ? -21.561 -3.181 18.049 1.00 69.25 331 SER A N 1
ATOM 2421 C CA . SER A 1 331 ? -21.285 -1.979 17.265 1.00 69.25 331 SER A CA 1
ATOM 2422 C C . SER A 1 331 ? -21.981 -0.729 17.789 1.00 69.25 331 SER A C 1
ATOM 2424 O O . SER A 1 331 ? -22.976 -0.798 18.502 1.00 69.25 331 SER A O 1
ATOM 2426 N N . PHE A 1 332 ? -21.460 0.440 17.432 1.00 68.81 332 PHE A N 1
ATOM 2427 C CA . PHE A 1 332 ? -22.042 1.746 17.749 1.00 68.81 332 PHE A CA 1
ATOM 2428 C C . PHE A 1 332 ? -21.685 2.772 16.664 1.00 68.81 332 PHE A C 1
ATOM 2430 O O . PHE A 1 332 ? -20.818 2.525 15.824 1.00 68.81 332 PHE A O 1
ATOM 2437 N N . LYS A 1 333 ? -22.334 3.941 16.672 1.00 66.44 333 LYS A N 1
ATOM 2438 C CA . LYS A 1 333 ? -21.996 5.079 15.802 1.00 66.44 333 LYS A CA 1
ATOM 2439 C C . LYS A 1 333 ? -21.455 6.279 16.576 1.00 66.44 333 LYS A C 1
ATOM 2441 O O . LYS A 1 333 ? -21.961 6.595 17.651 1.00 66.44 333 LYS A O 1
ATOM 2446 N N . ILE A 1 334 ? -20.491 6.978 15.972 1.00 64.88 334 ILE A N 1
ATOM 2447 C CA . ILE A 1 334 ? -20.036 8.326 16.354 1.00 64.88 334 ILE A CA 1
ATOM 2448 C C . ILE A 1 334 ? -20.117 9.200 15.099 1.00 64.88 334 ILE A C 1
ATOM 2450 O O . ILE A 1 334 ? -19.456 8.914 14.095 1.00 64.88 334 ILE A O 1
ATOM 2454 N N . GLY A 1 335 ? -20.955 10.240 15.136 1.00 71.44 335 GLY A N 1
ATOM 2455 C CA . GLY A 1 335 ? -21.369 10.943 13.918 1.00 71.44 335 GLY A CA 1
ATOM 2456 C C . GLY A 1 335 ? -21.990 9.965 12.910 1.00 71.44 335 GLY A C 1
ATOM 2457 O O . GLY A 1 335 ? -22.790 9.108 13.286 1.00 71.44 335 GLY A O 1
ATOM 2458 N N . ASP A 1 336 ? -21.565 10.038 11.647 1.00 73.12 336 ASP A N 1
ATOM 2459 C CA . ASP A 1 336 ? -22.053 9.151 10.577 1.00 73.12 336 ASP A CA 1
ATOM 2460 C C . ASP A 1 336 ? -21.279 7.824 10.455 1.00 73.12 336 ASP A C 1
ATOM 2462 O O . ASP A 1 336 ? -21.654 6.945 9.671 1.00 73.12 336 ASP A O 1
ATOM 2466 N N . LYS A 1 337 ? -20.201 7.641 11.229 1.00 68.19 337 LYS A N 1
ATOM 2467 C CA . LYS A 1 337 ? -19.334 6.455 11.157 1.00 68.19 337 LYS A CA 1
ATOM 2468 C C . LYS A 1 337 ? -19.801 5.370 12.126 1.00 68.19 337 LYS A C 1
ATOM 2470 O O . LYS A 1 337 ? -20.133 5.658 13.272 1.00 68.19 337 LYS A O 1
ATOM 2475 N N . THR A 1 338 ? -19.797 4.117 11.665 1.00 76.50 338 THR A N 1
ATOM 2476 C CA . THR A 1 338 ? -20.100 2.925 12.479 1.00 76.50 338 THR A CA 1
ATOM 2477 C C . THR A 1 338 ? -18.805 2.215 12.854 1.00 76.50 338 THR A C 1
ATOM 2479 O O . THR A 1 338 ? -17.967 1.997 11.983 1.00 76.50 338 THR A O 1
ATOM 2482 N N . TYR A 1 339 ? -18.675 1.828 14.119 1.00 72.31 339 TYR A N 1
ATOM 2483 C CA . TYR A 1 339 ? -17.543 1.091 14.675 1.00 72.31 339 TYR A CA 1
ATOM 2484 C C . TYR A 1 339 ? -18.039 -0.230 15.265 1.00 72.31 339 TYR A C 1
ATOM 2486 O O . TYR A 1 339 ? -19.121 -0.268 15.852 1.00 72.31 339 TYR A O 1
ATOM 2494 N N . THR A 1 340 ? -17.261 -1.301 15.117 1.00 71.62 340 THR A N 1
ATOM 2495 C CA . THR A 1 340 ? -17.512 -2.599 15.768 1.00 71.62 340 THR A CA 1
ATOM 2496 C C . THR A 1 340 ? -16.499 -2.833 16.875 1.00 71.62 340 THR A C 1
ATOM 2498 O O . THR A 1 340 ? -15.375 -2.329 16.783 1.00 71.62 340 THR A O 1
ATOM 2501 N N . TYR A 1 341 ? -16.855 -3.624 17.883 1.00 70.19 341 TYR A N 1
ATOM 2502 C CA . TYR A 1 341 ? -15.951 -3.919 18.987 1.00 70.19 341 TYR A CA 1
ATOM 2503 C C . TYR A 1 341 ? -16.038 -5.360 19.502 1.00 70.19 341 TYR A C 1
ATOM 2505 O O . TYR A 1 341 ? -17.020 -6.068 19.288 1.00 70.19 341 TYR A O 1
ATOM 2513 N N . SER A 1 342 ? -15.003 -5.775 20.229 1.00 65.12 342 SER A N 1
ATOM 2514 C CA . SER A 1 342 ? -14.996 -6.977 21.069 1.00 65.12 342 SER A CA 1
ATOM 2515 C C . SER A 1 342 ? -14.329 -6.684 22.406 1.00 65.12 342 SER A C 1
ATOM 2517 O O . SER A 1 342 ? -13.618 -5.690 22.529 1.00 65.12 342 SER A O 1
ATOM 2519 N N . VAL A 1 343 ? -14.517 -7.554 23.396 1.00 59.12 343 VAL A N 1
ATOM 2520 C CA . VAL A 1 343 ? -13.970 -7.336 24.741 1.00 59.12 343 VAL A CA 1
ATOM 2521 C C . VAL A 1 343 ? -13.063 -8.442 25.192 1.00 59.12 343 VAL A C 1
ATOM 2523 O O . VAL A 1 343 ? -13.391 -9.619 25.066 1.00 59.12 343 VAL A O 1
ATOM 2526 N N . ASP A 1 344 ? -11.929 -8.020 25.736 1.00 55.44 344 ASP A N 1
ATOM 2527 C CA . ASP A 1 344 ? -10.881 -8.889 26.234 1.00 55.44 344 ASP A CA 1
ATOM 2528 C C . ASP A 1 344 ? -10.479 -8.468 27.647 1.00 55.44 344 ASP A C 1
ATOM 2530 O O . ASP A 1 344 ? -9.711 -7.519 27.812 1.00 55.44 344 ASP A O 1
ATOM 2534 N N . GLY A 1 345 ? -11.036 -9.160 28.652 1.00 50.22 345 GLY A N 1
ATOM 2535 C CA . GLY A 1 345 ? -10.648 -9.182 30.073 1.00 50.22 345 GLY A CA 1
ATOM 2536 C C . GLY A 1 345 ? -10.731 -7.869 30.868 1.00 50.22 345 GLY A C 1
ATOM 2537 O O . GLY A 1 345 ? -11.118 -7.892 32.034 1.00 50.22 345 GLY A O 1
ATOM 2538 N N . LYS A 1 346 ? -10.332 -6.741 30.270 1.00 50.34 346 LYS A N 1
ATOM 2539 C CA . LYS A 1 346 ? -10.257 -5.374 30.808 1.00 50.34 346 LYS A CA 1
ATOM 2540 C C . LYS A 1 346 ? -10.338 -4.277 29.721 1.00 50.34 346 LYS A C 1
ATOM 2542 O O . LYS A 1 346 ? -10.534 -3.123 30.085 1.00 50.34 346 LYS A O 1
ATOM 2547 N N . ASN A 1 347 ? -10.185 -4.602 28.428 1.00 54.06 347 ASN A N 1
ATOM 2548 C CA . ASN A 1 347 ? -10.100 -3.631 27.322 1.00 54.06 347 ASN A CA 1
ATOM 2549 C C . ASN A 1 347 ? -11.144 -3.884 26.221 1.00 54.06 347 ASN A C 1
ATOM 2551 O O . ASN A 1 347 ? -11.628 -5.007 26.052 1.00 54.06 347 ASN A O 1
ATOM 2555 N N . VAL A 1 348 ? -11.445 -2.838 25.443 1.00 63.03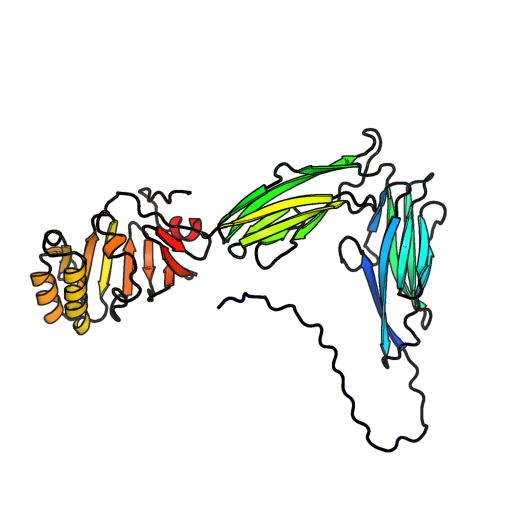 348 VAL A N 1
ATOM 2556 C CA . VAL A 1 348 ? -12.329 -2.904 24.267 1.00 63.03 348 VAL A CA 1
ATOM 2557 C C . VAL A 1 348 ? -11.498 -2.826 22.992 1.00 63.03 348 VAL A C 1
ATOM 2559 O O . VAL A 1 348 ? -10.905 -1.791 22.702 1.00 63.03 348 VAL A O 1
ATOM 2562 N N . ASP A 1 349 ? -11.471 -3.897 22.211 1.00 70.12 349 ASP A N 1
ATOM 2563 C CA . ASP A 1 349 ? -10.902 -3.889 20.865 1.00 70.12 349 ASP A CA 1
ATOM 2564 C C . ASP A 1 349 ? -11.893 -3.208 19.925 1.00 70.12 349 ASP A C 1
ATOM 2566 O O . ASP A 1 349 ? -13.021 -3.676 19.795 1.00 70.12 349 ASP A O 1
ATOM 2570 N N . VAL A 1 350 ? -11.484 -2.147 19.240 1.00 72.62 350 VAL A N 1
ATOM 2571 C CA . VAL A 1 350 ? -12.312 -1.428 18.269 1.00 72.62 350 VAL A CA 1
ATOM 2572 C C . VAL A 1 350 ? -11.746 -1.608 16.871 1.00 72.62 350 VAL A C 1
ATOM 2574 O O . VAL A 1 350 ? -10.538 -1.540 16.635 1.00 72.62 350 VAL A O 1
ATOM 2577 N N . ASP A 1 351 ? -12.646 -1.819 15.920 1.00 73.38 351 ASP A N 1
ATOM 2578 C CA . ASP A 1 351 ? -12.313 -1.782 14.508 1.00 73.38 351 ASP A CA 1
ATOM 2579 C C . ASP A 1 351 ? -12.328 -0.335 13.988 1.00 73.38 351 ASP A C 1
ATOM 2581 O O . ASP A 1 351 ? -13.390 0.282 13.890 1.00 73.38 351 ASP A O 1
ATOM 2585 N N . GLY A 1 352 ? -11.151 0.211 13.661 1.00 68.69 352 GLY A N 1
ATOM 2586 C CA . GLY A 1 352 ? -11.001 1.515 13.011 1.00 68.69 352 GLY A CA 1
ATOM 2587 C C . GLY A 1 352 ? -9.925 2.412 13.630 1.00 68.69 352 GLY A C 1
ATOM 2588 O O . GLY A 1 352 ? -9.217 2.029 14.563 1.00 68.69 352 GLY A O 1
ATOM 2589 N N . HIS A 1 353 ? -9.811 3.634 13.094 1.00 67.88 353 HIS A N 1
ATOM 2590 C CA . HIS A 1 353 ? -8.848 4.632 13.560 1.00 67.88 353 HIS A CA 1
ATOM 2591 C C . HIS A 1 353 ? -9.299 5.204 14.910 1.00 67.88 353 HIS A C 1
ATOM 2593 O O . HIS A 1 353 ? -10.222 6.011 14.984 1.00 67.88 353 HIS A O 1
ATOM 2599 N N . VAL A 1 354 ? -8.624 4.833 15.997 1.00 61.50 354 VAL A N 1
ATOM 2600 C CA . VAL A 1 354 ? -9.055 5.216 17.353 1.00 61.50 354 VAL A CA 1
ATOM 2601 C C . VAL A 1 354 ? -8.977 6.720 17.614 1.00 61.50 354 VAL A C 1
ATOM 2603 O O . VAL A 1 354 ? -9.838 7.257 18.304 1.00 61.50 354 VAL A O 1
ATOM 2606 N N . ALA A 1 355 ? -8.057 7.455 16.982 1.00 60.47 355 ALA A N 1
ATOM 2607 C CA . ALA A 1 355 ? -8.109 8.920 17.044 1.00 60.47 355 ALA A CA 1
ATOM 2608 C C . ALA A 1 355 ? -9.419 9.518 16.489 1.00 60.47 355 ALA A C 1
ATOM 2610 O O . ALA A 1 355 ? -9.810 10.582 16.946 1.00 60.47 355 ALA A O 1
ATOM 2611 N N . ASP A 1 356 ? -10.123 8.872 15.554 1.00 60.41 356 ASP A N 1
ATOM 2612 C CA . ASP A 1 356 ? -11.435 9.355 15.098 1.00 60.41 356 ASP A CA 1
ATOM 2613 C C . ASP A 1 356 ? -12.539 9.074 16.127 1.00 60.41 356 ASP A C 1
ATOM 2615 O O . ASP A 1 356 ? -13.491 9.842 16.217 1.00 60.41 356 ASP A O 1
ATOM 2619 N N . VAL A 1 357 ? -12.394 8.012 16.927 1.00 54.62 357 VAL A N 1
ATOM 2620 C CA . VAL A 1 357 ? -13.250 7.742 18.094 1.00 54.62 357 VAL A CA 1
ATOM 2621 C C . VAL A 1 357 ? -13.029 8.823 19.163 1.00 54.62 357 VAL A C 1
ATOM 2623 O O . VAL A 1 357 ? -13.990 9.308 19.758 1.00 54.62 357 VAL A O 1
ATOM 2626 N N . PHE A 1 358 ? -11.774 9.251 19.367 1.00 50.22 358 PHE A N 1
ATOM 2627 C CA . PHE A 1 358 ? -11.390 10.179 20.439 1.00 50.22 358 PHE A CA 1
ATOM 2628 C C . PHE A 1 358 ? -11.376 11.672 20.097 1.00 50.22 358 PHE A C 1
ATOM 2630 O O . PHE A 1 358 ? -11.602 12.484 20.988 1.00 50.22 358 PHE A O 1
ATOM 2637 N N . LYS A 1 359 ? -11.154 12.083 18.844 1.00 49.81 359 LYS A N 1
ATOM 2638 C CA . LYS A 1 359 ? -11.187 13.509 18.447 1.00 49.81 359 LYS A CA 1
ATOM 2639 C C . LYS A 1 359 ? -12.542 14.157 18.700 1.00 49.81 359 LYS A C 1
ATOM 2641 O O . LYS A 1 359 ? -12.624 15.366 18.864 1.00 49.81 359 LYS A O 1
ATOM 2646 N N . THR A 1 360 ? -13.601 13.360 18.716 1.00 42.09 360 THR A N 1
ATOM 2647 C CA . THR A 1 360 ? -14.933 13.808 19.104 1.00 42.09 360 THR A CA 1
ATOM 2648 C C . THR A 1 360 ? -15.133 13.822 20.624 1.00 42.09 360 THR A C 1
ATOM 2650 O O . THR A 1 360 ? -15.996 14.566 21.073 1.00 42.09 360 THR A O 1
ATOM 2653 N N . LEU A 1 361 ? -14.378 13.016 21.401 1.00 37.81 361 LEU A N 1
ATOM 2654 C CA . LEU A 1 361 ? -14.558 12.751 22.850 1.00 37.81 361 LEU A CA 1
ATOM 2655 C C . LEU A 1 361 ? -14.107 13.895 23.761 1.00 37.81 361 LEU A C 1
ATOM 2657 O O . LEU A 1 361 ? -14.528 13.912 24.913 1.00 37.81 361 LEU A O 1
ATOM 2661 N N . VAL A 1 362 ? -13.265 14.815 23.284 1.00 40.53 362 VAL A N 1
ATOM 2662 C CA . VAL A 1 362 ? -12.590 15.777 24.160 1.00 40.53 362 VAL A CA 1
ATOM 2663 C C . VAL A 1 362 ? -12.520 17.149 23.493 1.00 40.53 362 VAL A C 1
ATOM 2665 O O . VAL A 1 362 ? -11.728 17.343 22.566 1.00 40.53 362 VAL A O 1
ATOM 2668 N N . LYS A 1 363 ? -13.298 18.123 23.985 1.00 39.38 363 LYS A N 1
ATOM 2669 C CA . LYS A 1 363 ? -12.745 19.478 24.117 1.00 39.38 363 LYS A CA 1
ATOM 2670 C C . LYS A 1 363 ? -12.006 19.633 25.442 1.00 39.38 363 LYS A C 1
ATOM 2672 O O . LYS A 1 363 ? -10.953 20.249 25.414 1.00 39.38 363 LYS A O 1
ATOM 2677 N N . ASP A 1 364 ? -12.438 18.968 26.515 1.00 36.91 364 ASP A N 1
ATOM 2678 C CA . ASP A 1 364 ? -11.729 18.974 27.798 1.00 36.91 364 ASP A CA 1
ATOM 2679 C C . ASP A 1 364 ? -11.834 17.611 28.522 1.00 36.91 364 ASP A C 1
ATOM 2681 O O . ASP A 1 364 ? -12.896 17.006 28.592 1.00 36.91 364 ASP A O 1
ATOM 2685 N N . GLU A 1 365 ? -10.698 17.141 29.048 1.00 34.78 365 GLU A N 1
ATOM 2686 C CA . GLU A 1 365 ? -10.441 15.907 29.824 1.00 34.78 365 GLU A CA 1
ATOM 2687 C C . GLU A 1 365 ? -10.070 14.582 29.114 1.00 34.78 365 GLU A C 1
ATOM 2689 O O . GLU A 1 365 ? -10.752 13.996 28.279 1.00 34.78 365 GLU A O 1
ATOM 2694 N N . ILE A 1 366 ? -8.906 14.080 29.543 1.00 32.53 366 ILE A N 1
ATOM 2695 C CA . ILE A 1 366 ? -8.136 12.972 28.982 1.00 32.53 366 ILE A CA 1
ATOM 2696 C C . ILE A 1 366 ? -8.722 11.621 29.424 1.00 32.53 366 ILE A C 1
ATOM 2698 O O . ILE A 1 366 ? -8.549 11.224 30.586 1.00 32.53 366 ILE A O 1
ATOM 2702 N N . ILE A 1 367 ? -9.306 10.879 28.477 1.00 33.12 367 ILE A N 1
ATOM 2703 C CA . ILE A 1 367 ? -9.344 9.411 28.514 1.00 33.12 367 ILE A CA 1
ATOM 2704 C C . ILE A 1 367 ? -8.031 8.928 27.893 1.00 33.12 367 ILE A C 1
ATOM 2706 O O . ILE A 1 367 ? -7.825 9.019 26.684 1.00 33.12 367 ILE A O 1
ATOM 2710 N N . THR A 1 368 ? -7.104 8.449 28.718 1.00 32.97 368 THR A N 1
ATOM 2711 C CA . THR A 1 368 ? -5.873 7.816 28.234 1.00 32.97 368 THR A CA 1
ATOM 2712 C C . THR A 1 368 ? -6.210 6.433 27.689 1.00 32.97 368 THR A C 1
ATOM 2714 O O . THR A 1 368 ? -6.447 5.512 28.468 1.00 32.97 368 THR A O 1
ATOM 2717 N N . ALA A 1 369 ? -6.200 6.269 26.365 1.00 34.03 369 ALA A N 1
ATOM 2718 C CA . ALA A 1 369 ? -6.022 4.950 25.772 1.00 34.03 369 ALA A CA 1
ATOM 2719 C C . ALA A 1 369 ? -4.565 4.536 25.999 1.00 34.03 369 ALA A C 1
ATOM 2721 O O . ALA A 1 369 ? -3.648 5.166 25.473 1.00 34.03 369 ALA A O 1
ATOM 2722 N N . THR A 1 370 ? -4.344 3.523 26.831 1.00 33.75 370 THR A N 1
ATOM 2723 C CA . THR A 1 370 ? -3.000 3.000 27.064 1.00 33.75 370 THR A CA 1
ATOM 2724 C C . THR A 1 370 ? -2.575 2.157 25.870 1.00 33.75 370 THR A C 1
ATOM 2726 O O . THR A 1 370 ? -3.245 1.197 25.491 1.00 33.75 370 THR A O 1
ATOM 2729 N N . GLU A 1 371 ? -1.456 2.550 25.278 1.00 29.20 371 GLU A N 1
ATOM 2730 C CA . GLU A 1 371 ? -0.698 1.781 24.304 1.00 29.20 371 GLU A CA 1
ATOM 2731 C C . GLU A 1 371 ? -0.048 0.599 25.040 1.00 29.20 371 GLU A C 1
ATOM 2733 O O . GLU A 1 371 ? 0.771 0.818 25.930 1.00 29.20 371 GLU A O 1
ATOM 2738 N N . ASN A 1 372 ? -0.490 -0.630 24.752 1.00 32.38 372 ASN A N 1
ATOM 2739 C CA . ASN A 1 372 ? 0.190 -1.839 25.233 1.00 32.38 372 ASN A CA 1
ATOM 2740 C C . ASN A 1 372 ? 1.380 -2.175 24.342 1.00 32.38 372 ASN A C 1
ATOM 2742 O O . ASN A 1 372 ? 1.190 -2.142 23.102 1.00 32.38 372 ASN A O 1
#

Radius of gyration: 32.7 Å; Cα contacts (8 Å, |Δi|>4): 851; chains: 1; bounding box: 76×50×93 Å